Protein 8PWT (pdb70)

Foldseek 3Di:
DDCPDLCPQAHDPCNVPVVVCVRVPNSSVVGGDD

Organism: Tetramorium bicarinatum (NCBI:txid219812)

Solvent-accessible surface area: 2549 Å² total; per-residue (Å²): 114,135,76,122,82,45,26,44,15,14,69,146,100,11,45,136,44,15,6,79,101,0,95,150,100,81,36,67,134,86,7,140,100,127

GO terms:
  GO:0005576 extracellular region (C, IDA)

Sequence (34 aa):
GKEKEKLKQCFKDMTLAAIDYAKHKVEKHLFKCIGKEKEKLKQCFKDMTLAAIDYAKHKVEKHLFKCIGKEKEKLKQCFKDMTLAAIDYAKHKVEKHLFKCIGKEKEKLKQCFKDMTLAAIDYAKHKVEKHLFKCIGKEKEKLKQCFKDMTLAAIDYAKHKVEKHLFKCIGKEKEKLKQCFKDMTLAAIDYAKHKVEKHLFKCIGKEKEKLKQCFKDMTLAAIDYAKHKVEKHLFKCIGKEKEKLKQCFKDMTLAAIDYAKHKVEKHLFKCIGKEKEKLKQCFKDMTLAAIDYAKHKVEKHLFKCIGKEKEKLKQCFKDMTLAAIDYAKHKVEKHLFKCIGKEKEKLKQCFKDMTLAAIDYAKHKVEKHLFKCIGKEKEKLKQCFKDMTLAAIDYAKHKVEKHLFKCIGKEKEKLKQCFKDMTLAAIDYAKHKVEKHLFKCIGKEKEKLKQCFKDMTLAAIDYAKHKVEKHLFKCIGKEKEKLKQCFKDMTLAAIDYAKHKVEKHLFKCI

Radius of gyration: 7.97 Å; Cα contacts (8 Å, |Δi|>4): 38; chains: 1; bounding box: 19×17×14 Å

Secondary structure (DSSP, 8-state):
---SSSGGGT-SSTTTHHHHHHHHTSGGGG----

Structure (mmCIF, N/CA/C/O backbone):
data_8PWT
#
_entry.id   8PWT
#
loop_
_atom_site.group_PDB
_atom_site.id
_atom_site.type_symbol
_atom_site.label_atom_id
_atom_site.label_alt_id
_atom_site.label_comp_id
_atom_site.label_asym_id
_atom_site.label_entity_id
_atom_site.label_seq_id
_atom_site.pdbx_PDB_ins_code
_atom_site.Cartn_x
_atom_site.Cartn_y
_atom_site.Cartn_z
_atom_site.occupancy
_atom_site.B_iso_or_equiv
_atom_site.auth_seq_id
_atom_site.auth_comp_id
_atom_site.auth_asym_id
_atom_site.auth_atom_id
_atom_site.pdbx_PDB_model_num
ATOM 1 N N . GLY A 1 1 ? 8.843 -10.721 -2.100 1.00 3.14 1 GLY A N 1
ATOM 2 C CA . GLY A 1 1 ? 9.631 -9.603 -1.533 1.00 2.37 1 GLY A CA 1
ATOM 3 C C . GLY A 1 1 ? 8.794 -8.700 -0.657 1.00 1.97 1 GLY A C 1
ATOM 4 O O . GLY A 1 1 ? 7.681 -9.056 -0.267 1.00 2.50 1 GLY A O 1
ATOM 10 N N . LYS A 1 2 ? 9.332 -7.528 -0.350 1.00 1.39 2 LYS A N 1
ATOM 11 C CA . LYS A 1 2 ? 8.642 -6.557 0.490 1.00 1.06 2 LYS A CA 1
ATOM 12 C C . LYS A 1 2 ? 7.435 -5.977 -0.231 1.00 1.06 2 LYS A C 1
ATOM 13 O O . LYS A 1 2 ? 6.357 -5.854 0.338 1.00 2.08 2 LYS A O 1
ATOM 32 N N . GLU A 1 3 ? 7.607 -5.660 -1.497 1.00 0.55 3 GLU A N 1
ATOM 33 C CA . GLU A 1 3 ? 6.534 -5.089 -2.285 1.00 0.36 3 GLU A CA 1
ATOM 34 C C . GLU A 1 3 ? 5.649 -6.205 -2.813 1.00 0.37 3 GLU A C 1
ATOM 35 O O . GLU A 1 3 ? 5.529 -6.396 -4.025 1.00 0.46 3 GLU A O 1
ATOM 47 N N . LYS A 1 4 ? 5.059 -6.963 -1.892 1.00 0.38 4 LYS A N 1
ATOM 48 C CA . LYS A 1 4 ? 4.198 -8.076 -2.266 1.00 0.45 4 LYS A CA 1
ATOM 49 C C . LYS A 1 4 ? 3.107 -7.578 -3.212 1.00 0.39 4 LYS A C 1
ATOM 50 O O . LYS A 1 4 ? 2.940 -8.094 -4.315 1.00 0.45 4 LYS A O 1
ATOM 69 N N . GLU A 1 5 ? 2.368 -6.582 -2.769 1.00 0.33 5 GLU A N 1
ATOM 70 C CA . GLU A 1 5 ? 1.440 -5.883 -3.621 1.00 0.31 5 GLU A CA 1
ATOM 71 C C . GLU A 1 5 ? 1.988 -4.497 -3.954 1.00 0.26 5 GLU A C 1
ATOM 72 O O . GLU A 1 5 ? 2.896 -4.347 -4.768 1.00 0.28 5 GLU A O 1
ATOM 84 N N . LYS A 1 6 ? 1.438 -3.491 -3.283 1.00 0.22 6 LYS A N 1
ATOM 85 C CA . LYS A 1 6 ? 1.853 -2.112 -3.449 1.00 0.20 6 LYS A CA 1
ATOM 86 C C . LYS A 1 6 ? 2.735 -1.684 -2.283 1.00 0.17 6 LYS A C 1
ATOM 87 O O . LYS A 1 6 ? 3.189 -0.549 -2.236 1.00 0.19 6 LYS A O 1
ATOM 106 N N . LEU A 1 7 ? 2.969 -2.612 -1.359 1.00 0.16 7 LEU A N 1
ATOM 107 C CA . LEU A 1 7 ? 3.543 -2.298 -0.047 1.00 0.16 7 LEU A CA 1
ATOM 108 C C . LEU A 1 7 ? 4.734 -1.332 -0.107 1.00 0.13 7 LEU A C 1
ATOM 109 O O . LEU A 1 7 ? 4.637 -0.188 0.334 1.00 0.15 7 LEU A O 1
ATOM 125 N N . LYS A 1 8 ? 5.841 -1.800 -0.672 1.00 0.14 8 LYS A N 1
ATOM 126 C CA . LYS A 1 8 ? 7.120 -1.084 -0.616 1.00 0.17 8 LYS A CA 1
ATOM 127 C C . LYS A 1 8 ? 6.997 0.371 -1.061 1.00 0.15 8 LYS A C 1
ATOM 128 O O . LYS A 1 8 ? 7.657 1.242 -0.501 1.00 0.16 8 LYS A O 1
ATOM 147 N N . GLN A 1 9 ? 6.122 0.599 -2.037 1.00 0.16 9 GLN A N 1
ATOM 148 C CA . GLN A 1 9 ? 5.936 1.901 -2.702 1.00 0.18 9 GLN A CA 1
ATOM 149 C C . GLN A 1 9 ? 6.139 3.136 -1.813 1.00 0.17 9 GLN A C 1
ATOM 150 O O . GLN A 1 9 ? 6.546 4.172 -2.314 1.00 0.26 9 GLN A O 1
ATOM 164 N N . CYS A 1 10 ? 5.821 3.059 -0.524 1.00 0.15 10 CYS A N 1
ATOM 165 C CA . CYS A 1 10 ? 6.066 4.185 0.384 1.00 0.16 10 CYS A CA 1
ATOM 166 C C . CYS A 1 10 ? 5.680 3.829 1.815 1.00 0.17 10 CYS A C 1
ATOM 167 O O . CYS A 1 10 ? 5.665 4.689 2.697 1.00 0.21 10 CYS A O 1
ATOM 174 N N . PHE A 1 11 ? 5.355 2.562 2.026 1.00 0.15 11 PHE A N 1
ATOM 175 C CA . PHE A 1 11 ? 4.734 2.093 3.270 1.00 0.16 11 PHE A CA 1
ATOM 176 C C . PHE A 1 11 ? 5.461 2.555 4.541 1.00 0.18 11 PHE A C 1
ATOM 177 O O . PHE A 1 11 ? 6.570 2.116 4.840 1.00 0.22 11 PHE A O 1
ATOM 194 N N . LYS A 1 12 ? 4.853 3.490 5.264 1.00 0.19 12 LYS A N 1
ATOM 195 C CA . LYS A 1 12 ? 5.318 3.811 6.609 1.00 0.22 12 LYS A CA 1
ATOM 196 C C . LYS A 1 12 ? 4.389 3.215 7.671 1.00 0.21 12 LYS A C 1
ATOM 197 O O . LYS A 1 12 ? 4.767 2.289 8.386 1.00 0.24 12 LYS A O 1
ATOM 216 N N . ASP A 1 13 ? 3.168 3.737 7.750 1.00 0.23 13 ASP A N 1
ATOM 217 C CA . ASP A 1 13 ? 2.116 3.154 8.594 1.00 0.24 13 ASP A CA 1
ATOM 218 C C . ASP A 1 13 ? 0.988 2.628 7.717 1.00 0.22 13 ASP A C 1
ATOM 219 O O . ASP A 1 13 ? 0.271 1.678 8.066 1.00 0.22 13 ASP A O 1
ATOM 228 N N . MET A 1 14 ? 0.848 3.279 6.565 1.00 0.31 14 MET A N 1
ATOM 229 C CA . MET A 1 14 ? -0.149 2.921 5.573 1.00 0.39 14 MET A CA 1
ATOM 230 C C . MET A 1 14 ? -0.102 1.437 5.243 1.00 0.27 14 MET A C 1
ATOM 231 O O . MET A 1 14 ? -1.113 0.866 4.872 1.00 0.31 14 MET A O 1
ATOM 245 N N . THR A 1 15 ? 1.069 0.824 5.395 1.00 0.24 15 THR A N 1
ATOM 246 C CA . THR A 1 15 ? 1.206 -0.621 5.238 1.00 0.25 15 THR A CA 1
ATOM 247 C C . THR A 1 15 ? 0.036 -1.354 5.890 1.00 0.21 15 THR A C 1
ATOM 248 O O . THR A 1 15 ? -0.655 -2.137 5.244 1.00 0.26 15 THR A O 1
ATOM 259 N N . LEU A 1 16 ? -0.221 -1.043 7.148 1.00 0.17 16 LEU A N 1
ATOM 260 C CA . LEU A 1 16 ? -1.268 -1.712 7.890 1.00 0.19 16 LEU A CA 1
ATOM 261 C C . LEU A 1 16 ? -2.639 -1.431 7.280 1.00 0.17 16 LEU A C 1
ATOM 262 O O . LEU A 1 16 ? -3.293 -2.339 6.758 1.00 0.20 16 LEU A O 1
ATOM 278 N N . ALA A 1 17 ? -3.051 -0.174 7.280 1.00 0.15 17 ALA A N 1
ATOM 279 C CA . ALA A 1 17 ? -4.408 0.137 6.848 1.00 0.18 17 ALA A CA 1
ATOM 280 C C . ALA A 1 17 ? -4.471 0.395 5.357 1.00 0.15 17 ALA A C 1
ATOM 281 O O . ALA A 1 17 ? -5.085 -0.362 4.616 1.00 0.16 17 ALA A O 1
ATOM 288 N N . ALA A 1 18 ? -3.778 1.424 4.911 1.00 0.14 18 ALA A N 1
ATOM 289 C CA . ALA A 1 18 ? -3.896 1.887 3.539 1.00 0.15 18 ALA A CA 1
ATOM 290 C C . ALA A 1 18 ? -3.367 0.874 2.525 1.00 0.13 18 ALA A C 1
ATOM 291 O O . ALA A 1 18 ? -3.711 0.956 1.355 1.00 0.18 18 ALA A O 1
ATOM 298 N N . ILE A 1 19 ? -2.547 -0.080 2.953 1.00 0.12 19 ILE A N 1
ATOM 299 C CA . ILE A 1 19 ? -2.097 -1.113 2.042 1.00 0.13 19 ILE A CA 1
ATOM 300 C C . ILE A 1 19 ? -3.152 -2.194 1.914 1.00 0.13 19 ILE A C 1
ATOM 301 O O . ILE A 1 19 ? -3.371 -2.723 0.828 1.00 0.16 19 ILE A O 1
ATOM 317 N N . ASP A 1 20 ? -3.816 -2.503 3.023 1.00 0.13 20 ASP A N 1
ATOM 318 C CA . ASP A 1 20 ? -4.986 -3.368 2.995 1.00 0.16 20 ASP A CA 1
ATOM 319 C C . ASP A 1 20 ? -6.018 -2.812 2.010 1.00 0.15 20 ASP A C 1
ATOM 320 O O . ASP A 1 20 ? -6.723 -3.561 1.330 1.00 0.24 20 ASP A O 1
ATOM 329 N N . TYR A 1 21 ? -6.068 -1.488 1.911 1.00 0.12 21 TYR A N 1
ATOM 330 C CA . TYR A 1 21 ? -6.936 -0.823 0.948 1.00 0.14 21 TYR A CA 1
ATOM 331 C C . TYR A 1 21 ? -6.272 -0.715 -0.425 1.00 0.15 21 TYR A C 1
ATOM 332 O O . TYR A 1 21 ? -6.940 -0.712 -1.443 1.00 0.24 21 TYR A O 1
ATOM 350 N N . ALA A 1 22 ? -4.963 -0.585 -0.454 1.00 0.12 22 ALA A N 1
ATOM 351 C CA . ALA A 1 22 ? -4.235 -0.451 -1.712 1.00 0.15 22 ALA A CA 1
ATOM 352 C C . ALA A 1 22 ? -4.225 -1.754 -2.489 1.00 0.19 22 ALA A C 1
ATOM 353 O O . ALA A 1 22 ? -4.368 -1.759 -3.710 1.00 0.29 22 ALA A O 1
ATOM 360 N N . LYS A 1 23 ? -4.049 -2.854 -1.776 1.00 0.19 23 LYS A N 1
ATOM 361 C CA . LYS A 1 23 ? -3.980 -4.164 -2.399 1.00 0.24 23 LYS A CA 1
ATOM 362 C C . LYS A 1 23 ? -5.346 -4.597 -2.913 1.00 0.25 23 LYS A C 1
ATOM 363 O O . LYS A 1 23 ? -5.473 -5.124 -4.017 1.00 0.34 23 LYS A O 1
ATOM 382 N N . HIS A 1 24 ? -6.362 -4.344 -2.113 1.00 0.25 24 HIS A N 1
ATOM 383 C CA . HIS A 1 24 ? -7.692 -4.850 -2.384 1.00 0.32 24 HIS A CA 1
ATOM 384 C C . HIS A 1 24 ? -8.604 -3.777 -2.994 1.00 0.33 24 HIS A C 1
ATOM 385 O O . HIS A 1 24 ? -9.349 -4.056 -3.932 1.00 0.47 24 HIS A O 1
ATOM 400 N N . LYS A 1 25 ? -8.549 -2.558 -2.474 1.00 0.27 25 LYS A N 1
ATOM 401 C CA . LYS A 1 25 ? -9.376 -1.479 -2.993 1.00 0.30 25 LYS A CA 1
ATOM 402 C C . LYS A 1 25 ? -8.630 -0.686 -4.080 1.00 0.33 25 LYS A C 1
ATOM 403 O O . LYS A 1 25 ? -8.526 -1.147 -5.217 1.00 0.70 25 LYS A O 1
ATOM 422 N N . VAL A 1 26 ? -8.093 0.491 -3.730 1.00 0.25 26 VAL A N 1
ATOM 423 C CA . VAL A 1 26 ? -7.351 1.323 -4.688 1.00 0.23 26 VAL A CA 1
ATOM 424 C C . VAL A 1 26 ? -6.466 2.357 -4.005 1.00 0.18 26 VAL A C 1
ATOM 425 O O . VAL A 1 26 ? -6.049 3.317 -4.644 1.00 0.20 26 VAL A O 1
ATOM 438 N N . GLU A 1 27 ? -6.158 2.168 -2.724 1.00 0.17 27 GLU A N 1
ATOM 439 C CA . GLU A 1 27 ? -5.428 3.182 -1.958 1.00 0.17 27 GLU A CA 1
ATOM 440 C C . GLU A 1 27 ? -3.982 3.359 -2.445 1.00 0.17 27 GLU A C 1
ATOM 441 O O . GLU A 1 27 ? -3.212 4.124 -1.872 1.00 0.24 27 GLU A O 1
ATOM 453 N N . LYS A 1 28 ? -3.635 2.675 -3.525 1.00 0.18 28 LYS A N 1
ATOM 454 C CA . LYS A 1 28 ? -2.313 2.786 -4.134 1.00 0.20 28 LYS A CA 1
ATOM 455 C C . LYS A 1 28 ? -2.111 4.158 -4.765 1.00 0.19 28 LYS A C 1
ATOM 456 O O . LYS A 1 28 ? -0.988 4.562 -5.065 1.00 0.25 28 LYS A O 1
ATOM 475 N N . HIS A 1 29 ? -3.212 4.866 -4.949 1.00 0.16 29 HIS A N 1
ATOM 476 C CA . HIS A 1 29 ? -3.188 6.211 -5.513 1.00 0.19 29 HIS A CA 1
ATOM 477 C C . HIS A 1 29 ? -2.678 7.239 -4.500 1.00 0.19 29 HIS A C 1
ATOM 478 O O . HIS A 1 29 ? -2.607 8.428 -4.799 1.00 0.30 29 HIS A O 1
ATOM 493 N N . LEU A 1 30 ? -2.328 6.777 -3.304 1.00 0.16 30 LEU A N 1
ATOM 494 C CA . LEU A 1 30 ? -1.888 7.677 -2.242 1.00 0.21 30 LEU A CA 1
ATOM 495 C C . LEU A 1 30 ? -0.365 7.715 -2.138 1.00 0.17 30 LEU A C 1
ATOM 496 O O . LEU A 1 30 ? 0.199 8.694 -1.645 1.00 0.21 30 LEU A O 1
ATOM 512 N N . PHE A 1 31 ? 0.312 6.673 -2.614 1.00 0.17 31 PHE A N 1
ATOM 513 C CA . PHE A 1 31 ? 1.723 6.529 -2.329 1.00 0.21 31 PHE A CA 1
ATOM 514 C C . PHE A 1 31 ? 2.465 5.798 -3.424 1.00 0.24 31 PHE A C 1
ATOM 515 O O . PHE A 1 31 ? 1.958 4.833 -3.990 1.00 0.32 31 PHE A O 1
ATOM 532 N N . LYS A 1 32 ? 3.685 6.259 -3.664 1.00 0.26 32 LYS A N 1
ATOM 533 C CA . LYS A 1 32 ? 4.604 5.669 -4.643 1.00 0.30 32 LYS A CA 1
ATOM 534 C C . LYS A 1 32 ? 5.989 6.286 -4.500 1.00 0.36 32 LYS A C 1
ATOM 535 O O . LYS A 1 32 ? 6.828 6.184 -5.393 1.00 0.69 32 LYS A O 1
ATOM 554 N N . CYS A 1 33 ? 6.220 6.902 -3.357 1.00 0.31 33 CYS A N 1
ATOM 555 C CA . CYS A 1 33 ? 7.406 7.720 -3.129 1.00 0.34 33 CYS A CA 1
ATOM 556 C C . CYS A 1 33 ? 8.697 6.897 -3.043 1.00 0.35 33 CYS A C 1
ATOM 557 O O . CYS A 1 33 ? 9.757 7.344 -3.481 1.00 0.46 33 CYS A O 1
ATOM 564 N N . ILE A 1 34 ? 8.602 5.706 -2.479 1.00 0.34 34 ILE A N 1
ATOM 565 C CA . ILE A 1 34 ? 9.757 4.831 -2.313 1.00 0.39 34 ILE A CA 1
ATOM 566 C C . ILE A 1 34 ? 9.838 3.841 -3.470 1.00 0.45 34 ILE A C 1
ATOM 567 O O . ILE A 1 34 ? 8.949 2.973 -3.582 1.00 1.19 34 ILE A O 1
ATOM 584 N N . GLY A 1 1 ? 13.190 -9.775 -0.999 1.00 3.14 1 GLY A N 2
ATOM 585 C CA . GLY A 1 1 ? 12.477 -8.683 -1.701 1.00 2.37 1 GLY A CA 2
ATOM 586 C C . GLY A 1 1 ? 11.366 -8.089 -0.861 1.00 1.97 1 GLY A C 2
ATOM 587 O O . GLY A 1 1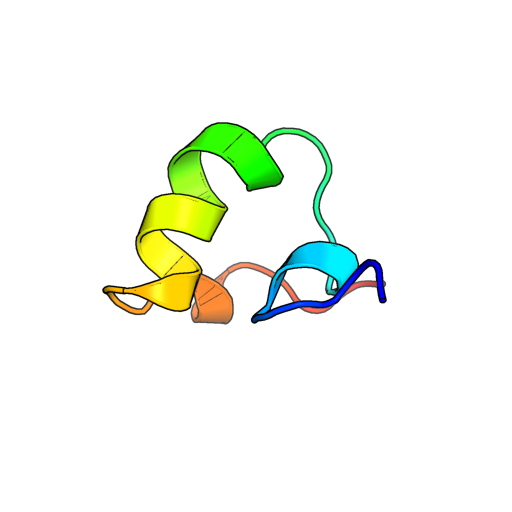 ? 11.109 -8.544 0.253 1.00 2.50 1 GLY A O 2
ATOM 593 N N . LYS A 1 2 ? 10.710 -7.073 -1.394 1.00 1.39 2 LYS A N 2
ATOM 594 C CA . LYS A 1 2 ? 9.619 -6.403 -0.708 1.00 1.06 2 LYS A CA 2
ATOM 595 C C . LYS A 1 2 ? 8.525 -6.106 -1.728 1.00 1.06 2 LYS A C 2
ATOM 596 O O . LYS A 1 2 ? 8.667 -6.468 -2.896 1.00 2.08 2 LYS A O 2
ATOM 615 N N . GLU A 1 3 ? 7.435 -5.489 -1.283 1.00 0.55 3 GLU A N 2
ATOM 616 C CA . GLU A 1 3 ? 6.372 -5.037 -2.170 1.00 0.36 3 GLU A CA 2
ATOM 617 C C . GLU A 1 3 ? 5.545 -6.222 -2.647 1.00 0.37 3 GLU A C 2
ATOM 618 O O . GLU A 1 3 ? 5.490 -6.508 -3.844 1.00 0.46 3 GLU A O 2
ATOM 630 N N . LYS A 1 4 ? 4.921 -6.926 -1.707 1.00 0.38 4 LYS A N 2
ATOM 631 C CA . LYS A 1 4 ? 4.082 -8.059 -2.060 1.00 0.45 4 LYS A CA 2
ATOM 632 C C . LYS A 1 4 ? 2.960 -7.581 -2.974 1.00 0.39 4 LYS A C 2
ATOM 633 O O . LYS A 1 4 ? 2.740 -8.132 -4.051 1.00 0.45 4 LYS A O 2
ATOM 652 N N . GLU A 1 5 ? 2.250 -6.561 -2.527 1.00 0.33 5 GLU A N 2
ATOM 653 C CA . GLU A 1 5 ? 1.295 -5.868 -3.358 1.00 0.31 5 GLU A CA 2
ATOM 654 C C . GLU A 1 5 ? 1.873 -4.519 -3.786 1.00 0.26 5 GLU A C 2
ATOM 655 O O . GLU A 1 5 ? 2.765 -4.449 -4.626 1.00 0.28 5 GLU A O 2
ATOM 667 N N . LYS A 1 6 ? 1.372 -3.456 -3.166 1.00 0.22 6 LYS A N 2
ATOM 668 C CA . LYS A 1 6 ? 1.833 -2.100 -3.422 1.00 0.20 6 LYS A CA 2
ATOM 669 C C . LYS A 1 6 ? 2.754 -1.641 -2.303 1.00 0.17 6 LYS A C 2
ATOM 670 O O . LYS A 1 6 ? 3.253 -0.523 -2.327 1.00 0.19 6 LYS A O 2
ATOM 689 N N . LEU A 1 7 ? 2.972 -2.531 -1.346 1.00 0.16 7 LEU A N 2
ATOM 690 C CA . LEU A 1 7 ? 3.593 -2.198 -0.065 1.00 0.16 7 LEU A CA 2
ATOM 691 C C . LEU A 1 7 ? 4.815 -1.274 -0.176 1.00 0.13 7 LEU A C 2
ATOM 692 O O . LEU A 1 7 ? 4.755 -0.104 0.192 1.00 0.15 7 LEU A O 2
ATOM 708 N N . LYS A 1 8 ? 5.908 -1.816 -0.709 1.00 0.14 8 LYS A N 2
ATOM 709 C CA . LYS A 1 8 ? 7.225 -1.171 -0.658 1.00 0.17 8 LYS A CA 2
ATOM 710 C C . LYS A 1 8 ? 7.180 0.284 -1.123 1.00 0.15 8 LYS A C 2
ATOM 711 O O . LYS A 1 8 ? 7.867 1.128 -0.557 1.00 0.16 8 LYS A O 2
ATOM 730 N N . GLN A 1 9 ? 6.328 0.554 -2.111 1.00 0.16 9 GLN A N 2
ATOM 731 C CA . GLN A 1 9 ? 6.265 1.853 -2.804 1.00 0.18 9 GLN A CA 2
ATOM 732 C C . GLN A 1 9 ? 6.467 3.072 -1.893 1.00 0.17 9 GLN A C 2
ATOM 733 O O . GLN A 1 9 ? 7.047 4.059 -2.326 1.00 0.26 9 GLN A O 2
ATOM 747 N N . CYS A 1 10 ? 5.982 3.029 -0.656 1.00 0.15 10 CYS A N 2
ATOM 748 C CA . CYS A 1 10 ? 6.163 4.159 0.261 1.00 0.16 10 CYS A CA 2
ATOM 749 C C . CYS A 1 10 ? 5.742 3.798 1.687 1.00 0.17 10 CYS A C 2
ATOM 750 O O . CYS A 1 10 ? 5.696 4.664 2.560 1.00 0.21 10 CYS A O 2
ATOM 757 N N . PHE A 1 11 ? 5.441 2.519 1.906 1.00 0.15 11 PHE A N 2
ATOM 758 C CA . PHE A 1 11 ? 4.742 2.060 3.120 1.00 0.16 11 PHE A CA 2
ATOM 759 C C . PHE A 1 11 ? 5.339 2.598 4.429 1.00 0.18 11 PHE A C 2
ATOM 760 O O . PHE A 1 11 ? 6.412 2.181 4.868 1.00 0.22 11 PHE A O 2
ATOM 777 N N . LYS A 1 12 ? 4.653 3.569 5.031 1.00 0.19 12 LYS A N 2
ATOM 778 C CA . LYS A 1 12 ? 5.032 4.058 6.355 1.00 0.22 12 LYS A CA 2
ATOM 779 C C . LYS A 1 12 ? 4.101 3.534 7.450 1.00 0.21 12 LYS A C 2
ATOM 780 O O . LYS A 1 12 ? 4.496 2.701 8.265 1.00 0.24 12 LYS A O 2
ATOM 799 N N . ASP A 1 13 ? 2.860 4.022 7.457 1.00 0.23 13 ASP A N 2
ATOM 800 C CA . ASP A 1 13 ? 1.820 3.479 8.331 1.00 0.24 13 ASP A CA 2
ATOM 801 C C . ASP A 1 13 ? 0.725 2.879 7.478 1.00 0.22 13 ASP A C 2
ATOM 802 O O . ASP A 1 13 ? 0.031 1.928 7.868 1.00 0.22 13 ASP A O 2
ATOM 811 N N . MET A 1 14 ? 0.574 3.484 6.301 1.00 0.31 14 MET A N 2
ATOM 812 C CA . MET A 1 14 ? -0.310 2.999 5.261 1.00 0.39 14 MET A CA 2
ATOM 813 C C . MET A 1 14 ? -0.086 1.520 5.037 1.00 0.27 14 MET A C 2
ATOM 814 O O . MET A 1 14 ? -0.997 0.808 4.651 1.00 0.31 14 MET A O 2
ATOM 828 N N . THR A 1 15 ? 1.134 1.086 5.323 1.00 0.24 15 THR A N 2
ATOM 829 C CA . THR A 1 15 ? 1.500 -0.305 5.326 1.00 0.25 15 THR A CA 2
ATOM 830 C C . THR A 1 15 ? 0.357 -1.169 5.852 1.00 0.21 15 THR A C 2
ATOM 831 O O . THR A 1 15 ? -0.221 -1.977 5.127 1.00 0.26 15 THR A O 2
ATOM 842 N N . LEU A 1 16 ? -0.013 -0.921 7.092 1.00 0.17 16 LEU A N 2
ATOM 843 C CA . LEU A 1 16 ? -1.007 -1.722 7.765 1.00 0.19 16 LEU A CA 2
ATOM 844 C C . LEU A 1 16 ? -2.391 -1.541 7.140 1.00 0.17 16 LEU A C 2
ATOM 845 O O . LEU A 1 16 ? -2.944 -2.476 6.553 1.00 0.20 16 LEU A O 2
ATOM 861 N N . ALA A 1 17 ? -2.921 -0.330 7.194 1.00 0.15 17 ALA A N 2
ATOM 862 C CA . ALA A 1 17 ? -4.306 -0.120 6.799 1.00 0.18 17 ALA A CA 2
ATOM 863 C C . ALA A 1 17 ? -4.421 0.179 5.321 1.00 0.15 17 ALA A C 2
ATOM 864 O O . ALA A 1 17 ? -5.036 -0.578 4.579 1.00 0.16 17 ALA A O 2
ATOM 871 N N . ALA A 1 18 ? -3.802 1.263 4.891 1.00 0.14 18 ALA A N 2
ATOM 872 C CA . ALA A 1 18 ? -3.976 1.740 3.531 1.00 0.15 18 ALA A CA 2
ATOM 873 C C . ALA A 1 18 ? -3.443 0.754 2.491 1.00 0.13 18 ALA A C 2
ATOM 874 O O . ALA A 1 18 ? -3.850 0.808 1.339 1.00 0.18 18 ALA A O 2
ATOM 881 N N . ILE A 1 19 ? -2.545 -0.150 2.876 1.00 0.12 19 ILE A N 2
ATOM 882 C CA . ILE A 1 19 ? -2.081 -1.163 1.950 1.00 0.13 19 ILE A CA 2
ATOM 883 C C . ILE A 1 19 ? -3.125 -2.257 1.809 1.00 0.13 19 ILE A C 2
ATOM 884 O O . ILE A 1 19 ? -3.328 -2.797 0.719 1.00 0.16 19 ILE A O 2
ATOM 900 N N . ASP A 1 20 ? -3.805 -2.563 2.905 1.00 0.13 20 ASP A N 2
ATOM 901 C CA . ASP A 1 20 ? -4.950 -3.458 2.861 1.00 0.16 20 ASP A CA 2
ATOM 902 C C . ASP A 1 20 ? -6.032 -2.878 1.944 1.00 0.15 20 ASP A C 2
ATOM 903 O O . ASP A 1 20 ? -6.791 -3.609 1.306 1.00 0.24 20 ASP A O 2
ATOM 912 N N . TYR A 1 21 ? -6.078 -1.553 1.863 1.00 0.12 21 TYR A N 2
ATOM 913 C CA . TYR A 1 21 ? -6.979 -0.877 0.935 1.00 0.14 21 TYR A CA 2
ATOM 914 C C . TYR A 1 21 ? -6.359 -0.763 -0.450 1.00 0.15 21 TYR A C 2
ATOM 915 O O . TYR A 1 21 ? -7.062 -0.717 -1.445 1.00 0.24 21 TYR A O 2
ATOM 933 N N . ALA A 1 22 ? -5.049 -0.670 -0.513 1.00 0.12 22 ALA A N 2
ATOM 934 C CA . ALA A 1 22 ? -4.348 -0.578 -1.782 1.00 0.15 22 ALA A CA 2
ATOM 935 C C . ALA A 1 22 ? -4.462 -1.879 -2.555 1.00 0.19 22 ALA A C 2
ATOM 936 O O . ALA A 1 22 ? -4.642 -1.877 -3.769 1.00 0.29 22 ALA A O 2
ATOM 943 N N . LYS A 1 23 ? -4.369 -2.985 -1.837 1.00 0.19 23 LYS A N 2
ATOM 944 C CA . LYS A 1 23 ? -4.405 -4.299 -2.452 1.00 0.24 23 LYS A CA 2
ATOM 945 C C . LYS A 1 23 ? -5.809 -4.646 -2.948 1.00 0.25 23 LYS A C 2
ATOM 946 O O . LYS A 1 23 ? -5.969 -5.217 -4.026 1.00 0.34 23 LYS A O 2
ATOM 965 N N . HIS A 1 24 ? -6.822 -4.281 -2.172 1.00 0.25 24 HIS A N 2
ATOM 966 C CA . HIS A 1 24 ? -8.192 -4.651 -2.493 1.00 0.32 24 HIS A CA 2
ATOM 967 C C . HIS A 1 24 ? -8.966 -3.504 -3.156 1.00 0.33 24 HIS A C 2
ATOM 968 O O . HIS A 1 24 ? -9.709 -3.728 -4.109 1.00 0.47 24 HIS A O 2
ATOM 983 N N . LYS A 1 25 ? -8.790 -2.285 -2.663 1.00 0.27 25 LYS A N 2
ATOM 984 C CA . LYS A 1 25 ? -9.567 -1.154 -3.142 1.00 0.30 25 LYS A CA 2
ATOM 985 C C . LYS A 1 25 ? -8.802 -0.376 -4.212 1.00 0.33 25 LYS A C 2
ATOM 986 O O . LYS A 1 25 ? -8.954 -0.643 -5.403 1.00 0.70 25 LYS A O 2
ATOM 1005 N N . VAL A 1 26 ? -7.959 0.563 -3.782 1.00 0.25 26 VAL A N 2
ATOM 1006 C CA . VAL A 1 26 ? -7.181 1.382 -4.710 1.00 0.23 26 VAL A CA 2
ATOM 1007 C C . VAL A 1 26 ? -6.312 2.403 -3.963 1.00 0.18 26 VAL A C 2
ATOM 1008 O O . VAL A 1 26 ? -5.819 3.359 -4.556 1.00 0.20 26 VAL A O 2
ATOM 1021 N N . GLU A 1 27 ? -6.079 2.187 -2.665 1.00 0.17 27 GLU A N 2
ATOM 1022 C CA . GLU A 1 27 ? -5.379 3.171 -1.839 1.00 0.17 27 GLU A CA 2
ATOM 1023 C C . GLU A 1 27 ? -3.918 3.343 -2.270 1.00 0.17 27 GLU A C 2
ATOM 1024 O O . GLU A 1 27 ? -3.165 4.102 -1.671 1.00 0.24 27 GLU A O 2
ATOM 1036 N N . LYS A 1 28 ? -3.538 2.639 -3.321 1.00 0.18 28 LYS A N 2
ATOM 1037 C CA . LYS A 1 28 ? -2.230 2.796 -3.936 1.00 0.20 28 LYS A CA 2
ATOM 1038 C C . LYS A 1 28 ? -2.125 4.157 -4.612 1.00 0.19 28 LYS A C 2
ATOM 1039 O O . LYS A 1 28 ? -1.033 4.663 -4.859 1.00 0.25 28 LYS A O 2
ATOM 1058 N N . HIS A 1 29 ? -3.286 4.741 -4.894 1.00 0.16 29 HIS A N 2
ATOM 1059 C CA . HIS A 1 29 ? -3.381 6.070 -5.496 1.00 0.19 29 HIS A CA 2
ATOM 1060 C C . HIS A 1 29 ? -2.896 7.143 -4.523 1.00 0.19 29 HIS A C 2
ATOM 1061 O O . HIS A 1 29 ? -2.852 8.330 -4.842 1.00 0.30 29 HIS A O 2
ATOM 1076 N N . LEU A 1 30 ? -2.528 6.692 -3.340 1.00 0.16 30 LEU A N 2
ATOM 1077 C CA . LEU A 1 30 ? -2.200 7.565 -2.238 1.00 0.21 30 LEU A CA 2
ATOM 1078 C C . LEU A 1 30 ? -0.694 7.726 -2.060 1.00 0.17 30 LEU A C 2
ATOM 1079 O O . LEU A 1 30 ? -0.229 8.792 -1.649 1.00 0.21 30 LEU A O 2
ATOM 1095 N N . PHE A 1 31 ? 0.078 6.693 -2.376 1.00 0.17 31 PHE A N 2
ATOM 1096 C CA . PHE A 1 31 ? 1.473 6.690 -1.976 1.00 0.21 31 PHE A CA 2
ATOM 1097 C C . PHE A 1 31 ? 2.422 6.185 -3.045 1.00 0.24 31 PHE A C 2
ATOM 1098 O O . PHE A 1 31 ? 2.078 5.313 -3.838 1.00 0.32 31 PHE A O 2
ATOM 1115 N N . LYS A 1 32 ? 3.617 6.775 -3.022 1.00 0.26 32 LYS A N 2
ATOM 1116 C CA . LYS A 1 32 ? 4.794 6.347 -3.788 1.00 0.30 32 LYS A CA 2
ATOM 1117 C C . LYS A 1 32 ? 5.964 7.253 -3.431 1.00 0.36 32 LYS A C 2
ATOM 1118 O O . LYS A 1 32 ? 5.823 8.478 -3.429 1.00 0.69 32 LYS A O 2
ATOM 1137 N N . CYS A 1 33 ? 7.109 6.664 -3.127 1.00 0.31 33 CYS A N 2
ATOM 1138 C CA . CYS A 1 33 ? 8.288 7.439 -2.738 1.00 0.34 33 CYS A CA 2
ATOM 1139 C C . CYS A 1 33 ? 9.532 6.554 -2.660 1.00 0.35 33 CYS A C 2
ATOM 1140 O O . CYS A 1 33 ? 10.631 6.976 -3.021 1.00 0.46 33 CYS A O 2
ATOM 1147 N N . ILE A 1 34 ? 9.349 5.328 -2.195 1.00 0.34 34 ILE A N 2
ATOM 1148 C CA . ILE A 1 34 ? 10.450 4.396 -2.015 1.00 0.39 34 ILE A CA 2
ATOM 1149 C C . ILE A 1 34 ? 10.626 3.536 -3.259 1.00 0.45 34 ILE A C 2
ATOM 1150 O O . ILE A 1 34 ? 11.634 3.719 -3.971 1.00 1.19 34 ILE A O 2
ATOM 1167 N N . GLY A 1 1 ? 12.243 -10.020 1.924 1.00 3.14 1 GLY A N 3
ATOM 1168 C CA . GLY A 1 1 ? 11.806 -9.150 0.807 1.00 2.37 1 GLY A CA 3
ATOM 1169 C C . GLY A 1 1 ? 10.470 -8.499 1.087 1.00 1.97 1 GLY A C 3
ATOM 1170 O O . GLY A 1 1 ? 9.762 -8.903 2.013 1.00 2.50 1 GLY A O 3
ATOM 1176 N N . LYS A 1 2 ? 10.117 -7.504 0.288 1.00 1.39 2 LYS A N 3
ATOM 1177 C CA . LYS A 1 2 ? 8.877 -6.768 0.483 1.00 1.06 2 LYS A CA 3
ATOM 1178 C C . LYS A 1 2 ? 8.174 -6.559 -0.855 1.00 1.06 2 LYS A C 3
ATOM 1179 O O . LYS A 1 2 ? 8.513 -7.209 -1.843 1.00 2.08 2 LYS A O 3
ATOM 1198 N N . GLU A 1 3 ? 7.193 -5.658 -0.866 1.00 0.55 3 GLU A N 3
ATOM 1199 C CA . GLU A 1 3 ? 6.457 -5.306 -2.077 1.00 0.36 3 GLU A CA 3
ATOM 1200 C C . GLU A 1 3 ? 5.608 -6.480 -2.537 1.00 0.37 3 GLU A C 3
ATOM 1201 O O . GLU A 1 3 ? 5.578 -6.814 -3.724 1.00 0.46 3 GLU A O 3
ATOM 1213 N N . LYS A 1 4 ? 4.944 -7.128 -1.591 1.00 0.38 4 LYS A N 3
ATOM 1214 C CA . LYS A 1 4 ? 4.037 -8.212 -1.938 1.00 0.45 4 LYS A CA 3
ATOM 1215 C C . LYS A 1 4 ? 2.928 -7.681 -2.851 1.00 0.39 4 LYS A C 3
ATOM 1216 O O . LYS A 1 4 ? 2.688 -8.220 -3.930 1.00 0.45 4 LYS A O 3
ATOM 1235 N N . GLU A 1 5 ? 2.246 -6.636 -2.408 1.00 0.33 5 GLU A N 3
ATOM 1236 C CA . GLU A 1 5 ? 1.309 -5.923 -3.250 1.00 0.31 5 GLU A CA 3
ATOM 1237 C C . GLU A 1 5 ? 1.904 -4.581 -3.681 1.00 0.26 5 GLU A C 3
ATOM 1238 O O . GLU A 1 5 ? 2.826 -4.529 -4.489 1.00 0.28 5 GLU A O 3
ATOM 1250 N N . LYS A 1 6 ? 1.383 -3.503 -3.097 1.00 0.22 6 LYS A N 3
ATOM 1251 C CA . LYS A 1 6 ? 1.832 -2.150 -3.395 1.00 0.20 6 LYS A CA 3
ATOM 1252 C C . LYS A 1 6 ? 2.751 -1.648 -2.299 1.00 0.17 6 LYS A C 3
ATOM 1253 O O . LYS A 1 6 ? 3.266 -0.539 -2.377 1.00 0.19 6 LYS A O 3
ATOM 1272 N N . LEU A 1 7 ? 2.959 -2.496 -1.305 1.00 0.16 7 LEU A N 3
ATOM 1273 C CA . LEU A 1 7 ? 3.621 -2.130 -0.054 1.00 0.16 7 LEU A CA 3
ATOM 1274 C C . LEU A 1 7 ? 4.821 -1.190 -0.240 1.00 0.13 7 LEU A C 3
ATOM 1275 O O . LEU A 1 7 ? 4.782 -0.030 0.157 1.00 0.15 7 LEU A O 3
ATOM 1291 N N . LYS A 1 8 ? 5.859 -1.711 -0.878 1.00 0.14 8 LYS A N 3
ATOM 1292 C CA . LYS A 1 8 ? 7.174 -1.063 -0.955 1.00 0.17 8 LYS A CA 3
ATOM 1293 C C . LYS A 1 8 ? 7.107 0.429 -1.263 1.00 0.15 8 LYS A C 3
ATOM 1294 O O . LYS A 1 8 ? 7.779 1.230 -0.618 1.00 0.16 8 LYS A O 3
ATOM 1313 N N . GLN A 1 9 ? 6.241 0.759 -2.211 1.00 0.16 9 GLN A N 3
ATOM 1314 C CA . GLN A 1 9 ? 6.180 2.081 -2.851 1.00 0.18 9 GLN A CA 3
ATOM 1315 C C . GLN A 1 9 ? 6.373 3.279 -1.907 1.00 0.17 9 GLN A C 3
ATOM 1316 O O . GLN A 1 9 ? 6.872 4.308 -2.344 1.00 0.26 9 GLN A O 3
ATOM 1330 N N . CYS A 1 10 ? 5.971 3.176 -0.644 1.00 0.15 10 CYS A N 3
ATOM 1331 C CA . CYS A 1 10 ? 6.146 4.294 0.292 1.00 0.16 10 CYS A CA 3
ATOM 1332 C C . CYS A 1 10 ? 5.705 3.912 1.703 1.00 0.17 10 CYS A C 3
ATOM 1333 O O . CYS A 1 10 ? 5.598 4.768 2.580 1.00 0.21 10 CYS A O 3
ATOM 1340 N N . PHE A 1 11 ? 5.421 2.630 1.905 1.00 0.15 11 PHE A N 3
ATOM 1341 C CA . PHE A 1 11 ? 4.739 2.157 3.116 1.00 0.16 11 PHE A CA 3
ATOM 1342 C C . PHE A 1 11 ? 5.424 2.592 4.419 1.00 0.18 11 PHE A C 3
ATOM 1343 O O . PHE A 1 11 ? 6.512 2.130 4.759 1.00 0.22 11 PHE A O 3
ATOM 1360 N N . LYS A 1 12 ? 4.806 3.532 5.128 1.00 0.19 12 LYS A N 3
ATOM 1361 C CA . LYS A 1 12 ? 5.244 3.848 6.481 1.00 0.22 12 LYS A CA 3
ATOM 1362 C C . LYS A 1 12 ? 4.295 3.268 7.538 1.00 0.21 12 LYS A C 3
ATOM 1363 O O . LYS A 1 12 ? 4.660 2.344 8.262 1.00 0.24 12 LYS A O 3
ATOM 1382 N N . ASP A 1 13 ? 3.072 3.793 7.611 1.00 0.23 13 ASP A N 3
ATOM 1383 C CA . ASP A 1 13 ? 2.027 3.201 8.461 1.00 0.24 13 ASP A CA 3
ATOM 1384 C C . ASP A 1 13 ? 0.903 2.657 7.595 1.00 0.22 13 ASP A C 3
ATOM 1385 O O . ASP A 1 13 ? 0.201 1.697 7.956 1.00 0.22 13 ASP A O 3
ATOM 1394 N N . MET A 1 14 ? 0.742 3.297 6.441 1.00 0.31 14 MET A N 3
ATOM 1395 C CA . MET A 1 14 ? -0.247 2.905 5.455 1.00 0.39 14 MET A CA 3
ATOM 1396 C C . MET A 1 14 ? -0.155 1.419 5.149 1.00 0.27 14 MET A C 3
ATOM 1397 O O . MET A 1 14 ? -1.151 0.804 4.809 1.00 0.31 14 MET A O 3
ATOM 1411 N N . THR A 1 15 ? 1.041 0.856 5.292 1.00 0.24 15 THR A N 3
ATOM 1412 C CA . THR A 1 15 ? 1.245 -0.584 5.156 1.00 0.25 15 THR A CA 3
ATOM 1413 C C . THR A 1 15 ? 0.098 -1.365 5.800 1.00 0.21 15 THR A C 3
ATOM 1414 O O . THR A 1 15 ? -0.550 -2.183 5.154 1.00 0.26 15 THR A O 3
ATOM 1425 N N . LEU A 1 16 ? -0.190 -1.058 7.052 1.00 0.17 16 LEU A N 3
ATOM 1426 C CA . LEU A 1 16 ? -1.205 -1.781 7.788 1.00 0.19 16 LEU A CA 3
ATOM 1427 C C . LEU A 1 16 ? -2.597 -1.511 7.214 1.00 0.17 16 LEU A C 3
ATOM 1428 O O . LEU A 1 16 ? -3.240 -2.409 6.659 1.00 0.20 16 LEU A O 3
ATOM 1444 N N . ALA A 1 17 ? -3.031 -0.265 7.278 1.00 0.15 17 ALA A N 3
ATOM 1445 C CA . ALA A 1 17 ? -4.397 0.060 6.884 1.00 0.18 17 ALA A CA 3
ATOM 1446 C C . ALA A 1 17 ? -4.509 0.297 5.391 1.00 0.15 17 ALA A C 3
ATOM 1447 O O . ALA A 1 17 ? -5.166 -0.454 4.680 1.00 0.16 17 ALA A O 3
ATOM 1454 N N . ALA A 1 18 ? -3.815 1.308 4.910 1.00 0.14 18 ALA A N 3
ATOM 1455 C CA . ALA A 1 18 ? -3.980 1.758 3.540 1.00 0.15 18 ALA A CA 3
ATOM 1456 C C . ALA A 1 18 ? -3.468 0.747 2.516 1.00 0.13 18 ALA A C 3
ATOM 1457 O O . ALA A 1 18 ? -3.885 0.786 1.367 1.00 0.18 18 ALA A O 3
ATOM 1464 N N . ILE A 1 19 ? -2.579 -0.162 2.910 1.00 0.12 19 ILE A N 3
ATOM 1465 C CA . ILE A 1 19 ? -2.122 -1.181 1.985 1.00 0.13 19 ILE A CA 3
ATOM 1466 C C . ILE A 1 19 ? -3.172 -2.268 1.845 1.00 0.13 19 ILE A C 3
ATOM 1467 O O . ILE A 1 19 ? -3.347 -2.828 0.765 1.00 0.16 19 ILE A O 3
ATOM 1483 N N . ASP A 1 20 ? -3.885 -2.547 2.931 1.00 0.13 20 ASP A N 3
ATOM 1484 C CA . ASP A 1 20 ? -5.063 -3.404 2.858 1.00 0.16 20 ASP A CA 3
ATOM 1485 C C . ASP A 1 20 ? -6.034 -2.838 1.825 1.00 0.15 20 ASP A C 3
ATOM 1486 O O . ASP A 1 20 ? -6.654 -3.567 1.051 1.00 0.24 20 ASP A O 3
ATOM 1495 N N . TYR A 1 21 ? -6.133 -1.519 1.809 1.00 0.12 21 TYR A N 3
ATOM 1496 C CA . TYR A 1 21 ? -6.996 -0.826 0.866 1.00 0.14 21 TYR A CA 3
ATOM 1497 C C . TYR A 1 21 ? -6.326 -0.653 -0.490 1.00 0.15 21 TYR A C 3
ATOM 1498 O O . TYR A 1 21 ? -6.986 -0.437 -1.490 1.00 0.24 21 TYR A O 3
ATOM 1516 N N . ALA A 1 22 ? -5.017 -0.692 -0.517 1.00 0.12 22 ALA A N 3
ATOM 1517 C CA . ALA A 1 22 ? -4.285 -0.641 -1.769 1.00 0.15 22 ALA A CA 3
ATOM 1518 C C . ALA A 1 22 ? -4.383 -1.969 -2.498 1.00 0.19 22 ALA A C 3
ATOM 1519 O O . ALA A 1 22 ? -4.512 -2.009 -3.715 1.00 0.29 22 ALA A O 3
ATOM 1526 N N . LYS A 1 23 ? -4.329 -3.053 -1.741 1.00 0.19 23 LYS A N 3
ATOM 1527 C CA . LYS A 1 23 ? -4.389 -4.384 -2.316 1.00 0.24 23 LYS A CA 3
ATOM 1528 C C . LYS A 1 23 ? -5.823 -4.752 -2.686 1.00 0.25 23 LYS A C 3
ATOM 1529 O O . LYS A 1 23 ? -6.060 -5.444 -3.677 1.00 0.34 23 LYS A O 3
ATOM 1548 N N . HIS A 1 24 ? -6.781 -4.289 -1.893 1.00 0.25 24 HIS A N 3
ATOM 1549 C CA . HIS A 1 24 ? -8.177 -4.636 -2.110 1.00 0.32 24 HIS A CA 3
ATOM 1550 C C . HIS A 1 24 ? -8.950 -3.516 -2.821 1.00 0.33 24 HIS A C 3
ATOM 1551 O O . HIS A 1 24 ? -9.743 -3.783 -3.718 1.00 0.47 24 HIS A O 3
ATOM 1566 N N . LYS A 1 25 ? -8.726 -2.270 -2.426 1.00 0.27 25 LYS A N 3
ATOM 1567 C CA . LYS A 1 25 ? -9.467 -1.154 -2.994 1.00 0.30 25 LYS A CA 3
ATOM 1568 C C . LYS A 1 25 ? -8.646 -0.454 -4.087 1.00 0.33 25 LYS A C 3
ATOM 1569 O O . LYS A 1 25 ? -8.475 -1.000 -5.178 1.00 0.70 25 LYS A O 3
ATOM 1588 N N . VAL A 1 26 ? -8.112 0.730 -3.786 1.00 0.25 26 VAL A N 3
ATOM 1589 C CA . VAL A 1 26 ? -7.293 1.478 -4.738 1.00 0.23 26 VAL A CA 3
ATOM 1590 C C . VAL A 1 26 ? -6.344 2.428 -4.032 1.00 0.18 26 VAL A C 3
ATOM 1591 O O . VAL A 1 26 ? -5.799 3.327 -4.666 1.00 0.20 26 VAL A O 3
ATOM 1604 N N . GLU A 1 27 ? -6.117 2.221 -2.735 1.00 0.17 27 GLU A N 3
ATOM 1605 C CA . GLU A 1 27 ? -5.357 3.179 -1.927 1.00 0.17 27 GLU A CA 3
ATOM 1606 C C . GLU A 1 27 ? -3.906 3.322 -2.385 1.00 0.17 27 GLU A C 3
ATOM 1607 O O . GLU A 1 27 ? -3.156 4.134 -1.853 1.00 0.24 27 GLU A O 3
ATOM 1619 N N . LYS A 1 28 ? -3.529 2.553 -3.388 1.00 0.18 28 LYS A N 3
ATOM 1620 C CA . LYS A 1 28 ? -2.212 2.662 -3.994 1.00 0.20 28 LYS A CA 3
ATOM 1621 C C . LYS A 1 28 ? -2.012 4.041 -4.619 1.00 0.19 28 LYS A C 3
ATOM 1622 O O . LYS A 1 28 ? -0.888 4.493 -4.815 1.00 0.25 28 LYS A O 3
ATOM 1641 N N . HIS A 1 29 ? -3.124 4.707 -4.905 1.00 0.16 29 HIS A N 3
ATOM 1642 C CA . HIS A 1 29 ? -3.105 6.046 -5.488 1.00 0.19 29 HIS A CA 3
ATOM 1643 C C . HIS A 1 29 ? -2.646 7.096 -4.475 1.00 0.19 29 HIS A C 3
ATOM 1644 O O . HIS A 1 29 ? -2.424 8.252 -4.829 1.00 0.30 29 HIS A O 3
ATOM 1659 N N . LEU A 1 30 ? -2.503 6.691 -3.217 1.00 0.16 30 LEU A N 3
ATOM 1660 C CA . LEU A 1 30 ? -2.168 7.630 -2.156 1.00 0.21 30 LEU A CA 3
ATOM 1661 C C . LEU A 1 30 ? -0.662 7.787 -2.014 1.00 0.17 30 LEU A C 3
ATOM 1662 O O . LEU A 1 30 ? -0.190 8.846 -1.597 1.00 0.21 30 LEU A O 3
ATOM 1678 N N . PHE A 1 31 ? 0.099 6.756 -2.365 1.00 0.17 31 PHE A N 3
ATOM 1679 C CA . PHE A 1 31 ? 1.487 6.727 -1.959 1.00 0.21 31 PHE A CA 3
ATOM 1680 C C . PHE A 1 31 ? 2.447 6.274 -3.037 1.00 0.24 31 PHE A C 3
ATOM 1681 O O . PHE A 1 31 ? 2.146 5.389 -3.835 1.00 0.32 31 PHE A O 3
ATOM 1698 N N . LYS A 1 32 ? 3.604 6.926 -3.011 1.00 0.26 32 LYS A N 3
ATOM 1699 C CA . LYS A 1 32 ? 4.802 6.545 -3.758 1.00 0.30 32 LYS A CA 3
ATOM 1700 C C . LYS A 1 32 ? 5.947 7.460 -3.340 1.00 0.36 32 LYS A C 3
ATOM 1701 O O . LYS A 1 32 ? 5.764 8.672 -3.226 1.00 0.69 32 LYS A O 3
ATOM 1720 N N . CYS A 1 33 ? 7.111 6.877 -3.099 1.00 0.31 33 CYS A N 3
ATOM 1721 C CA . CYS A 1 33 ? 8.284 7.640 -2.675 1.00 0.34 33 CYS A CA 3
ATOM 1722 C C . CYS A 1 33 ? 9.518 6.744 -2.601 1.00 0.35 33 CYS A C 3
ATOM 1723 O O . CYS A 1 33 ? 10.633 7.176 -2.895 1.00 0.46 33 CYS A O 3
ATOM 1730 N N . ILE A 1 34 ? 9.309 5.494 -2.210 1.00 0.34 34 ILE A N 3
ATOM 1731 C CA . ILE A 1 34 ? 10.389 4.533 -2.067 1.00 0.39 34 ILE A CA 3
ATOM 1732 C C . ILE A 1 34 ? 10.612 3.790 -3.381 1.00 0.45 34 ILE A C 3
ATOM 1733 O O . ILE A 1 34 ? 9.675 3.111 -3.848 1.00 1.19 34 ILE A O 3
ATOM 1750 N N . GLY A 1 1 ? 9.792 -10.891 -0.674 1.00 3.14 1 GLY A N 4
ATOM 1751 C CA . GLY A 1 1 ? 9.946 -9.437 -0.912 1.00 2.37 1 GLY A CA 4
ATOM 1752 C C . GLY A 1 1 ? 8.922 -8.634 -0.148 1.00 1.97 1 GLY A C 4
ATOM 1753 O O . GLY A 1 1 ? 7.909 -9.176 0.298 1.00 2.50 1 GLY A O 4
ATOM 1759 N N . LYS A 1 2 ? 9.179 -7.346 0.015 1.00 1.39 2 LYS A N 4
ATOM 1760 C CA . LYS A 1 2 ? 8.264 -6.485 0.739 1.00 1.06 2 LYS A CA 4
ATOM 1761 C C . LYS A 1 2 ? 7.153 -5.997 -0.180 1.00 1.06 2 LYS A C 4
ATOM 1762 O O . LYS A 1 2 ? 6.016 -5.820 0.244 1.00 2.08 2 LYS A O 4
ATOM 1781 N N . GLU A 1 3 ? 7.471 -5.828 -1.450 1.00 0.55 3 GLU A N 4
ATOM 1782 C CA . GLU A 1 3 ? 6.493 -5.354 -2.414 1.00 0.36 3 GLU A CA 4
ATOM 1783 C C . GLU A 1 3 ? 5.642 -6.516 -2.910 1.00 0.37 3 GLU A C 4
ATOM 1784 O O . GLU A 1 3 ? 5.622 -6.821 -4.102 1.00 0.46 3 GLU A O 4
ATOM 1796 N N . LYS A 1 4 ? 4.960 -7.183 -1.987 1.00 0.38 4 LYS A N 4
ATOM 1797 C CA . LYS A 1 4 ? 4.066 -8.263 -2.363 1.00 0.45 4 LYS A CA 4
ATOM 1798 C C . LYS A 1 4 ? 2.945 -7.697 -3.231 1.00 0.39 4 LYS A C 4
ATOM 1799 O O . LYS A 1 4 ? 2.713 -8.153 -4.349 1.00 0.45 4 LYS A O 4
ATOM 1818 N N . GLU A 1 5 ? 2.255 -6.698 -2.705 1.00 0.33 5 GLU A N 4
ATOM 1819 C CA . GLU A 1 5 ? 1.294 -5.945 -3.477 1.00 0.31 5 GLU A CA 4
ATOM 1820 C C . GLU A 1 5 ? 1.872 -4.572 -3.823 1.00 0.26 5 GLU A C 4
ATOM 1821 O O . GLU A 1 5 ? 2.779 -4.456 -4.643 1.00 0.28 5 GLU A O 4
ATOM 1833 N N . LYS A 1 6 ? 1.354 -3.540 -3.157 1.00 0.22 6 LYS A N 4
ATOM 1834 C CA . LYS A 1 6 ? 1.776 -2.166 -3.382 1.00 0.20 6 LYS A CA 4
ATOM 1835 C C . LYS A 1 6 ? 2.703 -1.686 -2.272 1.00 0.17 6 LYS A C 4
ATOM 1836 O O . LYS A 1 6 ? 3.172 -0.556 -2.305 1.00 0.19 6 LYS A O 4
ATOM 1855 N N . LEU A 1 7 ? 2.962 -2.564 -1.311 1.00 0.16 7 LEU A N 4
ATOM 1856 C CA . LEU A 1 7 ? 3.598 -2.194 -0.044 1.00 0.16 7 LEU A CA 4
ATOM 1857 C C . LEU A 1 7 ? 4.792 -1.247 -0.211 1.00 0.13 7 LEU A C 4
ATOM 1858 O O . LEU A 1 7 ? 4.737 -0.087 0.199 1.00 0.15 7 LEU A O 4
ATOM 1874 N N . LYS A 1 8 ? 5.841 -1.756 -0.844 1.00 0.14 8 LYS A N 4
ATOM 1875 C CA . LYS A 1 8 ? 7.145 -1.086 -0.939 1.00 0.17 8 LYS A CA 4
ATOM 1876 C C . LYS A 1 8 ? 7.054 0.406 -1.249 1.00 0.15 8 LYS A C 4
ATOM 1877 O O . LYS A 1 8 ? 7.703 1.220 -0.597 1.00 0.16 8 LYS A O 4
ATOM 1896 N N . GLN A 1 9 ? 6.170 0.726 -2.188 1.00 0.16 9 GLN A N 4
ATOM 1897 C CA . GLN A 1 9 ? 6.069 2.051 -2.816 1.00 0.18 9 GLN A CA 4
ATOM 1898 C C . GLN A 1 9 ? 6.267 3.250 -1.871 1.00 0.17 9 GLN A C 4
ATOM 1899 O O . GLN A 1 9 ? 6.754 4.281 -2.313 1.00 0.26 9 GLN A O 4
ATOM 1913 N N . CYS A 1 10 ? 5.881 3.153 -0.598 1.00 0.15 10 CYS A N 4
ATOM 1914 C CA . CYS A 1 10 ? 6.061 4.285 0.326 1.00 0.16 10 CYS A CA 4
ATOM 1915 C C . CYS A 1 10 ? 5.637 3.931 1.750 1.00 0.17 10 CYS A C 4
ATOM 1916 O O . CYS A 1 10 ? 5.566 4.806 2.615 1.00 0.21 10 CYS A O 4
ATOM 1923 N N . PHE A 1 11 ? 5.342 2.661 1.985 1.00 0.15 11 PHE A N 4
ATOM 1924 C CA . PHE A 1 11 ? 4.642 2.248 3.211 1.00 0.16 11 PHE A CA 4
ATOM 1925 C C . PHE A 1 11 ? 5.363 2.685 4.499 1.00 0.18 11 PHE A C 4
ATOM 1926 O O . PHE A 1 11 ? 6.461 2.226 4.804 1.00 0.22 11 PHE A O 4
ATOM 1943 N N . LYS A 1 12 ? 4.760 3.624 5.231 1.00 0.19 12 LYS A N 4
ATOM 1944 C CA . LYS A 1 12 ? 5.239 3.964 6.578 1.00 0.22 12 LYS A CA 4
ATOM 1945 C C . LYS A 1 12 ? 4.329 3.351 7.656 1.00 0.21 12 LYS A C 4
ATOM 1946 O O . LYS A 1 12 ? 4.717 2.421 8.362 1.00 0.24 12 LYS A O 4
ATOM 1965 N N . ASP A 1 13 ? 3.107 3.867 7.743 1.00 0.23 13 ASP A N 4
ATOM 1966 C CA . ASP A 1 13 ? 2.024 3.224 8.495 1.00 0.24 13 ASP A CA 4
ATOM 1967 C C . ASP A 1 13 ? 1.005 2.750 7.484 1.00 0.22 13 ASP A C 4
ATOM 1968 O O . ASP A 1 13 ? 0.218 1.824 7.711 1.00 0.22 13 ASP A O 4
ATOM 1977 N N . MET A 1 14 ? 1.076 3.439 6.350 1.00 0.31 14 MET A N 4
ATOM 1978 C CA . MET A 1 14 ? 0.381 3.113 5.118 1.00 0.39 14 MET A CA 4
ATOM 1979 C C . MET A 1 14 ? 0.300 1.603 4.888 1.00 0.27 14 MET A C 4
ATOM 1980 O O . MET A 1 14 ? -0.711 1.093 4.429 1.00 0.31 14 MET A O 4
ATOM 1994 N N . THR A 1 15 ? 1.365 0.905 5.237 1.00 0.24 15 THR A N 4
ATOM 1995 C CA . THR A 1 15 ? 1.423 -0.549 5.112 1.00 0.25 15 THR A CA 4
ATOM 1996 C C . THR A 1 15 ? 0.238 -1.240 5.791 1.00 0.21 15 THR A C 4
ATOM 1997 O O . THR A 1 15 ? -0.439 -2.061 5.180 1.00 0.26 15 THR A O 4
ATOM 2008 N N . LEU A 1 16 ? -0.028 -0.901 7.041 1.00 0.17 16 LEU A N 4
ATOM 2009 C CA . LEU A 1 16 ? -1.016 -1.632 7.815 1.00 0.19 16 LEU A CA 4
ATOM 2010 C C . LEU A 1 16 ? -2.425 -1.418 7.269 1.00 0.17 16 LEU A C 4
ATOM 2011 O O . LEU A 1 16 ? -3.055 -2.348 6.753 1.00 0.20 16 LEU A O 4
ATOM 2027 N N . ALA A 1 17 ? -2.897 -0.189 7.329 1.00 0.15 17 ALA A N 4
ATOM 2028 C CA . ALA A 1 17 ? -4.270 0.097 6.946 1.00 0.18 17 ALA A CA 4
ATOM 2029 C C . ALA A 1 17 ? -4.377 0.304 5.457 1.00 0.15 17 ALA A C 4
ATOM 2030 O O . ALA A 1 17 ? -5.027 -0.461 4.753 1.00 0.16 17 ALA A O 4
ATOM 2037 N N . ALA A 1 18 ? -3.686 1.315 4.981 1.00 0.14 18 ALA A N 4
ATOM 2038 C CA . ALA A 1 18 ? -3.822 1.760 3.614 1.00 0.15 18 ALA A CA 4
ATOM 2039 C C . ALA A 1 18 ? -3.389 0.701 2.607 1.00 0.13 18 ALA A C 4
ATOM 2040 O O . ALA A 1 18 ? -3.858 0.711 1.477 1.00 0.18 18 ALA A O 4
ATOM 2047 N N . ILE A 1 19 ? -2.509 -0.219 2.991 1.00 0.12 19 ILE A N 4
ATOM 2048 C CA . ILE A 1 19 ? -2.091 -1.261 2.064 1.00 0.13 19 ILE A CA 4
ATOM 2049 C C . ILE A 1 19 ? -3.167 -2.323 1.935 1.00 0.13 19 ILE A C 4
ATOM 2050 O O . ILE A 1 19 ? -3.380 -2.850 0.846 1.00 0.16 19 ILE A O 4
ATOM 2066 N N . ASP A 1 20 ? -3.864 -2.615 3.030 1.00 0.13 20 ASP A N 4
ATOM 2067 C CA . ASP A 1 20 ? -5.036 -3.482 2.961 1.00 0.16 20 ASP A CA 4
ATOM 2068 C C . ASP A 1 20 ? -6.050 -2.882 1.986 1.00 0.15 20 ASP A C 4
ATOM 2069 O O . ASP A 1 20 ? -6.770 -3.590 1.281 1.00 0.24 20 ASP A O 4
ATOM 2078 N N . TYR A 1 21 ? -6.065 -1.556 1.935 1.00 0.12 21 TYR A N 4
ATOM 2079 C CA . TYR A 1 21 ? -6.932 -0.821 1.027 1.00 0.14 21 TYR A CA 4
ATOM 2080 C C . TYR A 1 21 ? -6.321 -0.718 -0.369 1.00 0.15 21 TYR A C 4
ATOM 2081 O O . TYR A 1 21 ? -7.031 -0.666 -1.359 1.00 0.24 21 TYR A O 4
ATOM 2099 N N . ALA A 1 22 ? -5.005 -0.670 -0.443 1.00 0.12 22 ALA A N 4
ATOM 2100 C CA . ALA A 1 22 ? -4.315 -0.557 -1.715 1.00 0.15 22 ALA A CA 4
ATOM 2101 C C . ALA A 1 22 ? -4.353 -1.868 -2.473 1.00 0.19 22 ALA A C 4
ATOM 2102 O O . ALA A 1 22 ? -4.405 -1.884 -3.699 1.00 0.29 22 ALA A O 4
ATOM 2109 N N . LYS A 1 23 ? -4.314 -2.963 -1.735 1.00 0.19 23 LYS A N 4
ATOM 2110 C CA . LYS A 1 23 ? -4.325 -4.279 -2.343 1.00 0.24 23 LYS A CA 4
ATOM 2111 C C . LYS A 1 23 ? -5.728 -4.653 -2.815 1.00 0.25 23 LYS A C 4
ATOM 2112 O O . LYS A 1 23 ? -5.886 -5.292 -3.852 1.00 0.34 23 LYS A O 4
ATOM 2131 N N . HIS A 1 24 ? -6.743 -4.238 -2.066 1.00 0.25 24 HIS A N 4
ATOM 2132 C CA . HIS A 1 24 ? -8.112 -4.594 -2.395 1.00 0.32 24 HIS A CA 4
ATOM 2133 C C . HIS A 1 24 ? -8.835 -3.460 -3.136 1.00 0.33 24 HIS A C 4
ATOM 2134 O O . HIS A 1 24 ? -9.483 -3.697 -4.151 1.00 0.47 24 HIS A O 4
ATOM 2149 N N . LYS A 1 25 ? -8.718 -2.232 -2.640 1.00 0.27 25 LYS A N 4
ATOM 2150 C CA . LYS A 1 25 ? -9.397 -1.100 -3.249 1.00 0.30 25 LYS A CA 4
ATOM 2151 C C . LYS A 1 25 ? -8.496 -0.423 -4.286 1.00 0.33 25 LYS A C 4
ATOM 2152 O O . LYS A 1 25 ? -8.285 -0.968 -5.365 1.00 0.70 25 LYS A O 4
ATOM 2171 N N . VAL A 1 26 ? -7.942 0.742 -3.955 1.00 0.25 26 VAL A N 4
ATOM 2172 C CA . VAL A 1 26 ? -7.082 1.472 -4.883 1.00 0.23 26 VAL A CA 4
ATOM 2173 C C . VAL A 1 26 ? -6.142 2.416 -4.170 1.00 0.18 26 VAL A C 4
ATOM 2174 O O . VAL A 1 26 ? -5.559 3.285 -4.809 1.00 0.20 26 VAL A O 4
ATOM 2187 N N . GLU A 1 27 ? -5.958 2.232 -2.870 1.00 0.17 27 GLU A N 4
ATOM 2188 C CA . GLU A 1 27 ? -5.198 3.180 -2.053 1.00 0.17 27 GLU A CA 4
ATOM 2189 C C . GLU A 1 27 ? -3.748 3.346 -2.511 1.00 0.17 27 GLU A C 4
ATOM 2190 O O . GLU A 1 27 ? -3.020 4.194 -2.007 1.00 0.24 27 GLU A O 4
ATOM 2202 N N . LYS A 1 28 ? -3.354 2.556 -3.490 1.00 0.18 28 LYS A N 4
ATOM 2203 C CA . LYS A 1 28 ? -2.080 2.730 -4.169 1.00 0.20 28 LYS A CA 4
ATOM 2204 C C . LYS A 1 28 ? -1.958 4.133 -4.760 1.00 0.19 28 LYS A C 4
ATOM 2205 O O . LYS A 1 28 ? -0.855 4.644 -4.950 1.00 0.25 28 LYS A O 4
ATOM 2224 N N . HIS A 1 29 ? -3.099 4.754 -5.029 1.00 0.16 29 HIS A N 4
ATOM 2225 C CA . HIS A 1 29 ? -3.140 6.098 -5.596 1.00 0.19 29 HIS A CA 4
ATOM 2226 C C . HIS A 1 29 ? -2.718 7.166 -4.580 1.00 0.19 29 HIS A C 4
ATOM 2227 O O . HIS A 1 29 ? -2.585 8.336 -4.931 1.00 0.30 29 HIS A O 4
ATOM 2242 N N . LEU A 1 30 ? -2.501 6.769 -3.328 1.00 0.16 30 LEU A N 4
ATOM 2243 C CA . LEU A 1 30 ? -2.185 7.739 -2.284 1.00 0.21 30 LEU A CA 4
ATOM 2244 C C . LEU A 1 30 ? -0.685 7.825 -2.023 1.00 0.17 30 LEU A C 4
ATOM 2245 O O . LEU A 1 30 ? -0.202 8.855 -1.547 1.00 0.21 30 LEU A O 4
ATOM 2261 N N . PHE A 1 31 ? 0.064 6.772 -2.334 1.00 0.17 31 PHE A N 4
ATOM 2262 C CA . PHE A 1 31 ? 1.444 6.716 -1.886 1.00 0.21 31 PHE A CA 4
ATOM 2263 C C . PHE A 1 31 ? 2.416 6.256 -2.949 1.00 0.24 31 PHE A C 4
ATOM 2264 O O . PHE A 1 31 ? 2.120 5.361 -3.739 1.00 0.32 31 PHE A O 4
ATOM 2281 N N . LYS A 1 32 ? 3.571 6.910 -2.924 1.00 0.26 32 LYS A N 4
ATOM 2282 C CA . LYS A 1 32 ? 4.774 6.522 -3.664 1.00 0.30 32 LYS A CA 4
ATOM 2283 C C . LYS A 1 32 ? 5.926 7.432 -3.251 1.00 0.36 32 LYS A C 4
ATOM 2284 O O . LYS A 1 32 ? 5.776 8.653 -3.221 1.00 0.69 32 LYS A O 4
ATOM 2303 N N . CYS A 1 33 ? 7.062 6.832 -2.935 1.00 0.31 33 CYS A N 4
ATOM 2304 C CA . CYS A 1 33 ? 8.242 7.576 -2.495 1.00 0.34 33 CYS A CA 4
ATOM 2305 C C . CYS A 1 33 ? 9.441 6.643 -2.351 1.00 0.35 33 CYS A C 4
ATOM 2306 O O . CYS A 1 33 ? 10.572 7.007 -2.678 1.00 0.46 33 CYS A O 4
ATOM 2313 N N . ILE A 1 34 ? 9.182 5.434 -1.873 1.00 0.34 34 ILE A N 4
ATOM 2314 C CA . ILE A 1 34 ? 10.224 4.447 -1.650 1.00 0.39 34 ILE A CA 4
ATOM 2315 C C . ILE A 1 34 ? 10.401 3.591 -2.893 1.00 0.45 34 ILE A C 4
ATOM 2316 O O . ILE A 1 34 ? 11.521 3.548 -3.436 1.00 1.19 34 ILE A O 4
ATOM 2333 N N . GLY A 1 1 ? 8.518 -10.620 -1.141 1.00 3.14 1 GLY A N 5
ATOM 2334 C CA . GLY A 1 1 ? 9.487 -9.579 -0.719 1.00 2.37 1 GLY A CA 5
ATOM 2335 C C . GLY A 1 1 ? 8.805 -8.425 -0.017 1.00 1.97 1 GLY A C 5
ATOM 2336 O O . GLY A 1 1 ? 7.675 -8.561 0.450 1.00 2.50 1 GLY A O 5
ATOM 2342 N N . LYS A 1 2 ? 9.480 -7.284 0.041 1.00 1.39 2 LYS A N 5
ATOM 2343 C CA . LYS A 1 2 ? 8.937 -6.104 0.709 1.00 1.06 2 LYS A CA 5
ATOM 2344 C C . LYS A 1 2 ? 7.840 -5.462 -0.135 1.00 1.06 2 LYS A C 5
ATOM 2345 O O . LYS A 1 2 ? 7.067 -4.642 0.347 1.00 2.08 2 LYS A O 5
ATOM 2364 N N . GLU A 1 3 ? 7.786 -5.823 -1.403 1.00 0.55 3 GLU A N 5
ATOM 2365 C CA . GLU A 1 3 ? 6.788 -5.283 -2.299 1.00 0.36 3 GLU A CA 5
ATOM 2366 C C . GLU A 1 3 ? 5.843 -6.394 -2.716 1.00 0.37 3 GLU A C 5
ATOM 2367 O O . GLU A 1 3 ? 5.771 -6.762 -3.887 1.00 0.46 3 GLU A O 5
ATOM 2379 N N . LYS A 1 4 ? 5.169 -6.972 -1.733 1.00 0.38 4 LYS A N 5
ATOM 2380 C CA . LYS A 1 4 ? 4.161 -7.993 -2.005 1.00 0.45 4 LYS A CA 5
ATOM 2381 C C . LYS A 1 4 ? 3.131 -7.477 -3.011 1.00 0.39 4 LYS A C 5
ATOM 2382 O O . LYS A 1 4 ? 3.064 -7.941 -4.150 1.00 0.45 4 LYS A O 5
ATOM 2401 N N . GLU A 1 5 ? 2.344 -6.518 -2.581 1.00 0.33 5 GLU A N 5
ATOM 2402 C CA . GLU A 1 5 ? 1.389 -5.856 -3.440 1.00 0.31 5 GLU A CA 5
ATOM 2403 C C . GLU A 1 5 ? 1.924 -4.481 -3.826 1.00 0.26 5 GLU A C 5
ATOM 2404 O O . GLU A 1 5 ? 2.797 -4.355 -4.681 1.00 0.28 5 GLU A O 5
ATOM 2416 N N . LYS A 1 6 ? 1.409 -3.457 -3.160 1.00 0.22 6 LYS A N 5
ATOM 2417 C CA . LYS A 1 6 ? 1.849 -2.091 -3.373 1.00 0.20 6 LYS A CA 5
ATOM 2418 C C . LYS A 1 6 ? 2.770 -1.653 -2.240 1.00 0.17 6 LYS A C 5
ATOM 2419 O O . LYS A 1 6 ? 3.258 -0.530 -2.240 1.00 0.19 6 LYS A O 5
ATOM 2438 N N . LEU A 1 7 ? 3.007 -2.563 -1.301 1.00 0.16 7 LEU A N 5
ATOM 2439 C CA . LEU A 1 7 ? 3.642 -2.247 -0.017 1.00 0.16 7 LEU A CA 5
ATOM 2440 C C . LEU A 1 7 ? 4.834 -1.290 -0.140 1.00 0.13 7 LEU A C 5
ATOM 2441 O O . LEU A 1 7 ? 4.765 -0.140 0.289 1.00 0.15 7 LEU A O 5
ATOM 2457 N N . LYS A 1 8 ? 5.907 -1.784 -0.749 1.00 0.14 8 LYS A N 5
ATOM 2458 C CA . LYS A 1 8 ? 7.195 -1.083 -0.814 1.00 0.17 8 LYS A CA 5
ATOM 2459 C C . LYS A 1 8 ? 7.038 0.397 -1.167 1.00 0.15 8 LYS A C 5
ATOM 2460 O O . LYS A 1 8 ? 7.711 1.244 -0.584 1.00 0.16 8 LYS A O 5
ATOM 2479 N N . GLN A 1 9 ? 6.116 0.679 -2.085 1.00 0.16 9 GLN A N 5
ATOM 2480 C CA . GLN A 1 9 ? 5.983 1.990 -2.743 1.00 0.18 9 GLN A CA 5
ATOM 2481 C C . GLN A 1 9 ? 6.126 3.205 -1.814 1.00 0.17 9 GLN A C 5
ATOM 2482 O O . GLN A 1 9 ? 6.483 4.278 -2.282 1.00 0.26 9 GLN A O 5
ATOM 2496 N N . CYS A 1 10 ? 5.830 3.064 -0.523 1.00 0.15 10 CYS A N 5
ATOM 2497 C CA . CYS A 1 10 ? 6.033 4.172 0.420 1.00 0.16 10 CYS A CA 5
ATOM 2498 C C . CYS A 1 10 ? 5.693 3.758 1.848 1.00 0.17 10 CYS A C 5
ATOM 2499 O O . CYS A 1 10 ? 5.675 4.591 2.755 1.00 0.21 10 CYS A O 5
ATOM 2506 N N . PHE A 1 11 ? 5.420 2.473 2.034 1.00 0.15 11 PHE A N 5
ATOM 2507 C CA . PHE A 1 11 ? 4.812 1.960 3.270 1.00 0.16 11 PHE A CA 5
ATOM 2508 C C . PHE A 1 11 ? 5.517 2.417 4.556 1.00 0.18 11 PHE A C 5
ATOM 2509 O O . PHE A 1 11 ? 6.610 1.961 4.888 1.00 0.22 11 PHE A O 5
ATOM 2526 N N . LYS A 1 12 ? 4.902 3.362 5.259 1.00 0.19 12 LYS A N 5
ATOM 2527 C CA . LYS A 1 12 ? 5.368 3.728 6.591 1.00 0.22 12 LYS A CA 5
ATOM 2528 C C . LYS A 1 12 ? 4.456 3.148 7.681 1.00 0.21 12 LYS A C 5
ATOM 2529 O O . LYS A 1 12 ? 4.850 2.240 8.411 1.00 0.24 12 LYS A O 5
ATOM 2548 N N . ASP A 1 13 ? 3.229 3.660 7.772 1.00 0.23 13 ASP A N 5
ATOM 2549 C CA . ASP A 1 13 ? 2.186 3.052 8.612 1.00 0.24 13 ASP A CA 5
ATOM 2550 C C . ASP A 1 13 ? 1.049 2.547 7.740 1.00 0.22 13 ASP A C 5
ATOM 2551 O O . ASP A 1 13 ? 0.289 1.637 8.104 1.00 0.22 13 ASP A O 5
ATOM 2560 N N . MET A 1 14 ? 0.946 3.162 6.569 1.00 0.31 14 MET A N 5
ATOM 2561 C CA . MET A 1 14 ? -0.072 2.825 5.594 1.00 0.39 14 MET A CA 5
ATOM 2562 C C . MET A 1 14 ? -0.038 1.340 5.270 1.00 0.27 14 MET A C 5
ATOM 2563 O O . MET A 1 14 ? -1.051 0.771 4.905 1.00 0.31 14 MET A O 5
ATOM 2577 N N . THR A 1 15 ? 1.130 0.730 5.435 1.00 0.24 15 THR A N 5
ATOM 2578 C CA . THR A 1 15 ? 1.279 -0.711 5.289 1.00 0.25 15 THR A CA 5
ATOM 2579 C C . THR A 1 15 ? 0.105 -1.451 5.929 1.00 0.21 15 THR A C 5
ATOM 2580 O O . THR A 1 15 ? -0.582 -2.234 5.275 1.00 0.26 15 THR A O 5
ATOM 2591 N N . LEU A 1 16 ? -0.167 -1.143 7.186 1.00 0.17 16 LEU A N 5
ATOM 2592 C CA . LEU A 1 16 ? -1.215 -1.818 7.919 1.00 0.19 16 LEU A CA 5
ATOM 2593 C C . LEU A 1 16 ? -2.580 -1.518 7.310 1.00 0.17 16 LEU A C 5
ATOM 2594 O O . LEU A 1 16 ? -3.238 -2.407 6.763 1.00 0.20 16 LEU A O 5
ATOM 2610 N N . ALA A 1 17 ? -2.968 -0.256 7.332 1.00 0.15 17 ALA A N 5
ATOM 2611 C CA . ALA A 1 17 ? -4.317 0.103 6.922 1.00 0.18 17 ALA A CA 5
ATOM 2612 C C . ALA A 1 17 ? -4.403 0.368 5.433 1.00 0.15 17 ALA A C 5
ATOM 2613 O O . ALA A 1 17 ? -5.046 -0.375 4.699 1.00 0.16 17 ALA A O 5
ATOM 2620 N N . ALA A 1 18 ? -3.695 1.384 4.978 1.00 0.14 18 ALA A N 5
ATOM 2621 C CA . ALA A 1 18 ? -3.842 1.859 3.615 1.00 0.15 18 ALA A CA 5
ATOM 2622 C C . ALA A 1 18 ? -3.339 0.852 2.586 1.00 0.13 18 ALA A C 5
ATOM 2623 O O . ALA A 1 18 ? -3.670 0.966 1.415 1.00 0.18 18 ALA A O 5
ATOM 2630 N N . ILE A 1 19 ? -2.545 -0.135 3.004 1.00 0.12 19 ILE A N 5
ATOM 2631 C CA . ILE A 1 19 ? -2.098 -1.161 2.082 1.00 0.13 19 ILE A CA 5
ATOM 2632 C C . ILE A 1 19 ? -3.137 -2.263 1.967 1.00 0.13 19 ILE A C 5
ATOM 2633 O O . ILE A 1 19 ? -3.328 -2.828 0.893 1.00 0.16 19 ILE A O 5
ATOM 2649 N N . ASP A 1 20 ? -3.826 -2.555 3.068 1.00 0.13 20 ASP A N 5
ATOM 2650 C CA . ASP A 1 20 ? -4.991 -3.430 3.013 1.00 0.16 20 ASP A CA 5
ATOM 2651 C C . ASP A 1 20 ? -5.991 -2.831 2.028 1.00 0.15 20 ASP A C 5
ATOM 2652 O O . ASP A 1 20 ? -6.652 -3.533 1.261 1.00 0.24 20 ASP A O 5
ATOM 2661 N N . TYR A 1 21 ? -6.053 -1.507 2.049 1.00 0.12 21 TYR A N 5
ATOM 2662 C CA . TYR A 1 21 ? -6.871 -0.737 1.131 1.00 0.14 21 TYR A CA 5
ATOM 2663 C C . TYR A 1 21 ? -6.253 -0.680 -0.258 1.00 0.15 21 TYR A C 5
ATOM 2664 O O . TYR A 1 21 ? -6.958 -0.727 -1.238 1.00 0.24 21 TYR A O 5
ATOM 2682 N N . ALA A 1 22 ? -4.942 -0.596 -0.340 1.00 0.12 22 ALA A N 5
ATOM 2683 C CA . ALA A 1 22 ? -4.271 -0.424 -1.624 1.00 0.15 22 ALA A CA 5
ATOM 2684 C C . ALA A 1 22 ? -4.177 -1.728 -2.402 1.00 0.19 22 ALA A C 5
ATOM 2685 O O . ALA A 1 22 ? -3.957 -1.719 -3.611 1.00 0.29 22 ALA A O 5
ATOM 2692 N N . LYS A 1 23 ? -4.322 -2.845 -1.713 1.00 0.19 23 LYS A N 5
ATOM 2693 C CA . LYS A 1 23 ? -4.204 -4.136 -2.365 1.00 0.24 23 LYS A CA 5
ATOM 2694 C C . LYS A 1 23 ? -5.529 -4.574 -2.976 1.00 0.25 23 LYS A C 5
ATOM 2695 O O . LYS A 1 23 ? -5.561 -5.158 -4.058 1.00 0.34 23 LYS A O 5
ATOM 2714 N N . HIS A 1 24 ? -6.617 -4.275 -2.295 1.00 0.25 24 HIS A N 5
ATOM 2715 C CA . HIS A 1 24 ? -7.936 -4.640 -2.781 1.00 0.32 24 HIS A CA 5
ATOM 2716 C C . HIS A 1 24 ? -8.608 -3.444 -3.460 1.00 0.33 24 HIS A C 5
ATOM 2717 O O . HIS A 1 24 ? -9.251 -3.577 -4.500 1.00 0.47 24 HIS A O 5
ATOM 2732 N N . LYS A 1 25 ? -8.436 -2.284 -2.855 1.00 0.27 25 LYS A N 5
ATOM 2733 C CA . LYS A 1 25 ? -9.016 -1.039 -3.329 1.00 0.30 25 LYS A CA 5
ATOM 2734 C C . LYS A 1 25 ? -7.931 -0.210 -4.026 1.00 0.33 25 LYS A C 5
ATOM 2735 O O . LYS A 1 25 ? -6.750 -0.550 -3.984 1.00 0.70 25 LYS A O 5
ATOM 2754 N N . VAL A 1 26 ? -8.342 0.861 -4.675 1.00 0.25 26 VAL A N 5
ATOM 2755 C CA . VAL A 1 26 ? -7.438 1.736 -5.417 1.00 0.23 26 VAL A CA 5
ATOM 2756 C C . VAL A 1 26 ? -6.540 2.597 -4.544 1.00 0.18 26 VAL A C 5
ATOM 2757 O O . VAL A 1 26 ? -5.916 3.509 -5.068 1.00 0.20 26 VAL A O 5
ATOM 2770 N N . GLU A 1 27 ? -6.434 2.319 -3.246 1.00 0.17 27 GLU A N 5
ATOM 2771 C CA . GLU A 1 27 ? -5.742 3.223 -2.331 1.00 0.17 27 GLU A CA 5
ATOM 2772 C C . GLU A 1 27 ? -4.234 3.272 -2.607 1.00 0.17 27 GLU A C 5
ATOM 2773 O O . GLU A 1 27 ? -3.478 3.920 -1.891 1.00 0.24 27 GLU A O 5
ATOM 2785 N N . LYS A 1 28 ? -3.813 2.598 -3.663 1.00 0.18 28 LYS A N 5
ATOM 2786 C CA . LYS A 1 28 ? -2.439 2.658 -4.130 1.00 0.20 28 LYS A CA 5
ATOM 2787 C C . LYS A 1 28 ? -2.162 3.998 -4.799 1.00 0.19 28 LYS A C 5
ATOM 2788 O O . LYS A 1 28 ? -1.011 4.398 -4.968 1.00 0.25 28 LYS A O 5
ATOM 2807 N N . HIS A 1 29 ? -3.238 4.689 -5.164 1.00 0.16 29 HIS A N 5
ATOM 2808 C CA . HIS A 1 29 ? -3.150 6.028 -5.747 1.00 0.19 29 HIS A CA 5
ATOM 2809 C C . HIS A 1 29 ? -2.747 7.052 -4.691 1.00 0.19 29 HIS A C 5
ATOM 2810 O O . HIS A 1 29 ? -2.701 8.253 -4.945 1.00 0.30 29 HIS A O 5
ATOM 2825 N N . LEU A 1 30 ? -2.467 6.549 -3.506 1.00 0.16 30 LEU A N 5
ATOM 2826 C CA . LEU A 1 30 ? -2.192 7.374 -2.354 1.00 0.21 30 LEU A CA 5
ATOM 2827 C C . LEU A 1 30 ? -0.695 7.486 -2.076 1.00 0.17 30 LEU A C 5
ATOM 2828 O O . LEU A 1 30 ? -0.245 8.460 -1.466 1.00 0.21 30 LEU A O 5
ATOM 2844 N N . PHE A 1 31 ? 0.090 6.517 -2.533 1.00 0.17 31 PHE A N 5
ATOM 2845 C CA . PHE A 1 31 ? 1.495 6.484 -2.183 1.00 0.21 31 PHE A CA 5
ATOM 2846 C C . PHE A 1 31 ? 2.337 5.838 -3.259 1.00 0.24 31 PHE A C 5
ATOM 2847 O O . PHE A 1 31 ? 1.988 4.784 -3.787 1.00 0.32 31 PHE A O 5
ATOM 2864 N N . LYS A 1 32 ? 3.465 6.471 -3.529 1.00 0.26 32 LYS A N 5
ATOM 2865 C CA . LYS A 1 32 ? 4.408 6.027 -4.557 1.00 0.30 32 LYS A CA 5
ATOM 2866 C C . LYS A 1 32 ? 5.746 6.736 -4.385 1.00 0.36 32 LYS A C 5
ATOM 2867 O O . LYS A 1 32 ? 6.493 6.931 -5.341 1.00 0.69 32 LYS A O 5
ATOM 2886 N N . CYS A 1 33 ? 6.039 7.114 -3.154 1.00 0.31 33 CYS A N 5
ATOM 2887 C CA . CYS A 1 33 ? 7.182 7.971 -2.862 1.00 0.34 33 CYS A CA 5
ATOM 2888 C C . CYS A 1 33 ? 8.508 7.207 -2.857 1.00 0.35 33 CYS A C 5
ATOM 2889 O O . CYS A 1 33 ? 9.539 7.737 -3.271 1.00 0.46 33 CYS A O 5
ATOM 2896 N N . ILE A 1 34 ? 8.475 5.969 -2.396 1.00 0.34 34 ILE A N 5
ATOM 2897 C CA . ILE A 1 34 ? 9.677 5.148 -2.301 1.00 0.39 34 ILE A CA 5
ATOM 2898 C C . ILE A 1 34 ? 9.898 4.367 -3.596 1.00 0.45 34 ILE A C 5
ATOM 2899 O O . ILE A 1 34 ? 10.872 4.673 -4.318 1.00 1.19 34 ILE A O 5
ATOM 2916 N N . GLY A 1 1 ? 7.778 -11.173 0.622 1.00 3.14 1 GLY A N 6
ATOM 2917 C CA . GLY A 1 1 ? 8.594 -10.095 1.231 1.00 2.37 1 GLY A CA 6
ATOM 2918 C C . GLY A 1 1 ? 7.962 -8.737 1.030 1.00 1.97 1 GLY A C 6
ATOM 2919 O O . GLY A 1 1 ? 6.745 -8.639 0.854 1.00 2.50 1 GLY A O 6
ATOM 2925 N N . LYS A 1 2 ? 8.780 -7.688 1.049 1.00 1.39 2 LYS A N 6
ATOM 2926 C CA . LYS A 1 2 ? 8.275 -6.340 0.833 1.00 1.06 2 LYS A CA 6
ATOM 2927 C C . LYS A 1 2 ? 7.713 -6.217 -0.574 1.00 1.06 2 LYS A C 6
ATOM 2928 O O . LYS A 1 2 ? 8.026 -7.024 -1.453 1.00 2.08 2 LYS A O 6
ATOM 2947 N N . GLU A 1 3 ? 6.888 -5.202 -0.779 1.00 0.55 3 GLU A N 6
ATOM 2948 C CA . G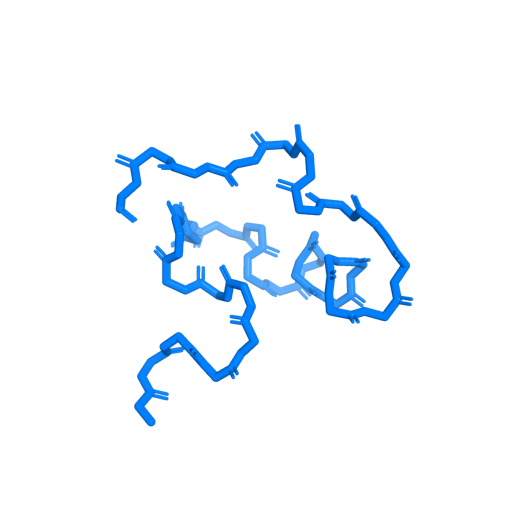LU A 1 3 ? 6.284 -4.936 -2.077 1.00 0.36 3 GLU A CA 6
ATOM 2949 C C . GLU A 1 3 ? 5.500 -6.141 -2.569 1.00 0.37 3 GLU A C 6
ATOM 2950 O O . GLU A 1 3 ? 5.456 -6.427 -3.764 1.00 0.46 3 GLU A O 6
ATOM 2962 N N . LYS A 1 4 ? 4.903 -6.857 -1.630 1.00 0.38 4 LYS A N 6
ATOM 2963 C CA . LYS A 1 4 ? 4.032 -7.971 -1.967 1.00 0.45 4 LYS A CA 6
ATOM 2964 C C . LYS A 1 4 ? 2.970 -7.515 -2.960 1.00 0.39 4 LYS A C 6
ATOM 2965 O O . LYS A 1 4 ? 2.829 -8.062 -4.053 1.00 0.45 4 LYS A O 6
ATOM 2984 N N . GLU A 1 5 ? 2.238 -6.502 -2.557 1.00 0.33 5 GLU A N 6
ATOM 2985 C CA . GLU A 1 5 ? 1.291 -5.836 -3.412 1.00 0.31 5 GLU A CA 6
ATOM 2986 C C . GLU A 1 5 ? 1.880 -4.500 -3.861 1.00 0.26 5 GLU A C 6
ATOM 2987 O O . GLU A 1 5 ? 2.784 -4.446 -4.691 1.00 0.28 5 GLU A O 6
ATOM 2999 N N . LYS A 1 6 ? 1.382 -3.430 -3.261 1.00 0.22 6 LYS A N 6
ATOM 3000 C CA . LYS A 1 6 ? 1.854 -2.081 -3.511 1.00 0.20 6 LYS A CA 6
ATOM 3001 C C . LYS A 1 6 ? 2.760 -1.635 -2.373 1.00 0.17 6 LYS A C 6
ATOM 3002 O O . LYS A 1 6 ? 3.247 -0.513 -2.364 1.00 0.19 6 LYS A O 6
ATOM 3021 N N . LEU A 1 7 ? 2.971 -2.539 -1.428 1.00 0.16 7 LEU A N 6
ATOM 3022 C CA . LEU A 1 7 ? 3.584 -2.229 -0.137 1.00 0.16 7 LEU A CA 6
ATOM 3023 C C . LEU A 1 7 ? 4.785 -1.269 -0.210 1.00 0.13 7 LEU A C 6
ATOM 3024 O O . LEU A 1 7 ? 4.690 -0.117 0.211 1.00 0.15 7 LEU A O 6
ATOM 3040 N N . LYS A 1 8 ? 5.896 -1.747 -0.757 1.00 0.14 8 LYS A N 6
ATOM 3041 C CA . LYS A 1 8 ? 7.191 -1.059 -0.651 1.00 0.17 8 LYS A CA 6
ATOM 3042 C C . LYS A 1 8 ? 7.134 0.403 -1.094 1.00 0.15 8 LYS A C 6
ATOM 3043 O O . LYS A 1 8 ? 7.834 1.242 -0.526 1.00 0.16 8 LYS A O 6
ATOM 3062 N N . GLN A 1 9 ? 6.267 0.690 -2.062 1.00 0.16 9 GLN A N 6
ATOM 3063 C CA . GLN A 1 9 ? 6.196 2.003 -2.731 1.00 0.18 9 GLN A CA 6
ATOM 3064 C C . GLN A 1 9 ? 6.380 3.210 -1.798 1.00 0.17 9 GLN A C 6
ATOM 3065 O O . GLN A 1 9 ? 6.897 4.238 -2.228 1.00 0.26 9 GLN A O 6
ATOM 3079 N N . CYS A 1 10 ? 5.944 3.112 -0.544 1.00 0.15 10 CYS A N 6
ATOM 3080 C CA . CYS A 1 10 ? 6.112 4.222 0.401 1.00 0.16 10 CYS A CA 6
ATOM 3081 C C . CYS A 1 10 ? 5.723 3.806 1.820 1.00 0.17 10 CYS A C 6
ATOM 3082 O O . CYS A 1 10 ? 5.609 4.645 2.711 1.00 0.21 10 CYS A O 6
ATOM 3089 N N . PHE A 1 11 ? 5.486 2.514 2.007 1.00 0.15 11 PHE A N 6
ATOM 3090 C CA . PHE A 1 11 ? 4.879 1.995 3.239 1.00 0.16 11 PHE A CA 6
ATOM 3091 C C . PHE A 1 11 ? 5.597 2.441 4.531 1.00 0.18 11 PHE A C 6
ATOM 3092 O O . PHE A 1 11 ? 6.680 1.972 4.862 1.00 0.22 11 PHE A O 6
ATOM 3109 N N . LYS A 1 12 ? 4.998 3.396 5.231 1.00 0.19 12 LYS A N 6
ATOM 3110 C CA . LYS A 1 12 ? 5.405 3.705 6.604 1.00 0.22 12 LYS A CA 6
ATOM 3111 C C . LYS A 1 12 ? 4.394 3.126 7.594 1.00 0.21 12 LYS A C 6
ATOM 3112 O O . LYS A 1 12 ? 4.689 2.198 8.345 1.00 0.24 12 LYS A O 6
ATOM 3131 N N . ASP A 1 13 ? 3.188 3.671 7.543 1.00 0.23 13 ASP A N 6
ATOM 3132 C CA . ASP A 1 13 ? 2.030 3.138 8.264 1.00 0.24 13 ASP A CA 6
ATOM 3133 C C . ASP A 1 13 ? 1.078 2.562 7.237 1.00 0.22 13 ASP A C 6
ATOM 3134 O O . ASP A 1 13 ? 0.189 1.759 7.545 1.00 0.22 13 ASP A O 6
ATOM 3143 N N . MET A 1 14 ? 1.335 2.987 6.000 1.00 0.31 14 MET A N 6
ATOM 3144 C CA . MET A 1 14 ? 0.594 2.580 4.812 1.00 0.39 14 MET A CA 6
ATOM 3145 C C . MET A 1 14 ? 0.229 1.125 4.881 1.00 0.27 14 MET A C 6
ATOM 3146 O O . MET A 1 14 ? -0.927 0.748 4.752 1.00 0.31 14 MET A O 6
ATOM 3160 N N . THR A 1 15 ? 1.266 0.341 5.091 1.00 0.24 15 THR A N 6
ATOM 3161 C CA . THR A 1 15 ? 1.192 -1.104 5.127 1.00 0.25 15 THR A CA 6
ATOM 3162 C C . THR A 1 15 ? -0.103 -1.598 5.786 1.00 0.21 15 THR A C 6
ATOM 3163 O O . THR A 1 15 ? -0.893 -2.298 5.157 1.00 0.26 15 THR A O 6
ATOM 3174 N N . LEU A 1 16 ? -0.357 -1.168 7.011 1.00 0.17 16 LEU A N 6
ATOM 3175 C CA . LEU A 1 16 ? -1.487 -1.667 7.766 1.00 0.19 16 LEU A CA 6
ATOM 3176 C C . LEU A 1 16 ? -2.812 -1.269 7.121 1.00 0.17 16 LEU A C 6
ATOM 3177 O O . LEU A 1 16 ? -3.569 -2.123 6.657 1.00 0.20 16 LEU A O 6
ATOM 3193 N N . ALA A 1 17 ? -3.066 0.026 7.050 1.00 0.15 17 ALA A N 6
ATOM 3194 C CA . ALA A 1 17 ? -4.358 0.504 6.584 1.00 0.18 17 ALA A CA 6
ATOM 3195 C C . ALA A 1 17 ? -4.369 0.708 5.083 1.00 0.15 17 ALA A C 6
ATOM 3196 O O . ALA A 1 17 ? -5.062 0.004 4.356 1.00 0.16 17 ALA A O 6
ATOM 3203 N N . ALA A 1 18 ? -3.548 1.625 4.616 1.00 0.14 18 ALA A N 6
ATOM 3204 C CA . ALA A 1 18 ? -3.588 2.039 3.226 1.00 0.15 18 ALA A CA 6
ATOM 3205 C C . ALA A 1 18 ? -3.172 0.918 2.280 1.00 0.13 18 ALA A C 6
ATOM 3206 O O . ALA A 1 18 ? -3.511 0.953 1.106 1.00 0.18 18 ALA A O 6
ATOM 3213 N N . ILE A 1 19 ? -2.454 -0.084 2.772 1.00 0.12 19 ILE A N 6
ATOM 3214 C CA . ILE A 1 19 ? -2.056 -1.182 1.915 1.00 0.13 19 ILE A CA 6
ATOM 3215 C C . ILE A 1 19 ? -3.118 -2.266 1.891 1.00 0.13 19 ILE A C 6
ATOM 3216 O O . ILE A 1 19 ? -3.353 -2.878 0.851 1.00 0.16 19 ILE A O 6
ATOM 3232 N N . ASP A 1 20 ? -3.779 -2.480 3.022 1.00 0.13 20 ASP A N 6
ATOM 3233 C CA . ASP A 1 20 ? -4.932 -3.370 3.063 1.00 0.16 20 ASP A CA 6
ATOM 3234 C C . ASP A 1 20 ? -5.991 -2.857 2.098 1.00 0.15 20 ASP A C 6
ATOM 3235 O O . ASP A 1 20 ? -6.749 -3.622 1.496 1.00 0.24 20 ASP A O 6
ATOM 3244 N N . TYR A 1 21 ? -6.019 -1.544 1.951 1.00 0.12 21 TYR A N 6
ATOM 3245 C CA . TYR A 1 21 ? -6.941 -0.887 1.046 1.00 0.14 21 TYR A CA 6
ATOM 3246 C C . TYR A 1 21 ? -6.349 -0.712 -0.350 1.00 0.15 21 TYR A C 6
ATOM 3247 O O . TYR A 1 21 ? -7.074 -0.564 -1.319 1.00 0.24 21 TYR A O 6
ATOM 3265 N N . ALA A 1 22 ? -5.036 -0.701 -0.454 1.00 0.12 22 ALA A N 6
ATOM 3266 C CA . ALA A 1 22 ? -4.375 -0.640 -1.752 1.00 0.15 22 ALA A CA 6
ATOM 3267 C C . ALA A 1 22 ? -4.484 -1.969 -2.475 1.00 0.19 22 ALA A C 6
ATOM 3268 O O . ALA A 1 22 ? -4.637 -2.017 -3.692 1.00 0.29 22 ALA A O 6
ATOM 3275 N N . LYS A 1 23 ? -4.399 -3.047 -1.712 1.00 0.19 23 LYS A N 6
ATOM 3276 C CA . LYS A 1 23 ? -4.453 -4.386 -2.271 1.00 0.24 23 LYS A CA 6
ATOM 3277 C C . LYS A 1 23 ? -5.875 -4.749 -2.692 1.00 0.25 23 LYS A C 6
ATOM 3278 O O . LYS A 1 23 ? -6.076 -5.477 -3.664 1.00 0.34 23 LYS A O 6
ATOM 3297 N N . HIS A 1 24 ? -6.857 -4.246 -1.954 1.00 0.25 24 HIS A N 6
ATOM 3298 C CA . HIS A 1 24 ? -8.250 -4.566 -2.222 1.00 0.32 24 HIS A CA 6
ATOM 3299 C C . HIS A 1 24 ? -8.978 -3.432 -2.962 1.00 0.33 24 HIS A C 6
ATOM 3300 O O . HIS A 1 24 ? -9.716 -3.684 -3.911 1.00 0.47 24 HIS A O 6
ATOM 3315 N N . LYS A 1 25 ? -8.766 -2.188 -2.540 1.00 0.27 25 LYS A N 6
ATOM 3316 C CA . LYS A 1 25 ? -9.475 -1.057 -3.126 1.00 0.30 25 LYS A CA 6
ATOM 3317 C C . LYS A 1 25 ? -8.606 -0.377 -4.192 1.00 0.33 25 LYS A C 6
ATOM 3318 O O . LYS A 1 25 ? -8.345 -0.959 -5.244 1.00 0.70 25 LYS A O 6
ATOM 3337 N N . VAL A 1 26 ? -8.137 0.837 -3.906 1.00 0.25 26 VAL A N 6
ATOM 3338 C CA . VAL A 1 26 ? -7.290 1.577 -4.830 1.00 0.23 26 VAL A CA 6
ATOM 3339 C C . VAL A 1 26 ? -6.280 2.430 -4.090 1.00 0.18 26 VAL A C 6
ATOM 3340 O O . VAL A 1 26 ? -5.645 3.279 -4.702 1.00 0.20 26 VAL A O 6
ATOM 3353 N N . GLU A 1 27 ? -6.107 2.188 -2.792 1.00 0.17 27 GLU A N 6
ATOM 3354 C CA . GLU A 1 27 ? -5.329 3.091 -1.934 1.00 0.17 27 GLU A CA 6
ATOM 3355 C C . GLU A 1 27 ? -3.853 3.176 -2.328 1.00 0.17 27 GLU A C 6
ATOM 3356 O O . GLU A 1 27 ? -3.060 3.831 -1.666 1.00 0.24 27 GLU A O 6
ATOM 3368 N N . LYS A 1 28 ? -3.497 2.517 -3.412 1.00 0.18 28 LYS A N 6
ATOM 3369 C CA . LYS A 1 28 ? -2.184 2.672 -4.010 1.00 0.20 28 LYS A CA 6
ATOM 3370 C C . LYS A 1 28 ? -2.058 4.052 -4.643 1.00 0.19 28 LYS A C 6
ATOM 3371 O O . LYS A 1 28 ? -0.959 4.572 -4.821 1.00 0.25 28 LYS A O 6
ATOM 3390 N N . HIS A 1 29 ? -3.210 4.642 -4.958 1.00 0.16 29 HIS A N 6
ATOM 3391 C CA . HIS A 1 29 ? -3.279 5.992 -5.514 1.00 0.19 29 HIS A CA 6
ATOM 3392 C C . HIS A 1 29 ? -2.919 7.028 -4.456 1.00 0.19 29 HIS A C 6
ATOM 3393 O O . HIS A 1 29 ? -2.980 8.231 -4.688 1.00 0.30 29 HIS A O 6
ATOM 3408 N N . LEU A 1 30 ? -2.559 6.531 -3.290 1.00 0.16 30 LEU A N 6
ATOM 3409 C CA . LEU A 1 30 ? -2.287 7.360 -2.140 1.00 0.21 30 LEU A CA 6
ATOM 3410 C C . LEU A 1 30 ? -0.791 7.557 -1.944 1.00 0.17 30 LEU A C 6
ATOM 3411 O O . LEU A 1 30 ? -0.362 8.578 -1.402 1.00 0.21 30 LEU A O 6
ATOM 3427 N N . PHE A 1 31 ? 0.011 6.600 -2.397 1.00 0.17 31 PHE A N 6
ATOM 3428 C CA . PHE A 1 31 ? 1.414 6.612 -2.047 1.00 0.21 31 PHE A CA 6
ATOM 3429 C C . PHE A 1 31 ? 2.325 6.040 -3.107 1.00 0.24 31 PHE A C 6
ATOM 3430 O O . PHE A 1 31 ? 2.065 4.977 -3.665 1.00 0.32 31 PHE A O 6
ATOM 3447 N N . LYS A 1 32 ? 3.416 6.762 -3.303 1.00 0.26 32 LYS A N 6
ATOM 3448 C CA . LYS A 1 32 ? 4.557 6.351 -4.123 1.00 0.30 32 LYS A CA 6
ATOM 3449 C C . LYS A 1 32 ? 5.697 7.316 -3.852 1.00 0.36 32 LYS A C 6
ATOM 3450 O O . LYS A 1 32 ? 5.659 8.464 -4.292 1.00 0.69 32 LYS A O 6
ATOM 3469 N N . CYS A 1 33 ? 6.694 6.870 -3.122 1.00 0.31 33 CYS A N 6
ATOM 3470 C CA . CYS A 1 33 ? 7.780 7.759 -2.723 1.00 0.34 33 CYS A CA 6
ATOM 3471 C C . CYS A 1 33 ? 9.095 7.002 -2.556 1.00 0.35 33 CYS A C 6
ATOM 3472 O O . CYS A 1 33 ? 10.142 7.455 -3.023 1.00 0.46 33 CYS A O 6
ATOM 3479 N N . ILE A 1 34 ? 9.034 5.851 -1.902 1.00 0.34 34 ILE A N 6
ATOM 3480 C CA . ILE A 1 34 ? 10.227 5.068 -1.619 1.00 0.39 34 ILE A CA 6
ATOM 3481 C C . ILE A 1 34 ? 10.486 4.081 -2.745 1.00 0.45 34 ILE A C 6
ATOM 3482 O O . ILE A 1 34 ? 9.938 2.964 -2.700 1.00 1.19 34 ILE A O 6
ATOM 3499 N N . GLY A 1 1 ? 9.082 -11.116 -0.915 1.00 3.14 1 GLY A N 7
ATOM 3500 C CA . GLY A 1 1 ? 9.666 -9.768 -1.094 1.00 2.37 1 GLY A CA 7
ATOM 3501 C C . GLY A 1 1 ? 8.867 -8.708 -0.370 1.00 1.97 1 GLY A C 7
ATOM 3502 O O . GLY A 1 1 ? 7.809 -9.000 0.187 1.00 2.50 1 GLY A O 7
ATOM 3508 N N . LYS A 1 2 ? 9.368 -7.480 -0.373 1.00 1.39 2 LYS A N 7
ATOM 3509 C CA . LYS A 1 2 ? 8.697 -6.382 0.311 1.00 1.06 2 LYS A CA 7
ATOM 3510 C C . LYS A 1 2 ? 7.428 -5.991 -0.417 1.00 1.06 2 LYS A C 7
ATOM 3511 O O . LYS A 1 2 ? 6.327 -6.040 0.128 1.00 2.08 2 LYS A O 7
ATOM 3530 N N . GLU A 1 3 ? 7.606 -5.611 -1.660 1.00 0.55 3 GLU A N 7
ATOM 3531 C CA . GLU A 1 3 ? 6.532 -5.121 -2.493 1.00 0.36 3 GLU A CA 7
ATOM 3532 C C . GLU A 1 3 ? 5.697 -6.291 -3.009 1.00 0.37 3 GLU A C 7
ATOM 3533 O O . GLU A 1 3 ? 5.624 -6.536 -4.213 1.00 0.46 3 GLU A O 7
ATOM 3545 N N . LYS A 1 4 ? 5.097 -7.039 -2.083 1.00 0.38 4 LYS A N 7
ATOM 3546 C CA . LYS A 1 4 ? 4.249 -8.156 -2.461 1.00 0.45 4 LYS A CA 7
ATOM 3547 C C . LYS A 1 4 ? 3.078 -7.633 -3.286 1.00 0.39 4 LYS A C 7
ATOM 3548 O O . LYS A 1 4 ? 2.800 -8.123 -4.380 1.00 0.45 4 LYS A O 7
ATOM 3567 N N . GLU A 1 5 ? 2.395 -6.639 -2.749 1.00 0.33 5 GLU A N 7
ATOM 3568 C CA . GLU A 1 5 ? 1.397 -5.915 -3.494 1.00 0.31 5 GLU A CA 7
ATOM 3569 C C . GLU A 1 5 ? 1.940 -4.538 -3.882 1.00 0.26 5 GLU A C 7
ATOM 3570 O O . GLU A 1 5 ? 2.826 -4.420 -4.724 1.00 0.28 5 GLU A O 7
ATOM 3582 N N . LYS A 1 6 ? 1.417 -3.506 -3.226 1.00 0.22 6 LYS A N 7
ATOM 3583 C CA . LYS A 1 6 ? 1.843 -2.135 -3.443 1.00 0.20 6 LYS A CA 7
ATOM 3584 C C . LYS A 1 6 ? 2.767 -1.692 -2.318 1.00 0.17 6 LYS A C 7
ATOM 3585 O O . LYS A 1 6 ? 3.253 -0.568 -2.318 1.00 0.19 6 LYS A O 7
ATOM 3604 N N . LEU A 1 7 ? 3.011 -2.602 -1.381 1.00 0.16 7 LEU A N 7
ATOM 3605 C CA . LEU A 1 7 ? 3.618 -2.278 -0.088 1.00 0.16 7 LEU A CA 7
ATOM 3606 C C . LEU A 1 7 ? 4.819 -1.323 -0.177 1.00 0.13 7 LEU A C 7
ATOM 3607 O O . LEU A 1 7 ? 4.725 -0.160 0.213 1.00 0.15 7 LEU A O 7
ATOM 3623 N N . LYS A 1 8 ? 5.928 -1.829 -0.714 1.00 0.14 8 LYS A N 7
ATOM 3624 C CA . LYS A 1 8 ? 7.225 -1.137 -0.703 1.00 0.17 8 LYS A CA 7
ATOM 3625 C C . LYS A 1 8 ? 7.107 0.353 -1.050 1.00 0.15 8 LYS A C 7
ATOM 3626 O O . LYS A 1 8 ? 7.718 1.183 -0.382 1.00 0.16 8 LYS A O 7
ATOM 3645 N N . GLN A 1 9 ? 6.278 0.664 -2.037 1.00 0.16 9 GLN A N 7
ATOM 3646 C CA . GLN A 1 9 ? 6.176 2.014 -2.627 1.00 0.18 9 GLN A CA 7
ATOM 3647 C C . GLN A 1 9 ? 6.390 3.183 -1.646 1.00 0.17 9 GLN A C 7
ATOM 3648 O O . GLN A 1 9 ? 7.093 4.132 -1.973 1.00 0.26 9 GLN A O 7
ATOM 3662 N N . CYS A 1 10 ? 5.785 3.151 -0.467 1.00 0.15 10 CYS A N 7
ATOM 3663 C CA . CYS A 1 10 ? 5.929 4.270 0.475 1.00 0.16 10 CYS A CA 7
ATOM 3664 C C . CYS A 1 10 ? 5.504 3.854 1.876 1.00 0.17 10 CYS A C 7
ATOM 3665 O O . CYS A 1 10 ? 5.423 4.679 2.783 1.00 0.21 10 CYS A O 7
ATOM 3672 N N . PHE A 1 11 ? 5.238 2.566 2.033 1.00 0.15 11 PHE A N 7
ATOM 3673 C CA . PHE A 1 11 ? 4.578 2.034 3.227 1.00 0.16 11 PHE A CA 7
ATOM 3674 C C . PHE A 1 11 ? 5.259 2.459 4.545 1.00 0.18 11 PHE A C 7
ATOM 3675 O O . PHE A 1 11 ? 6.318 1.957 4.915 1.00 0.22 11 PHE A O 7
ATOM 3692 N N . LYS A 1 12 ? 4.671 3.420 5.245 1.00 0.19 12 LYS A N 7
ATOM 3693 C CA . LYS A 1 12 ? 5.172 3.762 6.572 1.00 0.22 12 LYS A CA 7
ATOM 3694 C C . LYS A 1 12 ? 4.274 3.213 7.687 1.00 0.21 12 LYS A C 7
ATOM 3695 O O . LYS A 1 12 ? 4.663 2.289 8.398 1.00 0.24 12 LYS A O 7
ATOM 3714 N N . ASP A 1 13 ? 3.069 3.758 7.816 1.00 0.23 13 ASP A N 7
ATOM 3715 C CA . ASP A 1 13 ? 2.034 3.157 8.671 1.00 0.24 13 ASP A CA 7
ATOM 3716 C C . ASP A 1 13 ? 0.891 2.687 7.794 1.00 0.22 13 ASP A C 7
ATOM 3717 O O . ASP A 1 13 ? 0.173 1.726 8.103 1.00 0.22 13 ASP A O 7
ATOM 3726 N N . MET A 1 14 ? 0.738 3.412 6.693 1.00 0.31 14 MET A N 7
ATOM 3727 C CA . MET A 1 14 ? -0.148 3.051 5.604 1.00 0.39 14 MET A CA 7
ATOM 3728 C C . MET A 1 14 ? -0.019 1.576 5.268 1.00 0.27 14 MET A C 7
ATOM 3729 O O . MET A 1 14 ? -0.987 0.946 4.867 1.00 0.31 14 MET A O 7
ATOM 3743 N N . THR A 1 15 ? 1.190 1.052 5.443 1.00 0.24 15 THR A N 7
ATOM 3744 C CA . THR A 1 15 ? 1.460 -0.369 5.286 1.00 0.25 15 THR A CA 7
ATOM 3745 C C . THR A 1 15 ? 0.308 -1.216 5.834 1.00 0.21 15 THR A C 7
ATOM 3746 O O . THR A 1 15 ? -0.262 -2.041 5.130 1.00 0.26 15 THR A O 7
ATOM 3757 N N . LEU A 1 16 ? -0.082 -0.951 7.066 1.00 0.17 16 LEU A N 7
ATOM 3758 C CA . LEU A 1 16 ? -1.086 -1.748 7.728 1.00 0.19 16 LEU A CA 7
ATOM 3759 C C . LEU A 1 16 ? -2.475 -1.468 7.162 1.00 0.17 16 LEU A C 7
ATOM 3760 O O . LEU A 1 16 ? -3.108 -2.351 6.573 1.00 0.20 16 LEU A O 7
ATOM 3776 N N . ALA A 1 17 ? -2.926 -0.232 7.296 1.00 0.15 17 ALA A N 7
ATOM 3777 C CA . ALA A 1 17 ? -4.289 0.109 6.913 1.00 0.18 17 ALA A CA 7
ATOM 3778 C C . ALA A 1 17 ? -4.401 0.364 5.422 1.00 0.15 17 ALA A C 7
ATOM 3779 O O . ALA A 1 17 ? -5.063 -0.380 4.706 1.00 0.16 17 ALA A O 7
ATOM 3786 N N . ALA A 1 18 ? -3.700 1.380 4.952 1.00 0.14 18 ALA A N 7
ATOM 3787 C CA . ALA A 1 18 ? -3.854 1.845 3.585 1.00 0.15 18 ALA A CA 7
ATOM 3788 C C . ALA A 1 18 ? -3.356 0.835 2.562 1.00 0.13 18 ALA A C 7
ATOM 3789 O O . ALA A 1 18 ? -3.765 0.892 1.412 1.00 0.18 18 ALA A O 7
ATOM 3796 N N . ILE A 1 19 ? -2.484 -0.092 2.951 1.00 0.12 19 ILE A N 7
ATOM 3797 C CA . ILE A 1 19 ? -2.049 -1.110 2.015 1.00 0.13 19 ILE A CA 7
ATOM 3798 C C . ILE A 1 19 ? -3.118 -2.173 1.849 1.00 0.13 19 ILE A C 7
ATOM 3799 O O . ILE A 1 19 ? -3.316 -2.693 0.753 1.00 0.16 19 ILE A O 7
ATOM 3815 N N . ASP A 1 20 ? -3.816 -2.483 2.933 1.00 0.13 20 ASP A N 7
ATOM 3816 C CA . ASP A 1 20 ? -4.982 -3.350 2.859 1.00 0.16 20 ASP A CA 7
ATOM 3817 C C . ASP A 1 20 ? -5.978 -2.774 1.859 1.00 0.15 20 ASP A C 7
ATOM 3818 O O . ASP A 1 20 ? -6.598 -3.494 1.077 1.00 0.24 20 ASP A O 7
ATOM 3827 N N . TYR A 1 21 ? -6.102 -1.455 1.879 1.00 0.12 21 TYR A N 7
ATOM 3828 C CA . TYR A 1 21 ? -6.964 -0.752 0.942 1.00 0.14 21 TYR A CA 7
ATOM 3829 C C . TYR A 1 21 ? -6.297 -0.598 -0.420 1.00 0.15 21 TYR A C 7
ATOM 3830 O O . TYR A 1 21 ? -6.962 -0.511 -1.436 1.00 0.24 21 TYR A O 7
ATOM 3848 N N . ALA A 1 22 ? -4.987 -0.533 -0.435 1.00 0.12 22 ALA A N 7
ATOM 3849 C CA . ALA A 1 22 ? -4.250 -0.459 -1.685 1.00 0.15 22 ALA A CA 7
ATOM 3850 C C . ALA A 1 22 ? -4.362 -1.766 -2.447 1.00 0.19 22 ALA A C 7
ATOM 3851 O O . ALA A 1 22 ? -4.465 -1.774 -3.670 1.00 0.29 22 ALA A O 7
ATOM 3858 N N . LYS A 1 23 ? -4.349 -2.867 -1.713 1.00 0.19 23 LYS A N 7
ATOM 3859 C CA . LYS A 1 23 ? -4.422 -4.178 -2.322 1.00 0.24 23 LYS A CA 7
ATOM 3860 C C . LYS A 1 23 ? -5.865 -4.538 -2.689 1.00 0.25 23 LYS A C 7
ATOM 3861 O O . LYS A 1 23 ? -6.121 -5.016 -3.794 1.00 0.34 23 LYS A O 7
ATOM 3880 N N . HIS A 1 24 ? -6.817 -4.280 -1.793 1.00 0.25 24 HIS A N 7
ATOM 3881 C CA . HIS A 1 24 ? -8.198 -4.663 -2.045 1.00 0.32 24 HIS A CA 7
ATOM 3882 C C . HIS A 1 24 ? -9.007 -3.533 -2.704 1.00 0.33 24 HIS A C 7
ATOM 3883 O O . HIS A 1 24 ? -9.855 -3.797 -3.553 1.00 0.47 24 HIS A O 7
ATOM 3898 N N . LYS A 1 25 ? -8.745 -2.286 -2.323 1.00 0.27 25 LYS A N 7
ATOM 3899 C CA . LYS A 1 25 ? -9.498 -1.159 -2.861 1.00 0.30 25 LYS A CA 7
ATOM 3900 C C . LYS A 1 25 ? -8.717 -0.469 -3.992 1.00 0.33 25 LYS A C 7
ATOM 3901 O O . LYS A 1 25 ? -8.628 -1.013 -5.090 1.00 0.70 25 LYS A O 7
ATOM 3920 N N . VAL A 1 26 ? -8.133 0.700 -3.723 1.00 0.25 26 VAL A N 7
ATOM 3921 C CA . VAL A 1 26 ? -7.347 1.423 -4.726 1.00 0.23 26 VAL A CA 7
ATOM 3922 C C . VAL A 1 26 ? -6.372 2.395 -4.089 1.00 0.18 26 VAL A C 7
ATOM 3923 O O . VAL A 1 26 ? -5.839 3.268 -4.769 1.00 0.20 26 VAL A O 7
ATOM 3936 N N . GLU A 1 27 ? -6.108 2.224 -2.803 1.00 0.17 27 GLU A N 7
ATOM 3937 C CA . GLU A 1 27 ? -5.322 3.190 -2.038 1.00 0.17 27 GLU A CA 7
ATOM 3938 C C . GLU A 1 27 ? -3.884 3.322 -2.530 1.00 0.17 27 GLU A C 7
ATOM 3939 O O . GLU A 1 27 ? -3.129 4.162 -2.050 1.00 0.24 27 GLU A O 7
ATOM 3951 N N . LYS A 1 28 ? -3.524 2.510 -3.503 1.00 0.18 28 LYS A N 7
ATOM 3952 C CA . LYS A 1 28 ? -2.241 2.631 -4.181 1.00 0.20 28 LYS A CA 7
ATOM 3953 C C . LYS A 1 28 ? -2.098 4.005 -4.830 1.00 0.19 28 LYS A C 7
ATOM 3954 O O . LYS A 1 28 ? -0.989 4.488 -5.049 1.00 0.25 28 LYS A O 7
ATOM 3973 N N . HIS A 1 29 ? -3.236 4.635 -5.111 1.00 0.16 29 HIS A N 7
ATOM 3974 C CA . HIS A 1 29 ? -3.265 5.957 -5.734 1.00 0.19 29 HIS A CA 7
ATOM 3975 C C . HIS A 1 29 ? -2.766 7.045 -4.781 1.00 0.19 29 HIS A C 7
ATOM 3976 O O . HIS A 1 29 ? -2.562 8.185 -5.191 1.00 0.30 29 HIS A O 7
ATOM 3991 N N . LEU A 1 30 ? -2.573 6.698 -3.513 1.00 0.16 30 LEU A N 7
ATOM 3992 C CA . LEU A 1 30 ? -2.186 7.690 -2.524 1.00 0.21 30 LEU A CA 7
ATOM 3993 C C . LEU A 1 30 ? -0.672 7.771 -2.386 1.00 0.17 30 LEU A C 7
ATOM 3994 O O . LEU A 1 30 ? -0.141 8.829 -2.043 1.00 0.21 30 LEU A O 7
ATOM 4010 N N . PHE A 1 31 ? 0.043 6.685 -2.675 1.00 0.17 31 PHE A N 7
ATOM 4011 C CA . PHE A 1 31 ? 1.456 6.661 -2.349 1.00 0.21 31 PHE A CA 7
ATOM 4012 C C . PHE A 1 31 ? 2.365 6.122 -3.418 1.00 0.24 31 PHE A C 7
ATOM 4013 O O . PHE A 1 31 ? 2.044 5.165 -4.116 1.00 0.32 31 PHE A O 7
ATOM 4030 N N . LYS A 1 32 ? 3.524 6.767 -3.463 1.00 0.26 32 LYS A N 7
ATOM 4031 C CA . LYS A 1 32 ? 4.742 6.267 -4.083 1.00 0.30 32 LYS A CA 7
ATOM 4032 C C . LYS A 1 32 ? 5.893 7.184 -3.694 1.00 0.36 32 LYS A C 7
ATOM 4033 O O . LYS A 1 32 ? 5.890 8.366 -4.039 1.00 0.69 32 LYS A O 7
ATOM 4052 N N . CYS A 1 33 ? 6.865 6.655 -2.973 1.00 0.31 33 CYS A N 7
ATOM 4053 C CA . CYS A 1 33 ? 7.952 7.474 -2.452 1.00 0.34 33 CYS A CA 7
ATOM 4054 C C . CYS A 1 33 ? 9.282 6.739 -2.557 1.00 0.35 33 CYS A C 7
ATOM 4055 O O . CYS A 1 33 ? 10.255 7.250 -3.111 1.00 0.46 33 CYS A O 7
ATOM 4062 N N . ILE A 1 34 ? 9.295 5.528 -2.028 1.00 0.34 34 ILE A N 7
ATOM 4063 C CA . ILE A 1 34 ? 10.499 4.728 -1.921 1.00 0.39 34 ILE A CA 7
ATOM 4064 C C . ILE A 1 34 ? 10.802 4.039 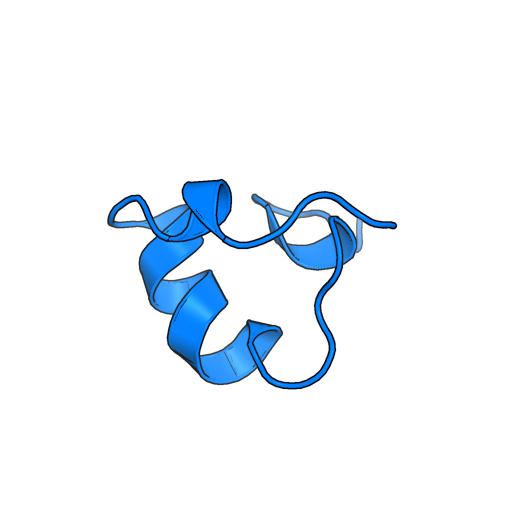-3.250 1.00 0.45 34 ILE A C 7
ATOM 4065 O O . ILE A 1 34 ? 10.084 3.085 -3.610 1.00 1.19 34 ILE A O 7
ATOM 4082 N N . GLY A 1 1 ? 7.805 -10.215 2.003 1.00 3.14 1 GLY A N 8
ATOM 4083 C CA . GLY A 1 1 ? 8.299 -9.417 0.859 1.00 2.37 1 GLY A CA 8
ATOM 4084 C C . GLY A 1 1 ? 8.159 -7.930 1.102 1.00 1.97 1 GLY A C 8
ATOM 4085 O O . GLY A 1 1 ? 7.248 -7.493 1.811 1.00 2.50 1 GLY A O 8
ATOM 4091 N N . LYS A 1 2 ? 9.055 -7.148 0.513 1.00 1.39 2 LYS A N 8
ATOM 4092 C CA . LYS A 1 2 ? 9.039 -5.701 0.676 1.00 1.06 2 LYS A CA 8
ATOM 4093 C C . LYS A 1 2 ? 7.865 -5.101 -0.082 1.00 1.06 2 LYS A C 8
ATOM 4094 O O . LYS A 1 2 ? 7.275 -4.114 0.339 1.00 2.08 2 LYS A O 8
ATOM 4113 N N . GLU A 1 3 ? 7.524 -5.725 -1.195 1.00 0.55 3 GLU A N 8
ATOM 4114 C CA . GLU A 1 3 ? 6.500 -5.208 -2.081 1.00 0.36 3 GLU A CA 8
ATOM 4115 C C . GLU A 1 3 ? 5.557 -6.329 -2.474 1.00 0.37 3 GLU A C 8
ATOM 4116 O O . GLU A 1 3 ? 5.415 -6.642 -3.654 1.00 0.46 3 GLU A O 8
ATOM 4128 N N . LYS A 1 4 ? 4.935 -6.958 -1.479 1.00 0.38 4 LYS A N 8
ATOM 4129 C CA . LYS A 1 4 ? 4.030 -8.063 -1.757 1.00 0.45 4 LYS A CA 8
ATOM 4130 C C . LYS A 1 4 ? 2.923 -7.604 -2.709 1.00 0.39 4 LYS A C 8
ATOM 4131 O O . LYS A 1 4 ? 2.712 -8.202 -3.765 1.00 0.45 4 LYS A O 8
ATOM 4150 N N . GLU A 1 5 ? 2.212 -6.553 -2.334 1.00 0.33 5 GLU A N 8
ATOM 4151 C CA . GLU A 1 5 ? 1.301 -5.897 -3.249 1.00 0.31 5 GLU A CA 8
ATOM 4152 C C . GLU A 1 5 ? 1.889 -4.564 -3.713 1.00 0.26 5 GLU A C 8
ATOM 4153 O O . GLU A 1 5 ? 2.778 -4.518 -4.559 1.00 0.28 5 GLU A O 8
ATOM 4165 N N . LYS A 1 6 ? 1.388 -3.481 -3.123 1.00 0.22 6 LYS A N 8
ATOM 4166 C CA . LYS A 1 6 ? 1.842 -2.136 -3.430 1.00 0.20 6 LYS A CA 8
ATOM 4167 C C . LYS A 1 6 ? 2.778 -1.644 -2.333 1.00 0.17 6 LYS A C 8
ATOM 4168 O O . LYS A 1 6 ? 3.287 -0.533 -2.400 1.00 0.19 6 LYS A O 8
ATOM 4187 N N . LEU A 1 7 ? 3.005 -2.504 -1.350 1.00 0.16 7 LEU A N 8
ATOM 4188 C CA . LEU A 1 7 ? 3.632 -2.130 -0.082 1.00 0.16 7 LEU A CA 8
ATOM 4189 C C . LEU A 1 7 ? 4.853 -1.205 -0.223 1.00 0.13 7 LEU A C 8
ATOM 4190 O O . LEU A 1 7 ? 4.786 -0.025 0.118 1.00 0.15 7 LEU A O 8
ATOM 4206 N N . LYS A 1 8 ? 5.947 -1.757 -0.736 1.00 0.14 8 LYS A N 8
ATOM 4207 C CA . LYS A 1 8 ? 7.260 -1.094 -0.757 1.00 0.17 8 LYS A CA 8
ATOM 4208 C C . LYS A 1 8 ? 7.192 0.374 -1.180 1.00 0.15 8 LYS A C 8
ATOM 4209 O O . LYS A 1 8 ? 7.872 1.214 -0.594 1.00 0.16 8 LYS A O 8
ATOM 4228 N N . GLN A 1 9 ? 6.329 0.659 -2.151 1.00 0.16 9 GLN A N 8
ATOM 4229 C CA . GLN A 1 9 ? 6.268 1.952 -2.847 1.00 0.18 9 GLN A CA 8
ATOM 4230 C C . GLN A 1 9 ? 6.451 3.189 -1.944 1.00 0.17 9 GLN A C 8
ATOM 4231 O O . GLN A 1 9 ? 6.967 4.202 -2.408 1.00 0.26 9 GLN A O 8
ATOM 4245 N N . CYS A 1 10 ? 6.026 3.132 -0.684 1.00 0.15 10 CYS A N 8
ATOM 4246 C CA . CYS A 1 10 ? 6.223 4.264 0.234 1.00 0.16 10 CYS A CA 8
ATOM 4247 C C . CYS A 1 10 ? 5.791 3.905 1.656 1.00 0.17 10 CYS A C 8
ATOM 4248 O O . CYS A 1 10 ? 5.725 4.770 2.529 1.00 0.21 10 CYS A O 8
ATOM 4255 N N . PHE A 1 11 ? 5.487 2.632 1.875 1.00 0.15 11 PHE A N 8
ATOM 4256 C CA . PHE A 1 11 ? 4.794 2.189 3.094 1.00 0.16 11 PHE A CA 8
ATOM 4257 C C . PHE A 1 11 ? 5.476 2.634 4.395 1.00 0.18 11 PHE A C 8
ATOM 4258 O O . PHE A 1 11 ? 6.557 2.160 4.749 1.00 0.22 11 PHE A O 8
ATOM 4275 N N . LYS A 1 12 ? 4.853 3.577 5.095 1.00 0.19 12 LYS A N 8
ATOM 4276 C CA . LYS A 1 12 ? 5.284 3.903 6.448 1.00 0.22 12 LYS A CA 8
ATOM 4277 C C . LYS A 1 12 ? 4.345 3.310 7.504 1.00 0.21 12 LYS A C 8
ATOM 4278 O O . LYS A 1 12 ? 4.723 2.390 8.226 1.00 0.24 12 LYS A O 8
ATOM 4297 N N . ASP A 1 13 ? 3.114 3.811 7.572 1.00 0.23 13 ASP A N 8
ATOM 4298 C CA . ASP A 1 13 ? 2.080 3.212 8.425 1.00 0.24 13 ASP A CA 8
ATOM 4299 C C . ASP A 1 13 ? 0.971 2.637 7.560 1.00 0.22 13 ASP A C 8
ATOM 4300 O O . ASP A 1 13 ? 0.278 1.678 7.929 1.00 0.22 13 ASP A O 8
ATOM 4309 N N . MET A 1 14 ? 0.819 3.249 6.390 1.00 0.31 14 MET A N 8
ATOM 4310 C CA . MET A 1 14 ? -0.198 2.868 5.426 1.00 0.39 14 MET A CA 8
ATOM 4311 C C . MET A 1 14 ? -0.122 1.387 5.104 1.00 0.27 14 MET A C 8
ATOM 4312 O O . MET A 1 14 ? -1.119 0.790 4.737 1.00 0.31 14 MET A O 8
ATOM 4326 N N . THR A 1 15 ? 1.063 0.813 5.253 1.00 0.24 15 THR A N 8
ATOM 4327 C CA . THR A 1 15 ? 1.250 -0.624 5.110 1.00 0.25 15 THR A CA 8
ATOM 4328 C C . THR A 1 15 ? 0.104 -1.397 5.761 1.00 0.21 15 THR A C 8
ATOM 4329 O O . THR A 1 15 ? -0.571 -2.191 5.111 1.00 0.26 15 THR A O 8
ATOM 4340 N N . LEU A 1 16 ? -0.156 -1.115 7.025 1.00 0.17 16 LEU A N 8
ATOM 4341 C CA . LEU A 1 16 ? -1.199 -1.809 7.745 1.00 0.19 16 LEU A CA 8
ATOM 4342 C C . LEU A 1 16 ? -2.576 -1.471 7.174 1.00 0.17 16 LEU A C 8
ATOM 4343 O O . LEU A 1 16 ? -3.263 -2.341 6.635 1.00 0.20 16 LEU A O 8
ATOM 4359 N N . ALA A 1 17 ? -2.951 -0.205 7.241 1.00 0.15 17 ALA A N 8
ATOM 4360 C CA . ALA A 1 17 ? -4.311 0.181 6.878 1.00 0.18 17 ALA A CA 8
ATOM 4361 C C . ALA A 1 17 ? -4.461 0.378 5.382 1.00 0.15 17 ALA A C 8
ATOM 4362 O O . ALA A 1 17 ? -5.157 -0.373 4.712 1.00 0.16 17 ALA A O 8
ATOM 4369 N N . ALA A 1 18 ? -3.750 1.350 4.853 1.00 0.14 18 ALA A N 8
ATOM 4370 C CA . ALA A 1 18 ? -3.952 1.777 3.481 1.00 0.15 18 ALA A CA 8
ATOM 4371 C C . ALA A 1 18 ? -3.483 0.740 2.469 1.00 0.13 18 ALA A C 8
ATOM 4372 O O . ALA A 1 18 ? -3.920 0.769 1.328 1.00 0.18 18 ALA A O 8
ATOM 4379 N N . ILE A 1 19 ? -2.605 -0.175 2.867 1.00 0.12 19 ILE A N 8
ATOM 4380 C CA . ILE A 1 19 ? -2.169 -1.216 1.957 1.00 0.13 19 ILE A CA 8
ATOM 4381 C C . ILE A 1 19 ? -3.223 -2.306 1.871 1.00 0.13 19 ILE A C 8
ATOM 4382 O O . ILE A 1 19 ? -3.440 -2.878 0.806 1.00 0.16 19 ILE A O 8
ATOM 4398 N N . ASP A 1 20 ? -3.888 -2.570 2.991 1.00 0.13 20 ASP A N 8
ATOM 4399 C CA . ASP A 1 20 ? -5.055 -3.442 2.997 1.00 0.16 20 ASP A CA 8
ATOM 4400 C C . ASP A 1 20 ? -6.065 -2.932 1.974 1.00 0.15 20 ASP A C 8
ATOM 4401 O O . ASP A 1 20 ? -6.707 -3.702 1.259 1.00 0.24 20 ASP A O 8
ATOM 4410 N N . TYR A 1 21 ? -6.166 -1.616 1.895 1.00 0.12 21 TYR A N 8
ATOM 4411 C CA . TYR A 1 21 ? -7.058 -0.963 0.951 1.00 0.14 21 TYR A CA 8
ATOM 4412 C C . TYR A 1 21 ? -6.419 -0.811 -0.425 1.00 0.15 21 TYR A C 8
ATOM 4413 O O . TYR A 1 21 ? -7.106 -0.773 -1.431 1.00 0.24 21 TYR A O 8
ATOM 4431 N N . ALA A 1 22 ? -5.111 -0.697 -0.472 1.00 0.12 22 ALA A N 8
ATOM 4432 C CA . ALA A 1 22 ? -4.401 -0.576 -1.734 1.00 0.15 22 ALA A CA 8
ATOM 4433 C C . ALA A 1 22 ? -4.423 -1.888 -2.498 1.00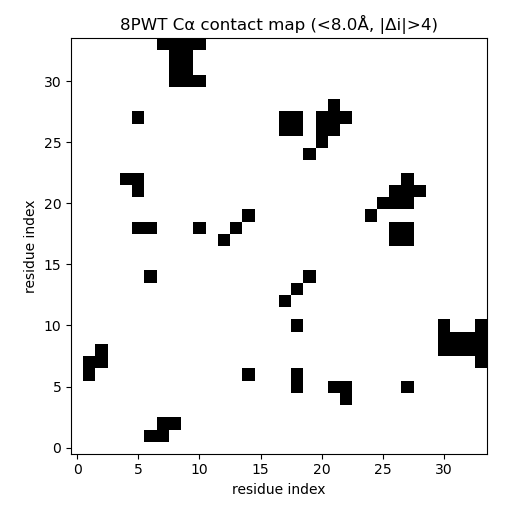 0.19 22 ALA A C 8
ATOM 4434 O O . ALA A 1 22 ? -4.467 -1.902 -3.724 1.00 0.29 22 ALA A O 8
ATOM 4441 N N . LYS A 1 23 ? -4.398 -2.988 -1.763 1.00 0.19 23 LYS A N 8
ATOM 4442 C CA . LYS A 1 23 ? -4.352 -4.301 -2.377 1.00 0.24 23 LYS A CA 8
ATOM 4443 C C . LYS A 1 23 ? -5.718 -4.713 -2.924 1.00 0.25 23 LYS A C 8
ATOM 4444 O O . LYS A 1 23 ? -5.800 -5.279 -4.011 1.00 0.34 23 LYS A O 8
ATOM 4463 N N . HIS A 1 24 ? -6.789 -4.423 -2.190 1.00 0.25 24 HIS A N 8
ATOM 4464 C CA . HIS A 1 24 ? -8.114 -4.829 -2.622 1.00 0.32 24 HIS A CA 8
ATOM 4465 C C . HIS A 1 24 ? -8.885 -3.677 -3.279 1.00 0.33 24 HIS A C 8
ATOM 4466 O O . HIS A 1 24 ? -9.639 -3.891 -4.225 1.00 0.47 24 HIS A O 8
ATOM 4481 N N . LYS A 1 25 ? -8.694 -2.460 -2.784 1.00 0.27 25 LYS A N 8
ATOM 4482 C CA . LYS A 1 25 ? -9.459 -1.321 -3.260 1.00 0.30 25 LYS A CA 8
ATOM 4483 C C . LYS A 1 25 ? -8.653 -0.516 -4.288 1.00 0.33 25 LYS A C 8
ATOM 4484 O O . LYS A 1 25 ? -8.473 -0.964 -5.420 1.00 0.70 25 LYS A O 8
ATOM 4503 N N . VAL A 1 26 ? -8.140 0.650 -3.892 1.00 0.25 26 VAL A N 8
ATOM 4504 C CA . VAL A 1 26 ? -7.359 1.497 -4.797 1.00 0.23 26 VAL A CA 8
ATOM 4505 C C . VAL A 1 26 ? -6.470 2.472 -4.043 1.00 0.18 26 VAL A C 8
ATOM 4506 O O . VAL A 1 26 ? -5.943 3.400 -4.641 1.00 0.20 26 VAL A O 8
ATOM 4519 N N . GLU A 1 27 ? -6.268 2.249 -2.748 1.00 0.17 27 GLU A N 8
ATOM 4520 C CA . GLU A 1 27 ? -5.585 3.230 -1.902 1.00 0.17 27 GLU A CA 8
ATOM 4521 C C . GLU A 1 27 ? -4.106 3.395 -2.274 1.00 0.17 27 GLU A C 8
ATOM 4522 O O . GLU A 1 27 ? -3.384 4.174 -1.663 1.00 0.24 27 GLU A O 8
ATOM 4534 N N . LYS A 1 28 ? -3.679 2.681 -3.305 1.00 0.18 28 LYS A N 8
ATOM 4535 C CA . LYS A 1 28 ? -2.323 2.788 -3.829 1.00 0.20 28 LYS A CA 8
ATOM 4536 C C . LYS A 1 28 ? -2.063 4.176 -4.404 1.00 0.19 28 LYS A C 8
ATOM 4537 O O . LYS A 1 28 ? -0.927 4.643 -4.456 1.00 0.25 28 LYS A O 8
ATOM 4556 N N . HIS A 1 29 ? -3.140 4.836 -4.813 1.00 0.16 29 HIS A N 8
ATOM 4557 C CA . HIS A 1 29 ? -3.067 6.172 -5.401 1.00 0.19 29 HIS A CA 8
ATOM 4558 C C . HIS A 1 29 ? -2.678 7.235 -4.368 1.00 0.19 29 HIS A C 8
ATOM 4559 O O . HIS A 1 29 ? -2.601 8.423 -4.686 1.00 0.30 29 HIS A O 8
ATOM 4574 N N . LEU A 1 30 ? -2.440 6.808 -3.135 1.00 0.16 30 LEU A N 8
ATOM 4575 C CA . LEU A 1 30 ? -2.078 7.732 -2.073 1.00 0.21 30 LEU A CA 8
ATOM 4576 C C . LEU A 1 30 ? -0.565 7.852 -1.949 1.00 0.17 30 LEU A C 8
ATOM 4577 O O . LEU A 1 30 ? -0.055 8.895 -1.538 1.00 0.21 30 LEU A O 8
ATOM 4593 N N . PHE A 1 31 ? 0.166 6.806 -2.323 1.00 0.17 31 PHE A N 8
ATOM 4594 C CA . PHE A 1 31 ? 1.566 6.750 -1.969 1.00 0.21 31 PHE A CA 8
ATOM 4595 C C . PHE A 1 31 ? 2.458 6.256 -3.086 1.00 0.24 31 PHE A C 8
ATOM 4596 O O . PHE A 1 31 ? 2.066 5.412 -3.886 1.00 0.32 31 PHE A O 8
ATOM 4613 N N . LYS A 1 32 ? 3.654 6.835 -3.093 1.00 0.26 32 LYS A N 8
ATOM 4614 C CA . LYS A 1 32 ? 4.796 6.425 -3.911 1.00 0.30 32 LYS A CA 8
ATOM 4615 C C . LYS A 1 32 ? 5.956 7.364 -3.619 1.00 0.36 32 LYS A C 8
ATOM 4616 O O . LYS A 1 32 ? 5.817 8.583 -3.726 1.00 0.69 32 LYS A O 8
ATOM 4635 N N . CYS A 1 33 ? 7.087 6.802 -3.247 1.00 0.31 33 CYS A N 8
ATOM 4636 C CA . CYS A 1 33 ? 8.248 7.601 -2.854 1.00 0.34 33 CYS A CA 8
ATOM 4637 C C . CYS A 1 33 ? 9.494 6.728 -2.739 1.00 0.35 33 CYS A C 8
ATOM 4638 O O . CYS A 1 33 ? 10.606 7.163 -3.040 1.00 0.46 33 CYS A O 8
ATOM 4645 N N . ILE A 1 34 ? 9.297 5.500 -2.291 1.00 0.34 34 ILE A N 8
ATOM 4646 C CA . ILE A 1 34 ? 10.375 4.546 -2.154 1.00 0.39 34 ILE A CA 8
ATOM 4647 C C . ILE A 1 34 ? 10.539 3.774 -3.455 1.00 0.45 34 ILE A C 8
ATOM 4648 O O . ILE A 1 34 ? 9.619 3.016 -3.816 1.00 1.19 34 ILE A O 8
ATOM 4665 N N . GLY A 1 1 ? 9.407 -9.502 -2.865 1.00 3.14 1 GLY A N 9
ATOM 4666 C CA . GLY A 1 1 ? 10.097 -8.945 -1.677 1.00 2.37 1 GLY A CA 9
ATOM 4667 C C . GLY A 1 1 ? 9.603 -7.558 -1.328 1.00 1.97 1 GLY A C 9
ATOM 4668 O O . GLY A 1 1 ? 9.811 -6.614 -2.096 1.00 2.50 1 GLY A O 9
ATOM 4674 N N . LYS A 1 2 ? 8.951 -7.443 -0.169 1.00 1.39 2 LYS A N 9
ATOM 4675 C CA . LYS A 1 2 ? 8.407 -6.179 0.335 1.00 1.06 2 LYS A CA 9
ATOM 4676 C C . LYS A 1 2 ? 7.193 -5.744 -0.471 1.00 1.06 2 LYS A C 9
ATOM 4677 O O . LYS A 1 2 ? 6.066 -5.761 0.020 1.00 2.08 2 LYS A O 9
ATOM 4696 N N . GLU A 1 3 ? 7.422 -5.371 -1.712 1.00 0.55 3 GLU A N 9
ATOM 4697 C CA . GLU A 1 3 ? 6.352 -4.927 -2.580 1.00 0.36 3 GLU A CA 9
ATOM 4698 C C . GLU A 1 3 ? 5.635 -6.126 -3.170 1.00 0.37 3 GLU A C 9
ATOM 4699 O O . GLU A 1 3 ? 5.709 -6.369 -4.376 1.00 0.46 3 GLU A O 9
ATOM 4711 N N . LYS A 1 4 ? 4.981 -6.903 -2.319 1.00 0.38 4 LYS A N 9
ATOM 4712 C CA . LYS A 1 4 ? 4.196 -8.029 -2.804 1.00 0.45 4 LYS A CA 9
ATOM 4713 C C . LYS A 1 4 ? 3.075 -7.498 -3.696 1.00 0.39 4 LYS A C 9
ATOM 4714 O O . LYS A 1 4 ? 2.917 -7.918 -4.843 1.00 0.45 4 LYS A O 9
ATOM 4733 N N . GLU A 1 5 ? 2.311 -6.564 -3.159 1.00 0.33 5 GLU A N 9
ATOM 4734 C CA . GLU A 1 5 ? 1.349 -5.825 -3.943 1.00 0.31 5 GLU A CA 9
ATOM 4735 C C . GLU A 1 5 ? 1.894 -4.427 -4.205 1.00 0.26 5 GLU A C 9
ATOM 4736 O O . GLU A 1 5 ? 2.690 -4.219 -5.115 1.00 0.28 5 GLU A O 9
ATOM 4748 N N . LYS A 1 6 ? 1.474 -3.472 -3.379 1.00 0.22 6 LYS A N 9
ATOM 4749 C CA . LYS A 1 6 ? 1.868 -2.086 -3.548 1.00 0.20 6 LYS A CA 9
ATOM 4750 C C . LYS A 1 6 ? 2.862 -1.696 -2.477 1.00 0.17 6 LYS A C 9
ATOM 4751 O O . LYS A 1 6 ? 3.489 -0.645 -2.532 1.00 0.19 6 LYS A O 9
ATOM 4770 N N . LEU A 1 7 ? 2.985 -2.600 -1.516 1.00 0.16 7 LEU A N 9
ATOM 4771 C CA . LEU A 1 7 ? 3.535 -2.324 -0.196 1.00 0.16 7 LEU A CA 9
ATOM 4772 C C . LEU A 1 7 ? 4.754 -1.386 -0.208 1.00 0.13 7 LEU A C 9
ATOM 4773 O O . LEU A 1 7 ? 4.671 -0.272 0.312 1.00 0.15 7 LEU A O 9
ATOM 4789 N N . LYS A 1 8 ? 5.861 -1.835 -0.802 1.00 0.14 8 LYS A N 9
ATOM 4790 C CA . LYS A 1 8 ? 7.147 -1.120 -0.739 1.00 0.17 8 LYS A CA 9
ATOM 4791 C C . LYS A 1 8 ? 7.001 0.373 -1.021 1.00 0.15 8 LYS A C 9
ATOM 4792 O O . LYS A 1 8 ? 7.546 1.186 -0.280 1.00 0.16 8 LYS A O 9
ATOM 4811 N N . GLN A 1 9 ? 6.235 0.698 -2.052 1.00 0.16 9 GLN A N 9
ATOM 4812 C CA . GLN A 1 9 ? 6.141 2.056 -2.616 1.00 0.18 9 GLN A CA 9
ATOM 4813 C C . GLN A 1 9 ? 6.387 3.209 -1.619 1.00 0.17 9 GLN A C 9
ATOM 4814 O O . GLN A 1 9 ? 7.142 4.122 -1.923 1.00 0.26 9 GLN A O 9
ATOM 4828 N N . CYS A 1 10 ? 5.778 3.185 -0.442 1.00 0.15 10 CYS A N 9
ATOM 4829 C CA . CYS A 1 10 ? 5.967 4.296 0.503 1.00 0.16 10 CYS A CA 9
ATOM 4830 C C . CYS A 1 10 ? 5.475 3.933 1.899 1.00 0.17 10 CYS A C 9
ATOM 4831 O O . CYS A 1 10 ? 5.359 4.788 2.773 1.00 0.21 10 CYS A O 9
ATOM 4838 N N . PHE A 1 11 ? 5.154 2.662 2.080 1.00 0.15 11 PHE A N 9
ATOM 4839 C CA . PHE A 1 11 ? 4.508 2.169 3.299 1.00 0.16 11 PHE A CA 9
ATOM 4840 C C . PHE A 1 11 ? 5.234 2.596 4.599 1.00 0.18 11 PHE A C 9
ATOM 4841 O O . PHE A 1 11 ? 6.317 2.106 4.921 1.00 0.22 11 PHE A O 9
ATOM 4858 N N . LYS A 1 12 ? 4.674 3.564 5.318 1.00 0.19 12 LYS A N 9
ATOM 4859 C CA . LYS A 1 12 ? 5.153 3.850 6.673 1.00 0.22 12 LYS A CA 9
ATOM 4860 C C . LYS A 1 12 ? 4.176 3.347 7.740 1.00 0.21 12 LYS A C 9
ATOM 4861 O O . LYS A 1 12 ? 4.470 2.400 8.462 1.00 0.24 12 LYS A O 9
ATOM 4880 N N . ASP A 1 13 ? 3.003 3.963 7.808 1.00 0.23 13 ASP A N 9
ATOM 4881 C CA . ASP A 1 13 ? 1.873 3.397 8.550 1.00 0.24 13 ASP A CA 9
ATOM 4882 C C . ASP A 1 13 ? 0.835 2.992 7.529 1.00 0.22 13 ASP A C 9
ATOM 4883 O O . ASP A 1 13 ? -0.017 2.128 7.755 1.00 0.22 13 ASP A O 9
ATOM 4892 N N . MET A 1 14 ? 0.957 3.668 6.393 1.00 0.31 14 MET A N 9
ATOM 4893 C CA . MET A 1 14 ? 0.33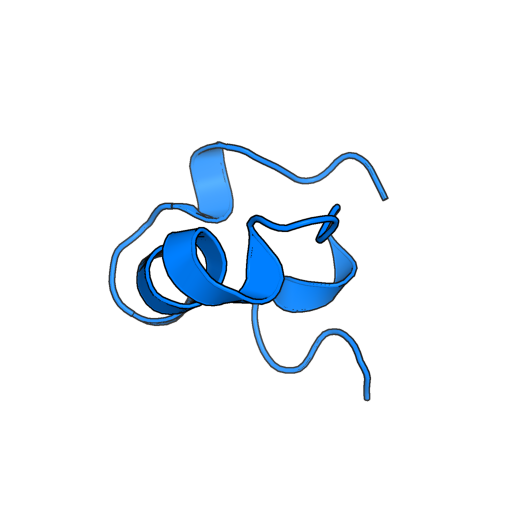5 3.294 5.134 1.00 0.39 14 MET A CA 9
ATOM 4894 C C . MET A 1 14 ? 0.332 1.778 4.962 1.00 0.27 14 MET A C 9
ATOM 4895 O O . MET A 1 14 ? -0.625 1.196 4.463 1.00 0.31 14 MET A O 9
ATOM 4909 N N . THR A 1 15 ? 1.407 1.161 5.416 1.00 0.24 15 THR A N 9
ATOM 4910 C CA . THR A 1 15 ? 1.587 -0.278 5.332 1.00 0.25 15 THR A CA 9
ATOM 4911 C C . THR A 1 15 ? 0.386 -1.045 5.908 1.00 0.21 15 THR A C 9
ATOM 4912 O O . THR A 1 15 ? -0.184 -1.904 5.245 1.00 0.26 15 THR A O 9
ATOM 4923 N N . LEU A 1 16 ? -0.028 -0.699 7.116 1.00 0.17 16 LEU A N 9
ATOM 4924 C CA . LEU A 1 16 ? -1.013 -1.492 7.827 1.00 0.19 16 LEU A CA 9
ATOM 4925 C C . LEU A 1 16 ? -2.413 -1.284 7.259 1.00 0.17 16 LEU A C 9
ATOM 4926 O O . LEU A 1 16 ? -3.007 -2.201 6.686 1.00 0.20 16 LEU A O 9
ATOM 4942 N N . ALA A 1 17 ? -2.905 -0.068 7.363 1.00 0.15 17 ALA A N 9
ATOM 4943 C CA . ALA A 1 17 ? -4.271 0.222 6.970 1.00 0.18 17 ALA A CA 9
ATOM 4944 C C . ALA A 1 17 ? -4.375 0.390 5.473 1.00 0.15 17 ALA A C 9
ATOM 4945 O O . ALA A 1 17 ? -5.036 -0.386 4.791 1.00 0.16 17 ALA A O 9
ATOM 4952 N N . ALA A 1 18 ? -3.664 1.377 4.970 1.00 0.14 18 ALA A N 9
ATOM 4953 C CA . ALA A 1 18 ? -3.792 1.786 3.590 1.00 0.15 18 ALA A CA 9
ATOM 4954 C C . ALA A 1 18 ? -3.349 0.707 2.612 1.00 0.13 18 ALA A C 9
ATOM 4955 O O . ALA A 1 18 ? -3.818 0.692 1.481 1.00 0.18 18 ALA A O 9
ATOM 4962 N N . ILE A 1 19 ? -2.461 -0.204 3.015 1.00 0.12 19 ILE A N 9
ATOM 4963 C CA . ILE A 1 19 ? -2.059 -1.269 2.106 1.00 0.13 19 ILE A CA 9
ATOM 4964 C C . ILE A 1 19 ? -3.166 -2.305 1.979 1.00 0.13 19 ILE A C 9
ATOM 4965 O O . ILE A 1 19 ? -3.381 -2.853 0.899 1.00 0.16 19 ILE A O 9
ATOM 4981 N N . ASP A 1 20 ? -3.883 -2.543 3.068 1.00 0.13 20 ASP A N 9
ATOM 4982 C CA . ASP A 1 20 ? -5.073 -3.385 3.026 1.00 0.16 20 ASP A CA 9
ATOM 4983 C C . ASP A 1 20 ? -6.071 -2.807 2.022 1.00 0.15 20 ASP A C 9
ATOM 4984 O O . ASP A 1 20 ? -6.764 -3.535 1.310 1.00 0.24 20 ASP A O 9
ATOM 4993 N N . TYR A 1 21 ? -6.112 -1.481 1.961 1.00 0.12 21 TYR A N 9
ATOM 4994 C CA . TYR A 1 21 ? -6.974 -0.771 1.023 1.00 0.14 21 TYR A CA 9
ATOM 4995 C C . TYR A 1 21 ? -6.341 -0.683 -0.361 1.00 0.15 21 TYR A C 9
ATOM 4996 O O . TYR A 1 21 ? -7.030 -0.588 -1.362 1.00 0.24 21 TYR A O 9
ATOM 5014 N N . ALA A 1 22 ? -5.030 -0.672 -0.412 1.00 0.12 22 ALA A N 9
ATOM 5015 C CA . ALA A 1 22 ? -4.320 -0.594 -1.677 1.00 0.15 22 ALA A CA 9
ATOM 5016 C C . ALA A 1 22 ? -4.404 -1.910 -2.424 1.00 0.19 22 ALA A C 9
ATOM 5017 O O . ALA A 1 22 ? -4.541 -1.938 -3.644 1.00 0.29 22 ALA A O 9
ATOM 5024 N N . LYS A 1 23 ? -4.329 -2.998 -1.677 1.00 0.19 23 LYS A N 9
ATOM 5025 C CA . LYS A 1 23 ? -4.349 -4.326 -2.262 1.00 0.24 23 LYS A CA 9
ATOM 5026 C C . LYS A 1 23 ? -5.775 -4.745 -2.625 1.00 0.25 23 LYS A C 9
ATOM 5027 O O . LYS A 1 23 ? -5.988 -5.461 -3.603 1.00 0.34 23 LYS A O 9
ATOM 5046 N N . HIS A 1 24 ? -6.749 -4.288 -1.846 1.00 0.25 24 HIS A N 9
ATOM 5047 C CA . HIS A 1 24 ? -8.137 -4.673 -2.064 1.00 0.32 24 HIS A CA 9
ATOM 5048 C C . HIS A 1 24 ? -8.933 -3.584 -2.800 1.00 0.33 24 HIS A C 9
ATOM 5049 O O . HIS A 1 24 ? -9.733 -3.889 -3.680 1.00 0.47 24 HIS A O 9
ATOM 5064 N N . LYS A 1 25 ? -8.720 -2.324 -2.440 1.00 0.27 25 LYS A N 9
ATOM 5065 C CA . LYS A 1 25 ? -9.471 -1.227 -3.038 1.00 0.30 25 LYS A CA 9
ATOM 5066 C C . LYS A 1 25 ? -8.654 -0.577 -4.163 1.00 0.33 25 LYS A C 9
ATOM 5067 O O . LYS A 1 25 ? -8.485 -1.163 -5.234 1.00 0.70 25 LYS A O 9
ATOM 5086 N N . VAL A 1 26 ? -8.120 0.615 -3.899 1.00 0.25 26 VAL A N 9
ATOM 5087 C CA . VAL A 1 26 ? -7.284 1.329 -4.858 1.00 0.23 26 VAL A CA 9
ATOM 5088 C C . VAL A 1 26 ? -6.370 2.318 -4.161 1.00 0.18 26 VAL A C 9
ATOM 5089 O O . VAL A 1 26 ? -5.807 3.193 -4.810 1.00 0.20 26 VAL A O 9
ATOM 5102 N N . GLU A 1 27 ? -6.194 2.162 -2.848 1.00 0.17 27 GLU A N 9
ATOM 5103 C CA . GLU A 1 27 ? -5.452 3.142 -2.043 1.00 0.17 27 GLU A CA 9
ATOM 5104 C C . GLU A 1 27 ? -3.989 3.270 -2.475 1.00 0.17 27 GLU A C 9
ATOM 5105 O O . GLU A 1 27 ? -3.248 4.098 -1.959 1.00 0.24 27 GLU A O 9
ATOM 5117 N N . LYS A 1 28 ? -3.595 2.469 -3.450 1.00 0.18 28 LYS A N 9
ATOM 5118 C CA . LYS A 1 28 ? -2.261 2.536 -4.024 1.00 0.20 28 LYS A CA 9
ATOM 5119 C C . LYS A 1 28 ? -2.020 3.887 -4.695 1.00 0.19 28 LYS A C 9
ATOM 5120 O O . LYS A 1 28 ? -0.880 4.319 -4.871 1.00 0.25 28 LYS A O 9
ATOM 5139 N N . HIS A 1 29 ? -3.113 4.550 -5.050 1.00 0.16 29 HIS A N 9
ATOM 5140 C CA . HIS A 1 29 ? -3.064 5.863 -5.688 1.00 0.19 29 HIS A CA 9
ATOM 5141 C C . HIS A 1 29 ? -2.607 6.956 -4.719 1.00 0.19 29 HIS A C 9
ATOM 5142 O O . HIS A 1 29 ? -2.436 8.108 -5.115 1.00 0.30 29 HIS A O 9
ATOM 5157 N N . LEU A 1 30 ? -2.414 6.601 -3.456 1.00 0.16 30 LEU A N 9
ATOM 5158 C CA . LEU A 1 30 ? -2.091 7.595 -2.442 1.00 0.21 30 LEU A CA 9
ATOM 5159 C C . LEU A 1 30 ? -0.588 7.682 -2.197 1.00 0.17 30 LEU A C 9
ATOM 5160 O O . LEU A 1 30 ? -0.086 8.735 -1.802 1.00 0.21 30 LEU A O 9
ATOM 5176 N N . PHE A 1 31 ? 0.147 6.603 -2.446 1.00 0.17 31 PHE A N 9
ATOM 5177 C CA . PHE A 1 31 ? 1.522 6.553 -1.993 1.00 0.21 31 PHE A CA 9
ATOM 5178 C C . PHE A 1 31 ? 2.486 6.002 -3.019 1.00 0.24 31 PHE A C 9
ATOM 5179 O O . PHE A 1 31 ? 2.187 5.036 -3.719 1.00 0.32 31 PHE A O 9
ATOM 5196 N N . LYS A 1 32 ? 3.649 6.644 -3.047 1.00 0.26 32 LYS A N 9
ATOM 5197 C CA . LYS A 1 32 ? 4.836 6.228 -3.802 1.00 0.30 32 LYS A CA 9
ATOM 5198 C C . LYS A 1 32 ? 5.977 7.178 -3.464 1.00 0.36 32 LYS A C 9
ATOM 5199 O O . LYS A 1 32 ? 5.816 8.395 -3.556 1.00 0.69 32 LYS A O 9
ATOM 5218 N N . CYS A 1 33 ? 7.118 6.634 -3.080 1.00 0.31 33 CYS A N 9
ATOM 5219 C CA . CYS A 1 33 ? 8.257 7.461 -2.683 1.00 0.34 33 CYS A CA 9
ATOM 5220 C C . CYS A 1 33 ? 9.543 6.641 -2.575 1.00 0.35 33 CYS A C 9
ATOM 5221 O O . CYS A 1 33 ? 10.630 7.124 -2.896 1.00 0.46 33 CYS A O 9
ATOM 5228 N N . ILE A 1 34 ? 9.416 5.401 -2.127 1.00 0.34 34 ILE A N 9
ATOM 5229 C CA . ILE A 1 34 ? 10.556 4.525 -1.931 1.00 0.39 34 ILE A CA 9
ATOM 5230 C C . ILE A 1 34 ? 10.899 3.806 -3.231 1.00 0.45 34 ILE A C 9
ATOM 5231 O O . ILE A 1 34 ? 9.978 3.252 -3.866 1.00 1.19 34 ILE A O 9
ATOM 5248 N N . GLY A 1 1 ? 7.715 -10.784 -0.046 1.00 3.14 1 GLY A N 10
ATOM 5249 C CA . GLY A 1 1 ? 8.634 -9.644 -0.264 1.00 2.37 1 GLY A CA 10
ATOM 5250 C C . GLY A 1 1 ? 8.045 -8.340 0.228 1.00 1.97 1 GLY A C 10
ATOM 5251 O O . GLY A 1 1 ? 6.852 -8.264 0.527 1.00 2.50 1 GLY A O 10
ATOM 5257 N N . LYS A 1 2 ? 8.878 -7.306 0.302 1.00 1.39 2 LYS A N 10
ATOM 5258 C CA . LYS A 1 2 ? 8.454 -6.008 0.819 1.00 1.06 2 LYS A CA 10
ATOM 5259 C C . LYS A 1 2 ? 7.492 -5.318 -0.141 1.00 1.06 2 LYS A C 10
ATOM 5260 O O . LYS A 1 2 ? 6.842 -4.343 0.214 1.00 2.08 2 LYS A O 10
ATOM 5279 N N . GLU A 1 3 ? 7.415 -5.814 -1.362 1.00 0.55 3 GLU A N 10
ATOM 5280 C CA . GLU A 1 3 ? 6.496 -5.269 -2.341 1.00 0.36 3 GLU A CA 10
ATOM 5281 C C . GLU A 1 3 ? 5.552 -6.367 -2.800 1.00 0.37 3 GLU A C 10
ATOM 5282 O O . GLU A 1 3 ? 5.303 -6.535 -3.995 1.00 0.46 3 GLU A O 10
ATOM 5294 N N . LYS A 1 4 ? 5.059 -7.137 -1.833 1.00 0.38 4 LYS A N 10
ATOM 5295 C CA . LYS A 1 4 ? 4.132 -8.221 -2.127 1.00 0.45 4 LYS A CA 10
ATOM 5296 C C . LYS A 1 4 ? 2.971 -7.698 -2.978 1.00 0.39 4 LYS A C 10
ATOM 5297 O O . LYS A 1 4 ? 2.694 -8.222 -4.058 1.00 0.45 4 LYS A O 10
ATOM 5316 N N . GLU A 1 5 ? 2.287 -6.674 -2.490 1.00 0.33 5 GLU A N 10
ATOM 5317 C CA . GLU A 1 5 ? 1.328 -5.951 -3.294 1.00 0.31 5 GLU A CA 10
ATOM 5318 C C . GLU A 1 5 ? 1.901 -4.591 -3.708 1.00 0.26 5 GLU A C 10
ATOM 5319 O O . GLU A 1 5 ? 2.813 -4.509 -4.526 1.00 0.28 5 GLU A O 10
ATOM 5331 N N . LYS A 1 6 ? 1.370 -3.531 -3.101 1.00 0.22 6 LYS A N 10
ATOM 5332 C CA . LYS A 1 6 ? 1.775 -2.164 -3.397 1.00 0.20 6 LYS A CA 10
ATOM 5333 C C . LYS A 1 6 ? 2.703 -1.633 -2.315 1.00 0.17 6 LYS A C 10
ATOM 5334 O O . LYS A 1 6 ? 3.172 -0.504 -2.392 1.00 0.19 6 LYS A O 10
ATOM 5353 N N . LEU A 1 7 ? 2.968 -2.479 -1.332 1.00 0.16 7 LEU A N 10
ATOM 5354 C CA . LEU A 1 7 ? 3.601 -2.082 -0.073 1.00 0.16 7 LEU A CA 10
ATOM 5355 C C . LEU A 1 7 ? 4.824 -1.163 -0.240 1.00 0.13 7 LEU A C 10
ATOM 5356 O O . LEU A 1 7 ? 4.767 0.022 0.088 1.00 0.15 7 LEU A O 10
ATOM 5372 N N . LYS A 1 8 ? 5.905 -1.729 -0.765 1.00 0.14 8 LYS A N 10
ATOM 5373 C CA . LYS A 1 8 ? 7.224 -1.080 -0.824 1.00 0.17 8 LYS A CA 10
ATOM 5374 C C . LYS A 1 8 ? 7.175 0.392 -1.235 1.00 0.15 8 LYS A C 10
ATOM 5375 O O . LYS A 1 8 ? 7.877 1.217 -0.655 1.00 0.16 8 LYS A O 10
ATOM 5394 N N . GLN A 1 9 ? 6.304 0.698 -2.190 1.00 0.16 9 GLN A N 10
ATOM 5395 C CA . GLN A 1 9 ? 6.257 2.004 -2.865 1.00 0.18 9 GLN A CA 10
ATOM 5396 C C . GLN A 1 9 ? 6.466 3.218 -1.945 1.00 0.17 9 GLN A C 10
ATOM 5397 O O . GLN A 1 9 ? 7.020 4.224 -2.383 1.00 0.26 9 GLN A O 10
ATOM 5411 N N . CYS A 1 10 ? 6.016 3.156 -0.694 1.00 0.15 10 CYS A N 10
ATOM 5412 C CA . CYS A 1 10 ? 6.197 4.288 0.220 1.00 0.16 10 CYS A CA 10
ATOM 5413 C C . CYS A 1 10 ? 5.777 3.925 1.645 1.00 0.17 10 CYS A C 10
ATOM 5414 O O . CYS A 1 10 ? 5.706 4.790 2.519 1.00 0.21 10 CYS A O 10
ATOM 5421 N N . PHE A 1 11 ? 5.486 2.649 1.864 1.00 0.15 11 PHE A N 10
ATOM 5422 C CA . PHE A 1 11 ? 4.789 2.203 3.078 1.00 0.16 11 PHE A CA 10
ATOM 5423 C C . PHE A 1 11 ? 5.461 2.654 4.386 1.00 0.18 11 PHE A C 10
ATOM 5424 O O . PHE A 1 11 ? 6.557 2.215 4.731 1.00 0.22 11 PHE A O 10
ATOM 5441 N N . LYS A 1 12 ? 4.815 3.580 5.097 1.00 0.19 12 LYS A N 10
ATOM 5442 C CA . LYS A 1 12 ? 5.239 3.900 6.458 1.00 0.22 12 LYS A CA 10
ATOM 5443 C C . LYS A 1 12 ? 4.305 3.286 7.508 1.00 0.21 12 LYS A C 10
ATOM 5444 O O . LYS A 1 12 ? 4.681 2.344 8.204 1.00 0.24 12 LYS A O 10
ATOM 5463 N N . ASP A 1 13 ? 3.078 3.798 7.594 1.00 0.23 13 ASP A N 10
ATOM 5464 C CA . ASP A 1 13 ? 2.047 3.216 8.463 1.00 0.24 13 ASP A CA 10
ATOM 5465 C C . ASP A 1 13 ? 0.908 2.667 7.622 1.00 0.22 13 ASP A C 10
ATOM 5466 O O . ASP A 1 13 ? 0.213 1.711 8.000 1.00 0.22 13 ASP A O 10
ATOM 5475 N N . MET A 1 14 ? 0.726 3.303 6.470 1.00 0.31 14 MET A N 10
ATOM 5476 C CA . MET A 1 14 ? -0.269 2.903 5.494 1.00 0.39 14 MET A CA 10
ATOM 5477 C C . MET A 1 14 ? -0.177 1.416 5.196 1.00 0.27 14 MET A C 10
ATOM 5478 O O . MET A 1 14 ? -1.172 0.793 4.868 1.00 0.31 14 MET A O 10
ATOM 5492 N N . THR A 1 15 ? 1.023 0.863 5.328 1.00 0.24 15 THR A N 10
ATOM 5493 C CA . THR A 1 15 ? 1.239 -0.574 5.194 1.00 0.25 15 THR A CA 10
ATOM 5494 C C . THR A 1 15 ? 0.103 -1.370 5.839 1.00 0.21 15 THR A C 10
ATOM 5495 O O . THR A 1 15 ? -0.562 -2.167 5.180 1.00 0.26 15 THR A O 10
ATOM 5506 N N . LEU A 1 16 ? -0.164 -1.101 7.104 1.00 0.17 16 LEU A N 10
ATOM 5507 C CA . LEU A 1 16 ? -1.179 -1.830 7.831 1.00 0.19 16 LEU A CA 10
ATOM 5508 C C . LEU A 1 16 ? -2.566 -1.547 7.260 1.00 0.17 16 LEU A C 10
ATOM 5509 O O . LEU A 1 16 ? -3.228 -2.446 6.728 1.00 0.20 16 LEU A O 10
ATOM 5525 N N . ALA A 1 17 ? -2.987 -0.295 7.313 1.00 0.15 17 ALA A N 10
ATOM 5526 C CA . ALA A 1 17 ? -4.357 0.035 6.943 1.00 0.18 17 ALA A CA 10
ATOM 5527 C C . ALA A 1 17 ? -4.492 0.281 5.454 1.00 0.15 17 ALA A C 10
ATOM 5528 O O . ALA A 1 17 ? -5.138 -0.487 4.749 1.00 0.16 17 ALA A O 10
ATOM 5535 N N . ALA A 1 18 ? -3.819 1.305 4.971 1.00 0.14 18 ALA A N 10
ATOM 5536 C CA . ALA A 1 18 ? -4.015 1.767 3.609 1.00 0.15 18 ALA A CA 10
ATOM 5537 C C . ALA A 1 18 ? -3.508 0.772 2.571 1.00 0.13 18 ALA A C 10
ATOM 5538 O O . ALA A 1 18 ? -3.916 0.834 1.420 1.00 0.18 18 ALA A O 10
ATOM 5545 N N . ILE A 1 19 ? -2.628 -0.148 2.954 1.00 0.12 19 ILE A N 10
ATOM 5546 C CA . ILE A 1 19 ? -2.177 -1.156 2.018 1.00 0.13 19 ILE A CA 10
ATOM 5547 C C . ILE A 1 19 ? -3.216 -2.254 1.889 1.00 0.13 19 ILE A C 10
ATOM 5548 O O . ILE A 1 19 ? -3.448 -2.763 0.794 1.00 0.16 19 ILE A O 10
ATOM 5564 N N . ASP A 1 20 ? -3.859 -2.599 3.004 1.00 0.13 20 ASP A N 10
ATOM 5565 C CA . ASP A 1 20 ? -5.013 -3.488 2.970 1.00 0.16 20 ASP A CA 10
ATOM 5566 C C . ASP A 1 20 ? -6.052 -2.920 2.005 1.00 0.15 20 ASP A C 10
ATOM 5567 O O . ASP A 1 20 ? -6.733 -3.651 1.292 1.00 0.24 20 ASP A O 10
ATOM 5576 N N . TYR A 1 21 ? -6.134 -1.595 1.971 1.00 0.12 21 TYR A N 10
ATOM 5577 C CA . TYR A 1 21 ? -7.030 -0.899 1.064 1.00 0.14 21 TYR A CA 10
ATOM 5578 C C . TYR A 1 21 ? -6.441 -0.789 -0.337 1.00 0.15 21 TYR A C 10
ATOM 5579 O O . TYR A 1 21 ? -7.165 -0.837 -1.322 1.00 0.24 21 TYR A O 10
ATOM 5597 N N . ALA A 1 22 ? -5.134 -0.635 -0.425 1.00 0.12 22 ALA A N 10
ATOM 5598 C CA . ALA A 1 22 ? -4.464 -0.515 -1.707 1.00 0.15 22 ALA A CA 10
ATOM 5599 C C . ALA A 1 22 ? -4.573 -1.805 -2.487 1.00 0.19 22 ALA A C 10
ATOM 5600 O O . ALA A 1 22 ? -4.815 -1.795 -3.691 1.00 0.29 22 ALA A O 10
ATOM 5607 N N . LYS A 1 23 ? -4.416 -2.914 -1.788 1.00 0.19 23 LYS A N 10
ATOM 5608 C CA . LYS A 1 23 ? -4.395 -4.211 -2.424 1.00 0.24 23 LYS A CA 10
ATOM 5609 C C . LYS A 1 23 ? -5.766 -4.574 -2.988 1.00 0.25 23 LYS A C 10
ATOM 5610 O O . LYS A 1 23 ? -5.860 -5.119 -4.089 1.00 0.34 23 LYS A O 10
ATOM 5629 N N . HIS A 1 24 ? -6.832 -4.257 -2.257 1.00 0.25 24 HIS A N 10
ATOM 5630 C CA . HIS A 1 24 ? -8.160 -4.641 -2.688 1.00 0.32 24 HIS A CA 10
ATOM 5631 C C . HIS A 1 24 ? -8.933 -3.490 -3.347 1.00 0.33 24 HIS A C 10
ATOM 5632 O O . HIS A 1 24 ? -9.660 -3.710 -4.313 1.00 0.47 24 HIS A O 10
ATOM 5647 N N . LYS A 1 25 ? -8.785 -2.272 -2.835 1.00 0.27 25 LYS A N 10
ATOM 5648 C CA . LYS A 1 25 ? -9.502 -1.133 -3.384 1.00 0.30 25 LYS A CA 10
ATOM 5649 C C . LYS A 1 25 ? -8.635 -0.388 -4.404 1.00 0.33 25 LYS A C 10
ATOM 5650 O O . LYS A 1 25 ? -8.500 -0.839 -5.542 1.00 0.70 25 LYS A O 10
ATOM 5669 N N . VAL A 1 26 ? -8.021 0.725 -3.999 1.00 0.25 26 VAL A N 10
ATOM 5670 C CA . VAL A 1 26 ? -7.192 1.519 -4.909 1.00 0.23 26 VAL A CA 10
ATOM 5671 C C . VAL A 1 26 ? -6.198 2.393 -4.172 1.00 0.18 26 VAL A C 10
ATOM 5672 O O . VAL A 1 26 ? -5.559 3.234 -4.793 1.00 0.20 26 VAL A O 10
ATOM 5685 N N . GLU A 1 27 ? -6.030 2.175 -2.876 1.00 0.17 27 GLU A N 10
ATOM 5686 C CA . GLU A 1 27 ? -5.286 3.111 -2.026 1.00 0.17 27 GLU A CA 10
ATOM 5687 C C . GLU A 1 27 ? -3.816 3.280 -2.422 1.00 0.17 27 GLU A C 10
ATOM 5688 O O . GLU A 1 27 ? -3.100 4.074 -1.822 1.00 0.24 27 GLU A O 10
ATOM 5700 N N . LYS A 1 28 ? -3.371 2.565 -3.444 1.00 0.18 28 LYS A N 10
ATOM 5701 C CA . LYS A 1 28 ? -2.025 2.760 -3.970 1.00 0.20 28 LYS A CA 10
ATOM 5702 C C . LYS A 1 28 ? -1.887 4.143 -4.595 1.00 0.19 28 LYS A C 10
ATOM 5703 O O . LYS A 1 28 ? -0.780 4.652 -4.765 1.00 0.25 28 LYS A O 10
ATOM 5722 N N . HIS A 1 29 ? -3.022 4.744 -4.925 1.00 0.16 29 HIS A N 10
ATOM 5723 C CA . HIS A 1 29 ? -3.056 6.091 -5.487 1.00 0.19 29 HIS A CA 10
ATOM 5724 C C . HIS A 1 29 ? -2.695 7.147 -4.436 1.00 0.19 29 HIS A C 10
ATOM 5725 O O . HIS A 1 29 ? -2.652 8.340 -4.734 1.00 0.30 29 HIS A O 10
ATOM 5740 N N . LEU A 1 30 ? -2.446 6.705 -3.208 1.00 0.16 30 LEU A N 10
ATOM 5741 C CA . LEU A 1 30 ? -2.122 7.625 -2.123 1.00 0.21 30 LEU A CA 10
ATOM 5742 C C . LEU A 1 30 ? -0.616 7.744 -1.944 1.00 0.17 30 LEU A C 10
ATOM 5743 O O . LEU A 1 30 ? -0.131 8.762 -1.454 1.00 0.21 30 LEU A O 10
ATOM 5759 N N . PHE A 1 31 ? 0.134 6.726 -2.347 1.00 0.17 31 PHE A N 10
ATOM 5760 C CA . PHE A 1 31 ? 1.528 6.676 -1.968 1.00 0.21 31 PHE A CA 10
ATOM 5761 C C . PHE A 1 31 ? 2.441 6.154 -3.056 1.00 0.24 31 PHE A C 10
ATOM 5762 O O . PHE A 1 31 ? 2.113 5.202 -3.761 1.00 0.32 31 PHE A O 10
ATOM 5779 N N . LYS A 1 32 ? 3.592 6.809 -3.128 1.00 0.26 32 LYS A N 10
ATOM 5780 C CA . LYS A 1 32 ? 4.749 6.414 -3.936 1.00 0.30 32 LYS A CA 10
ATOM 5781 C C . LYS A 1 32 ? 5.888 7.381 -3.641 1.00 0.36 32 LYS A C 10
ATOM 5782 O O . LYS A 1 32 ? 5.749 8.588 -3.838 1.00 0.69 32 LYS A O 10
ATOM 5801 N N . CYS A 1 33 ? 6.998 6.858 -3.167 1.00 0.31 33 CYS A N 10
ATOM 5802 C CA . CYS A 1 33 ? 8.128 7.699 -2.780 1.00 0.34 33 CYS A CA 10
ATOM 5803 C C . CYS A 1 33 ? 9.412 6.882 -2.680 1.00 0.35 33 CYS A C 10
ATOM 5804 O O . CYS A 1 33 ? 10.482 7.333 -3.094 1.00 0.46 33 CYS A O 10
ATOM 5811 N N . ILE A 1 34 ? 9.299 5.676 -2.145 1.00 0.34 34 ILE A N 10
ATOM 5812 C CA . ILE A 1 34 ? 10.449 4.808 -1.956 1.00 0.39 34 ILE A CA 10
ATOM 5813 C C . ILE A 1 34 ? 10.645 3.941 -3.185 1.00 0.45 34 ILE A C 10
ATOM 5814 O O . ILE A 1 34 ? 11.573 4.213 -3.970 1.00 1.19 34 ILE A O 10
ATOM 5831 N N . GLY A 1 1 ? 13.843 -6.983 -1.889 1.00 3.14 1 GLY A N 11
ATOM 5832 C CA . GLY A 1 1 ? 13.030 -7.949 -1.111 1.00 2.37 1 GLY A CA 11
ATOM 5833 C C . GLY A 1 1 ? 11.891 -7.280 -0.372 1.00 1.97 1 GLY A C 11
ATOM 5834 O O . GLY A 1 1 ? 11.851 -7.285 0.859 1.00 2.50 1 GLY A O 11
ATOM 5840 N N . LYS A 1 2 ? 10.963 -6.701 -1.125 1.00 1.39 2 LYS A N 11
ATOM 5841 C CA . LYS A 1 2 ? 9.811 -6.025 -0.550 1.00 1.06 2 LYS A CA 11
ATOM 5842 C C . LYS A 1 2 ? 8.790 -5.764 -1.654 1.00 1.06 2 LYS A C 11
ATOM 5843 O O . LYS A 1 2 ? 9.106 -5.943 -2.832 1.00 2.08 2 LYS A O 11
ATOM 5862 N N . GLU A 1 3 ? 7.576 -5.374 -1.257 1.00 0.55 3 GLU A N 11
ATOM 5863 C CA . GLU A 1 3 ? 6.488 -5.035 -2.176 1.00 0.36 3 GLU A CA 11
ATOM 5864 C C . GLU A 1 3 ? 5.753 -6.290 -2.629 1.00 0.37 3 GLU A C 11
ATOM 5865 O O . GLU A 1 3 ? 5.877 -6.713 -3.778 1.00 0.46 3 GLU A O 11
ATOM 5877 N N . LYS A 1 4 ? 5.009 -6.907 -1.717 1.00 0.38 4 LYS A N 11
ATOM 5878 C CA . LYS A 1 4 ? 4.195 -8.053 -2.086 1.00 0.45 4 LYS A CA 11
ATOM 5879 C C . LYS A 1 4 ? 3.090 -7.592 -3.036 1.00 0.39 4 LYS A C 11
ATOM 5880 O O . LYS A 1 4 ? 2.943 -8.120 -4.139 1.00 0.45 4 LYS A O 11
ATOM 5899 N N . GLU A 1 5 ? 2.322 -6.603 -2.601 1.00 0.33 5 GLU A N 11
ATOM 5900 C CA . GLU A 1 5 ? 1.380 -5.925 -3.466 1.00 0.31 5 GLU A CA 11
ATOM 5901 C C . GLU A 1 5 ? 1.937 -4.555 -3.860 1.00 0.26 5 GLU A C 11
ATOM 5902 O O . GLU A 1 5 ? 2.837 -4.451 -4.686 1.00 0.28 5 GLU A 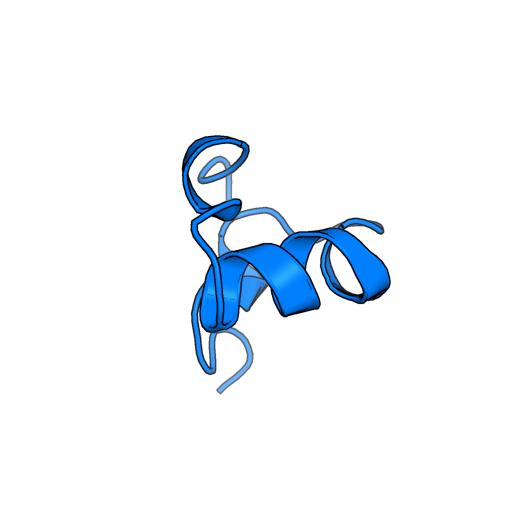O 11
ATOM 5914 N N . LYS A 1 6 ? 1.408 -3.513 -3.224 1.00 0.22 6 LYS A N 11
ATOM 5915 C CA . LYS A 1 6 ? 1.831 -2.142 -3.461 1.00 0.20 6 LYS A CA 11
ATOM 5916 C C . LYS A 1 6 ? 2.741 -1.671 -2.334 1.00 0.17 6 LYS A C 11
ATOM 5917 O O . LYS A 1 6 ? 3.210 -0.540 -2.341 1.00 0.19 6 LYS A O 11
ATOM 5936 N N . LEU A 1 7 ? 2.982 -2.565 -1.387 1.00 0.16 7 LEU A N 11
ATOM 5937 C CA . LEU A 1 7 ? 3.606 -2.237 -0.104 1.00 0.16 7 LEU A CA 11
ATOM 5938 C C . LEU A 1 7 ? 4.797 -1.268 -0.207 1.00 0.13 7 LEU A C 11
ATOM 5939 O O . LEU A 1 7 ? 4.696 -0.111 0.198 1.00 0.15 7 LEU A O 11
ATOM 5955 N N . LYS A 1 8 ? 5.899 -1.752 -0.772 1.00 0.14 8 LYS A N 11
ATOM 5956 C CA . LYS A 1 8 ? 7.193 -1.056 -0.737 1.00 0.17 8 LYS A CA 11
ATOM 5957 C C . LYS A 1 8 ? 7.084 0.421 -1.111 1.00 0.15 8 LYS A C 11
ATOM 5958 O O . LYS A 1 8 ? 7.700 1.258 -0.454 1.00 0.16 8 LYS A O 11
ATOM 5977 N N . GLN A 1 9 ? 6.269 0.719 -2.115 1.00 0.16 9 GLN A N 11
ATOM 5978 C CA . GLN A 1 9 ? 6.171 2.061 -2.718 1.00 0.18 9 GLN A CA 11
ATOM 5979 C C . GLN A 1 9 ? 6.379 3.233 -1.738 1.00 0.17 9 GLN A C 11
ATOM 5980 O O . GLN A 1 9 ? 7.039 4.203 -2.087 1.00 0.26 9 GLN A O 11
ATOM 5994 N N . CYS A 1 10 ? 5.824 3.175 -0.533 1.00 0.15 10 CYS A N 11
ATOM 5995 C CA . CYS A 1 10 ? 5.996 4.285 0.416 1.00 0.16 10 CYS A CA 11
ATOM 5996 C C . CYS A 1 10 ? 5.563 3.884 1.823 1.00 0.17 10 CYS A C 11
ATOM 5997 O O . CYS A 1 10 ? 5.447 4.728 2.709 1.00 0.21 10 CYS A O 11
ATOM 6004 N N . PHE A 1 11 ? 5.293 2.598 2.010 1.00 0.15 11 PHE A N 11
ATOM 6005 C CA . PHE A 1 11 ? 4.659 2.100 3.236 1.00 0.16 11 PHE A CA 11
ATOM 6006 C C . PHE A 1 11 ? 5.401 2.510 4.523 1.00 0.18 11 PHE A C 11
ATOM 6007 O O . PHE A 1 11 ? 6.487 2.018 4.822 1.00 0.22 11 PHE A O 11
ATOM 6024 N N . LYS A 1 12 ? 4.828 3.456 5.263 1.00 0.19 12 LYS A N 11
ATOM 6025 C CA . LYS A 1 12 ? 5.327 3.771 6.604 1.00 0.22 12 LYS A CA 11
ATOM 6026 C C . LYS A 1 12 ? 4.406 3.183 7.686 1.00 0.21 12 LYS A C 11
ATOM 6027 O O . LYS A 1 12 ? 4.768 2.227 8.369 1.00 0.24 12 LYS A O 11
ATOM 6046 N N . ASP A 1 13 ? 3.202 3.740 7.808 1.00 0.23 13 ASP A N 11
ATOM 6047 C CA . ASP A 1 13 ? 2.100 3.092 8.535 1.00 0.24 13 ASP A CA 11
ATOM 6048 C C . ASP A 1 13 ? 1.048 2.722 7.509 1.00 0.22 13 ASP A C 11
ATOM 6049 O O . ASP A 1 13 ? 0.162 1.885 7.730 1.00 0.22 13 ASP A O 11
ATOM 6058 N N . MET A 1 14 ? 1.204 3.389 6.373 1.00 0.31 14 MET A N 11
ATOM 6059 C CA . MET A 1 14 ? 0.509 3.100 5.132 1.00 0.39 14 MET A CA 11
ATOM 6060 C C . MET A 1 14 ? 0.328 1.593 4.921 1.00 0.27 14 MET A C 11
ATOM 6061 O O . MET A 1 14 ? -0.727 1.143 4.505 1.00 0.31 14 MET A O 11
ATOM 6075 N N . THR A 1 15 ? 1.363 0.833 5.239 1.00 0.24 15 THR A N 11
ATOM 6076 C CA . THR A 1 15 ? 1.334 -0.626 5.106 1.00 0.25 15 THR A CA 11
ATOM 6077 C C . THR A 1 15 ? 0.119 -1.259 5.790 1.00 0.21 15 THR A C 11
ATOM 6078 O O . THR A 1 15 ? -0.590 -2.061 5.187 1.00 0.26 15 THR A O 11
ATOM 6089 N N . LEU A 1 16 ? -0.135 -0.899 7.036 1.00 0.17 16 LEU A N 11
ATOM 6090 C CA . LEU A 1 16 ? -1.157 -1.580 7.810 1.00 0.19 16 LEU A CA 11
ATOM 6091 C C . LEU A 1 16 ? -2.549 -1.318 7.247 1.00 0.17 16 LEU A C 11
ATOM 6092 O O . LEU A 1 16 ? -3.205 -2.221 6.713 1.00 0.20 16 LEU A O 11
ATOM 6108 N N . ALA A 1 17 ? -2.963 -0.073 7.302 1.00 0.15 17 ALA A N 11
ATOM 6109 C CA . ALA A 1 17 ? -4.312 0.282 6.899 1.00 0.18 17 ALA A CA 11
ATOM 6110 C C . ALA A 1 17 ? -4.398 0.453 5.403 1.00 0.15 17 ALA A C 11
ATOM 6111 O O . ALA A 1 17 ? -5.074 -0.304 4.714 1.00 0.16 17 ALA A O 11
ATOM 6118 N N . ALA A 1 18 ? -3.650 1.413 4.909 1.00 0.14 18 ALA A N 11
ATOM 6119 C CA . ALA A 1 18 ? -3.761 1.836 3.533 1.00 0.15 18 ALA A CA 11
ATOM 6120 C C . ALA A 1 18 ? -3.343 0.750 2.549 1.00 0.13 18 ALA A C 11
ATOM 6121 O O . ALA A 1 18 ? -3.825 0.735 1.425 1.00 0.18 18 ALA A O 11
ATOM 6128 N N . ILE A 1 19 ? -2.459 -0.167 2.945 1.00 0.12 19 ILE A N 11
ATOM 6129 C CA . ILE A 1 19 ? -2.046 -1.222 2.026 1.00 0.13 19 ILE A CA 11
ATOM 6130 C C . ILE A 1 19 ? -3.145 -2.255 1.881 1.00 0.13 19 ILE A C 11
ATOM 6131 O O . ILE A 1 19 ? -3.371 -2.765 0.786 1.00 0.16 19 ILE A O 11
ATOM 6147 N N . ASP A 1 20 ? -3.840 -2.545 2.974 1.00 0.13 20 ASP A N 11
ATOM 6148 C CA . ASP A 1 20 ? -5.028 -3.384 2.906 1.00 0.16 20 ASP A CA 11
ATOM 6149 C C . ASP A 1 20 ? -6.007 -2.787 1.899 1.00 0.15 20 ASP A C 11
ATOM 6150 O O . ASP A 1 20 ? -6.634 -3.493 1.108 1.00 0.24 20 ASP A O 11
ATOM 6159 N N . TYR A 1 21 ? -6.089 -1.466 1.914 1.00 0.12 21 TYR A N 11
ATOM 6160 C CA . TYR A 1 21 ? -6.955 -0.731 1.010 1.00 0.14 21 TYR A CA 11
ATOM 6161 C C . TYR A 1 21 ? -6.348 -0.608 -0.386 1.00 0.15 21 TYR A C 11
ATOM 6162 O O . TYR A 1 21 ? -7.061 -0.490 -1.373 1.00 0.24 21 TYR A O 11
ATOM 6180 N N . ALA A 1 22 ? -5.034 -0.612 -0.465 1.00 0.12 22 ALA A N 11
ATOM 6181 C CA . ALA A 1 22 ? -4.345 -0.533 -1.739 1.00 0.15 22 ALA A CA 11
ATOM 6182 C C . ALA A 1 22 ? -4.445 -1.850 -2.485 1.00 0.19 22 ALA A C 11
ATOM 6183 O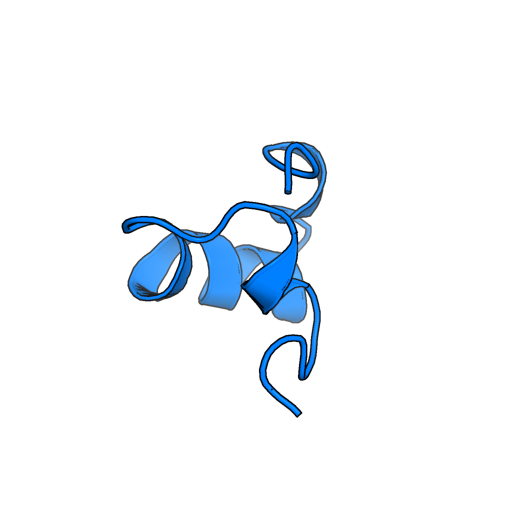 O . ALA A 1 22 ? -4.573 -1.877 -3.704 1.00 0.29 22 ALA A O 11
ATOM 6190 N N . LYS A 1 23 ? -4.391 -2.940 -1.738 1.00 0.19 23 LYS A N 11
ATOM 6191 C CA . LYS A 1 23 ? -4.418 -4.264 -2.329 1.00 0.24 23 LYS A CA 11
ATOM 6192 C C . LYS A 1 23 ? -5.842 -4.684 -2.691 1.00 0.25 23 LYS A C 11
ATOM 6193 O O . LYS A 1 23 ? -6.052 -5.354 -3.700 1.00 0.34 23 LYS A O 11
ATOM 6212 N N . HIS A 1 24 ? -6.824 -4.293 -1.882 1.00 0.25 24 HIS A N 11
ATOM 6213 C CA . HIS A 1 24 ? -8.194 -4.703 -2.135 1.00 0.32 24 HIS A CA 11
ATOM 6214 C C . HIS A 1 24 ? -9.016 -3.604 -2.823 1.00 0.33 24 HIS A C 11
ATOM 6215 O O . HIS A 1 24 ? -9.872 -3.903 -3.652 1.00 0.47 24 HIS A O 11
ATOM 6230 N N . LYS A 1 25 ? -8.764 -2.343 -2.492 1.00 0.27 25 LYS A N 11
ATOM 6231 C CA . LYS A 1 25 ? -9.491 -1.242 -3.116 1.00 0.30 25 LYS A CA 11
ATOM 6232 C C . LYS A 1 25 ? -8.635 -0.589 -4.215 1.00 0.33 25 LYS A C 11
ATOM 6233 O O . LYS A 1 25 ? -8.499 -1.140 -5.308 1.00 0.70 25 LYS A O 11
ATOM 6252 N N . VAL A 1 26 ? -8.044 0.568 -3.913 1.00 0.25 26 VAL A N 11
ATOM 6253 C CA . VAL A 1 26 ? -7.186 1.283 -4.858 1.00 0.23 26 VAL A CA 11
ATOM 6254 C C . VAL A 1 26 ? -6.295 2.282 -4.149 1.00 0.18 26 VAL A C 11
ATOM 6255 O O . VAL A 1 26 ? -5.756 3.171 -4.794 1.00 0.20 26 VAL A O 11
ATOM 6268 N N . GLU A 1 27 ? -6.123 2.137 -2.833 1.00 0.17 27 GLU A N 11
ATOM 6269 C CA . GLU A 1 27 ? -5.394 3.133 -2.034 1.00 0.17 27 GLU A CA 11
ATOM 6270 C C . GLU A 1 27 ? -3.941 3.306 -2.493 1.00 0.17 27 GLU A C 11
ATOM 6271 O O . GLU A 1 27 ? -3.210 4.141 -1.971 1.00 0.24 27 GLU A O 11
ATOM 6283 N N . LYS A 1 28 ? -3.543 2.536 -3.493 1.00 0.18 28 LYS A N 11
ATOM 6284 C CA . LYS A 1 28 ? -2.252 2.700 -4.146 1.00 0.20 28 LYS A CA 11
ATOM 6285 C C . LYS A 1 28 ? -2.114 4.092 -4.758 1.00 0.19 28 LYS A C 11
ATOM 6286 O O . LYS A 1 28 ? -1.007 4.577 -4.983 1.00 0.25 28 LYS A O 11
ATOM 6305 N N . HIS A 1 29 ? -3.251 4.726 -5.018 1.00 0.16 29 HIS A N 11
ATOM 6306 C CA . HIS A 1 29 ? -3.283 6.077 -5.575 1.00 0.19 29 HIS A CA 11
ATOM 6307 C C . HIS A 1 29 ? -2.832 7.133 -4.561 1.00 0.19 29 HIS A C 11
ATOM 6308 O O . HIS A 1 29 ? -2.781 8.318 -4.883 1.00 0.30 29 HIS A O 11
ATOM 6323 N N . LEU A 1 30 ? -2.515 6.715 -3.340 1.00 0.16 30 LEU A N 11
ATOM 6324 C CA . LEU A 1 30 ? -2.155 7.670 -2.295 1.00 0.21 30 LEU A CA 11
ATOM 6325 C C . LEU A 1 30 ? -0.644 7.762 -2.104 1.00 0.17 30 LEU A C 11
ATOM 6326 O O . LEU A 1 30 ? -0.140 8.807 -1.689 1.00 0.21 30 LEU A O 11
ATOM 6342 N N . PHE A 1 31 ? 0.094 6.703 -2.428 1.00 0.17 31 PHE A N 11
ATOM 6343 C CA . PHE A 1 31 ? 1.478 6.642 -1.999 1.00 0.21 31 PHE A CA 11
ATOM 6344 C C . PHE A 1 31 ? 2.433 6.111 -3.044 1.00 0.24 31 PHE A C 11
ATOM 6345 O O . PHE A 1 31 ? 2.146 5.138 -3.738 1.00 0.32 31 PHE A O 11
ATOM 6362 N N . LYS A 1 32 ? 3.578 6.778 -3.086 1.00 0.26 32 LYS A N 11
ATOM 6363 C CA . LYS A 1 32 ? 4.782 6.361 -3.811 1.00 0.30 32 LYS A CA 11
ATOM 6364 C C . LYS A 1 32 ? 5.912 7.306 -3.420 1.00 0.36 32 LYS A C 11
ATOM 6365 O O . LYS A 1 32 ? 5.739 8.524 -3.465 1.00 0.69 32 LYS A O 11
ATOM 6384 N N . CYS A 1 33 ? 7.052 6.759 -3.020 1.00 0.31 33 CYS A N 11
ATOM 6385 C CA . CYS A 1 33 ? 8.174 7.586 -2.566 1.00 0.34 33 CYS A CA 11
ATOM 6386 C C . CYS A 1 33 ? 9.449 6.759 -2.401 1.00 0.35 33 CYS A C 11
ATOM 6387 O O . CYS A 1 33 ? 10.555 7.247 -2.640 1.00 0.46 33 CYS A O 11
ATOM 6394 N N . ILE A 1 34 ? 9.292 5.514 -1.984 1.00 0.34 34 ILE A N 11
ATOM 6395 C CA . ILE A 1 34 ? 10.416 4.623 -1.764 1.00 0.39 34 ILE A CA 11
ATOM 6396 C C . ILE A 1 34 ? 10.749 3.875 -3.048 1.00 0.45 34 ILE A C 11
ATOM 6397 O O . ILE A 1 34 ? 11.888 4.008 -3.542 1.00 1.19 34 ILE A O 11
ATOM 6414 N N . GLY A 1 1 ? 10.665 -10.419 0.661 1.00 3.14 1 GLY A N 12
ATOM 6415 C CA . GLY A 1 1 ? 10.701 -9.049 0.099 1.00 2.37 1 GLY A CA 12
ATOM 6416 C C . GLY A 1 1 ? 9.810 -8.104 0.871 1.00 1.97 1 GLY A C 12
ATOM 6417 O O . GLY A 1 1 ? 9.591 -8.290 2.069 1.00 2.50 1 GLY A O 12
ATOM 6423 N N . LYS A 1 2 ? 9.293 -7.091 0.194 1.00 1.39 2 LYS A N 12
ATOM 6424 C CA . LYS A 1 2 ? 8.383 -6.148 0.821 1.00 1.06 2 LYS A CA 12
ATOM 6425 C C . LYS A 1 2 ? 7.333 -5.663 -0.165 1.00 1.06 2 LYS A C 12
ATOM 6426 O O . LYS A 1 2 ? 6.188 -5.439 0.206 1.00 2.08 2 LYS A O 12
ATOM 6445 N N . GLU A 1 3 ? 7.692 -5.534 -1.432 1.00 0.55 3 GLU A N 12
ATOM 6446 C CA . GLU A 1 3 ? 6.734 -5.082 -2.429 1.00 0.36 3 GLU A CA 12
ATOM 6447 C C . GLU A 1 3 ? 5.896 -6.260 -2.901 1.00 0.37 3 GLU A C 12
ATOM 6448 O O . GLU A 1 3 ? 5.853 -6.591 -4.088 1.00 0.46 3 GLU A O 12
ATOM 6460 N N . LYS A 1 4 ? 5.259 -6.897 -1.936 1.00 0.38 4 LYS A N 12
ATOM 6461 C CA . LYS A 1 4 ? 4.331 -7.979 -2.185 1.00 0.45 4 LYS A CA 12
ATOM 6462 C C . LYS A 1 4 ? 3.244 -7.511 -3.155 1.00 0.39 4 LYS A C 12
ATOM 6463 O O . LYS A 1 4 ? 3.121 -8.007 -4.272 1.00 0.45 4 LYS A O 12
ATOM 6482 N N . GLU A 1 5 ? 2.459 -6.553 -2.699 1.00 0.33 5 GLU A N 12
ATOM 6483 C CA . GLU A 1 5 ? 1.439 -5.936 -3.504 1.00 0.31 5 GLU A CA 12
ATOM 6484 C C . GLU A 1 5 ? 1.910 -4.540 -3.908 1.00 0.26 5 GLU A C 12
ATOM 6485 O O . GLU A 1 5 ? 2.757 -4.389 -4.785 1.00 0.28 5 GLU A O 12
ATOM 6497 N N . LYS A 1 6 ? 1.375 -3.528 -3.227 1.00 0.22 6 LYS A N 12
ATOM 6498 C CA . LYS A 1 6 ? 1.765 -2.147 -3.440 1.00 0.20 6 LYS A CA 12
ATOM 6499 C C . LYS A 1 6 ? 2.677 -1.673 -2.314 1.00 0.17 6 LYS A C 12
ATOM 6500 O O . LYS A 1 6 ? 3.127 -0.537 -2.322 1.00 0.19 6 LYS A O 12
ATOM 6519 N N . LEU A 1 7 ? 2.946 -2.568 -1.367 1.00 0.16 7 LEU A N 12
ATOM 6520 C CA . LEU A 1 7 ? 3.561 -2.210 -0.085 1.00 0.16 7 LEU A CA 12
ATOM 6521 C C . LEU A 1 7 ? 4.751 -1.250 -0.215 1.00 0.13 7 LEU A C 12
ATOM 6522 O O . LEU A 1 7 ? 4.669 -0.094 0.194 1.00 0.15 7 LEU A O 12
ATOM 6538 N N . LYS A 1 8 ? 5.838 -1.739 -0.804 1.00 0.14 8 LYS A N 12
ATOM 6539 C CA . LYS A 1 8 ? 7.134 -1.052 -0.779 1.00 0.17 8 LYS A CA 12
ATOM 6540 C C . LYS A 1 8 ? 7.052 0.417 -1.192 1.00 0.15 8 LYS A C 12
ATOM 6541 O O . LYS A 1 8 ? 7.772 1.242 -0.631 1.00 0.16 8 LYS A O 12
ATOM 6560 N N . GLN A 1 9 ? 6.133 0.738 -2.102 1.00 0.16 9 GLN A N 12
ATOM 6561 C CA . GLN A 1 9 ? 6.092 2.046 -2.772 1.00 0.18 9 GLN A CA 12
ATOM 6562 C C . GLN A 1 9 ? 6.350 3.234 -1.833 1.00 0.17 9 GLN A C 12
ATOM 6563 O O . GLN A 1 9 ? 6.941 4.222 -2.244 1.00 0.26 9 GLN A O 12
ATOM 6577 N N . CYS A 1 10 ? 5.909 3.154 -0.584 1.00 0.15 10 CYS A N 12
ATOM 6578 C CA . CYS A 1 10 ? 6.121 4.252 0.362 1.00 0.16 10 CYS A CA 12
ATOM 6579 C C . CYS A 1 10 ? 5.738 3.838 1.779 1.00 0.17 10 CYS A C 12
ATOM 6580 O O . CYS A 1 10 ? 5.695 4.671 2.682 1.00 0.21 10 CYS A O 12
ATOM 6587 N N . PHE A 1 11 ? 5.449 2.553 1.960 1.00 0.15 11 PHE A N 12
ATOM 6588 C CA . PHE A 1 11 ? 4.765 2.068 3.166 1.00 0.16 11 PHE A CA 12
ATOM 6589 C C . PHE A 1 11 ? 5.440 2.492 4.477 1.00 0.18 11 PHE A C 12
ATOM 6590 O O . PHE A 1 11 ? 6.478 1.966 4.870 1.00 0.22 11 PHE A O 12
ATOM 6607 N N . LYS A 1 12 ? 4.860 3.483 5.138 1.00 0.19 12 LYS A N 12
ATOM 6608 C CA . LYS A 1 12 ? 5.289 3.834 6.482 1.00 0.22 12 LYS A CA 12
ATOM 6609 C C . LYS A 1 12 ? 4.302 3.327 7.542 1.00 0.21 12 LYS A C 12
ATOM 6610 O O . LYS A 1 12 ? 4.626 2.432 8.320 1.00 0.24 12 LYS A O 12
ATOM 6629 N N . ASP A 1 13 ? 3.093 3.881 7.553 1.00 0.23 13 ASP A N 12
ATOM 6630 C CA . ASP A 1 13 ? 2.023 3.386 8.426 1.00 0.24 13 ASP A CA 12
ATOM 6631 C C . ASP A 1 13 ? 0.905 2.786 7.586 1.00 0.22 13 ASP A C 12
ATOM 6632 O O . ASP A 1 13 ? 0.197 1.854 7.997 1.00 0.22 13 ASP A O 12
ATOM 6641 N N . MET A 1 14 ? 0.761 3.351 6.393 1.00 0.31 14 MET A N 12
ATOM 6642 C CA . MET A 1 14 ? -0.242 2.928 5.434 1.00 0.39 14 MET A CA 12
ATOM 6643 C C . MET A 1 14 ? -0.165 1.433 5.176 1.00 0.27 14 MET A C 12
ATOM 6644 O O . MET A 1 14 ? -1.173 0.818 4.876 1.00 0.31 14 MET A O 12
ATOM 6658 N N . THR A 1 15 ? 1.031 0.865 5.313 1.00 0.24 15 THR A N 12
ATOM 6659 C CA . THR A 1 15 ? 1.223 -0.578 5.200 1.00 0.25 15 THR A CA 12
ATOM 6660 C C . THR A 1 15 ? 0.084 -1.337 5.875 1.00 0.21 15 THR A C 12
ATOM 6661 O O . THR A 1 15 ? -0.597 -2.142 5.245 1.00 0.26 15 THR A O 12
ATOM 6672 N N . LEU A 1 16 ? -0.159 -1.020 7.133 1.00 0.17 16 LEU A N 12
ATOM 6673 C CA . LEU A 1 16 ? -1.174 -1.705 7.902 1.00 0.19 16 LEU A CA 12
ATOM 6674 C C . LEU A 1 16 ? -2.566 -1.450 7.322 1.00 0.17 16 LEU A C 12
ATOM 6675 O O . LEU A 1 16 ? -3.219 -2.369 6.809 1.00 0.20 16 LEU A O 12
ATOM 6691 N N . ALA A 1 17 ? -2.993 -0.199 7.330 1.00 0.15 17 ALA A N 12
ATOM 6692 C CA . ALA A 1 17 ? -4.364 0.115 6.941 1.00 0.18 17 ALA A CA 12
ATOM 6693 C C . ALA A 1 17 ? -4.489 0.319 5.445 1.00 0.15 17 ALA A C 12
ATOM 6694 O O . ALA A 1 17 ? -5.137 -0.459 4.755 1.00 0.16 17 ALA A O 12
ATOM 6701 N N . ALA A 1 18 ? -3.812 1.331 4.945 1.00 0.14 18 ALA A N 12
ATOM 6702 C CA . ALA A 1 18 ? -4.001 1.775 3.576 1.00 0.15 18 ALA A CA 12
ATOM 6703 C C . ALA A 1 18 ? -3.472 0.776 2.554 1.00 0.13 18 ALA A C 12
ATOM 6704 O O . ALA A 1 18 ? -3.837 0.851 1.392 1.00 0.18 18 ALA A O 12
ATOM 6711 N N . ILE A 1 19 ? -2.619 -0.158 2.965 1.00 0.12 19 ILE A N 12
ATOM 6712 C CA . ILE A 1 19 ? -2.172 -1.185 2.047 1.00 0.13 19 ILE A CA 12
ATOM 6713 C C . ILE A 1 19 ? -3.218 -2.277 1.936 1.00 0.13 19 ILE A C 12
ATOM 6714 O O . ILE A 1 19 ? -3.432 -2.814 0.854 1.00 0.16 19 ILE A O 12
ATOM 6730 N N . ASP A 1 20 ? -3.880 -2.590 3.051 1.00 0.13 20 ASP A N 12
ATOM 6731 C CA . ASP A 1 20 ? -5.052 -3.459 3.017 1.00 0.16 20 ASP A CA 12
ATOM 6732 C C . ASP A 1 20 ? -6.048 -2.924 1.992 1.00 0.15 20 ASP A C 12
ATOM 6733 O O . ASP A 1 20 ? -6.694 -3.681 1.266 1.00 0.24 20 ASP A O 12
ATOM 6742 N N . TYR A 1 21 ? -6.144 -1.604 1.929 1.00 0.12 21 TYR A N 12
ATOM 6743 C CA . TYR A 1 21 ? -6.997 -0.942 0.955 1.00 0.14 21 TYR A CA 12
ATOM 6744 C C . TYR A 1 21 ? -6.322 -0.845 -0.409 1.00 0.15 21 TYR A C 12
ATOM 6745 O O . TYR A 1 21 ? -6.975 -0.927 -1.429 1.00 0.24 21 TYR A O 12
ATOM 6763 N N . ALA A 1 22 ? -5.024 -0.649 -0.424 1.00 0.12 22 ALA A N 12
ATOM 6764 C CA . ALA A 1 22 ? -4.288 -0.532 -1.676 1.00 0.15 22 ALA A CA 12
ATOM 6765 C C . ALA A 1 22 ? -4.308 -1.836 -2.453 1.00 0.19 22 ALA A C 12
ATOM 6766 O O . ALA A 1 22 ? -4.368 -1.835 -3.680 1.00 0.29 22 ALA A O 12
ATOM 6773 N N . LYS A 1 23 ? -4.260 -2.945 -1.731 1.00 0.19 23 LYS A N 12
ATOM 6774 C CA . LYS A 1 23 ? -4.219 -4.254 -2.355 1.00 0.24 23 LYS A CA 12
ATOM 6775 C C . LYS A 1 23 ? -5.577 -4.637 -2.943 1.00 0.25 23 LYS A C 12
ATOM 6776 O O . LYS A 1 23 ? -5.642 -5.174 -4.047 1.00 0.34 23 LYS A O 12
ATOM 6795 N N . HIS A 1 24 ? -6.662 -4.347 -2.228 1.00 0.25 24 HIS A N 12
ATOM 6796 C CA . HIS A 1 24 ? -7.982 -4.732 -2.692 1.00 0.32 24 HIS A CA 12
ATOM 6797 C C . HIS A 1 24 ? -8.732 -3.560 -3.347 1.00 0.33 24 HIS A C 12
ATOM 6798 O O . HIS A 1 24 ? -9.413 -3.742 -4.353 1.00 0.47 24 HIS A O 12
ATOM 6813 N N . LYS A 1 25 ? -8.600 -2.364 -2.782 1.00 0.27 25 LYS A N 12
ATOM 6814 C CA . LYS A 1 25 ? -9.318 -1.195 -3.274 1.00 0.30 25 LYS A CA 12
ATOM 6815 C C . LYS A 1 25 ? -8.457 -0.416 -4.279 1.00 0.33 25 LYS A C 12
ATOM 6816 O O . LYS A 1 25 ? -8.201 -0.910 -5.377 1.00 0.70 25 LYS A O 12
ATOM 6835 N N . VAL A 1 26 ? -7.980 0.774 -3.907 1.00 0.25 26 VAL A N 12
ATOM 6836 C CA . VAL A 1 26 ? -7.189 1.595 -4.824 1.00 0.23 26 VAL A CA 12
ATOM 6837 C C . VAL A 1 26 ? -6.241 2.524 -4.098 1.00 0.18 26 VAL A C 12
ATOM 6838 O O . VAL A 1 26 ? -5.680 3.426 -4.712 1.00 0.20 26 VAL A O 12
ATOM 6851 N N . GLU A 1 27 ? -6.021 2.285 -2.819 1.00 0.17 27 GLU A N 12
ATOM 6852 C CA . GLU A 1 27 ? -5.260 3.211 -1.981 1.00 0.17 27 GLU A CA 12
ATOM 6853 C C . GLU A 1 27 ? -3.804 3.354 -2.411 1.00 0.17 27 GLU A C 12
ATOM 6854 O O . GLU A 1 27 ? -3.061 4.162 -1.864 1.00 0.24 27 GLU A O 12
ATOM 6866 N N . LYS A 1 28 ? -3.419 2.588 -3.406 1.00 0.18 28 LYS A N 12
ATOM 6867 C CA . LYS A 1 28 ? -2.117 2.725 -4.041 1.00 0.20 28 LYS A CA 12
ATOM 6868 C C . LYS A 1 28 ? -1.937 4.124 -4.626 1.00 0.19 28 LYS A C 12
ATOM 6869 O O . LYS A 1 28 ? -0.816 4.599 -4.794 1.00 0.25 28 LYS A O 12
ATOM 6888 N N . HIS A 1 29 ? -3.057 4.783 -4.915 1.00 0.16 29 HIS A N 12
ATOM 6889 C CA . HIS A 1 29 ? -3.045 6.136 -5.467 1.00 0.19 29 HIS A CA 12
ATOM 6890 C C . HIS A 1 29 ? -2.640 7.170 -4.412 1.00 0.19 29 HIS A C 12
ATOM 6891 O O . HIS A 1 29 ? -2.435 8.342 -4.727 1.00 0.30 29 HIS A O 12
ATOM 6906 N N . LEU A 1 30 ? -2.527 6.731 -3.164 1.00 0.16 30 LEU A N 12
ATOM 6907 C CA . LEU A 1 30 ? -2.186 7.631 -2.069 1.00 0.21 30 LEU A CA 12
ATOM 6908 C C . LEU A 1 30 ? -0.678 7.779 -1.954 1.00 0.17 30 LEU A C 12
ATOM 6909 O O . LEU A 1 30 ? -0.181 8.806 -1.483 1.00 0.21 30 LEU A O 12
ATOM 6925 N N . PHE A 1 31 ? 0.061 6.766 -2.391 1.00 0.17 31 PHE A N 12
ATOM 6926 C CA . PHE A 1 31 ? 1.481 6.753 -2.131 1.00 0.21 31 PHE A CA 12
ATOM 6927 C C . PHE A 1 31 ? 2.325 6.260 -3.271 1.00 0.24 31 PHE A C 12
ATOM 6928 O O . PHE A 1 31 ? 1.919 5.394 -4.037 1.00 0.32 31 PHE A O 12
ATOM 6945 N N . LYS A 1 32 ? 3.514 6.849 -3.318 1.00 0.26 32 LYS A N 12
ATOM 6946 C CA . LYS A 1 32 ? 4.669 6.354 -4.051 1.00 0.30 32 LYS A CA 12
ATOM 6947 C C . LYS A 1 32 ? 5.858 7.253 -3.744 1.00 0.36 32 LYS A C 12
ATOM 6948 O O . LYS A 1 32 ? 5.816 8.458 -3.996 1.00 0.69 32 LYS A O 12
ATOM 6967 N N . CYS A 1 33 ? 6.904 6.677 -3.180 1.00 0.31 33 CYS A N 12
ATOM 6968 C CA . CYS A 1 33 ? 8.055 7.448 -2.732 1.00 0.34 33 CYS A CA 12
ATOM 6969 C C . CYS A 1 33 ? 9.332 6.636 -2.896 1.00 0.35 33 CYS A C 12
ATOM 6970 O O . CYS A 1 33 ? 10.291 7.073 -3.533 1.00 0.46 33 CYS A O 12
ATOM 6977 N N . ILE A 1 34 ? 9.311 5.442 -2.322 1.00 0.34 34 ILE A N 12
ATOM 6978 C CA . ILE A 1 34 ? 10.477 4.584 -2.239 1.00 0.39 34 ILE A CA 12
ATOM 6979 C C . ILE A 1 34 ? 10.686 3.840 -3.553 1.00 0.45 34 ILE A C 12
ATOM 6980 O O . ILE A 1 34 ? 11.701 4.106 -4.232 1.00 1.19 34 ILE A O 12
ATOM 6997 N N . GLY A 1 1 ? 8.289 -10.152 2.909 1.00 3.14 1 GLY A N 13
ATOM 6998 C CA . GLY A 1 1 ? 8.686 -9.659 1.568 1.00 2.37 1 GLY A CA 13
ATOM 6999 C C . GLY A 1 1 ? 8.052 -8.323 1.253 1.00 1.97 1 GLY A C 13
ATOM 7000 O O . GLY A 1 1 ? 6.835 -8.165 1.375 1.00 2.50 1 GLY A O 13
ATOM 7006 N N . LYS A 1 2 ? 8.862 -7.353 0.845 1.00 1.39 2 LYS A N 13
ATOM 7007 C CA . LYS A 1 2 ? 8.339 -6.026 0.566 1.00 1.06 2 LYS A CA 13
ATOM 7008 C C . LYS A 1 2 ? 7.710 -5.982 -0.818 1.00 1.06 2 LYS A C 13
ATOM 7009 O O . LYS A 1 2 ? 8.039 -6.788 -1.691 1.00 2.08 2 LYS A O 13
ATOM 7028 N N . GLU A 1 3 ? 6.800 -5.035 -0.997 1.00 0.55 3 GLU A N 13
ATOM 7029 C CA . GLU A 1 3 ? 6.094 -4.836 -2.257 1.00 0.36 3 GLU A CA 13
ATOM 7030 C C . GLU A 1 3 ? 5.394 -6.109 -2.703 1.00 0.37 3 GLU A C 13
ATOM 7031 O O . GLU A 1 3 ? 5.336 -6.413 -3.895 1.00 0.46 3 GLU A O 13
ATOM 7043 N N . LYS A 1 4 ? 4.885 -6.866 -1.745 1.00 0.38 4 LYS A N 13
ATOM 7044 C CA . LYS A 1 4 ? 4.098 -8.044 -2.076 1.00 0.45 4 LYS A CA 13
ATOM 7045 C C . LYS A 1 4 ? 2.907 -7.611 -2.928 1.00 0.39 4 LYS A C 13
ATOM 7046 O O . LYS A 1 4 ? 2.632 -8.188 -3.980 1.00 0.45 4 LYS A O 13
ATOM 7065 N N . GLU A 1 5 ? 2.202 -6.593 -2.459 1.00 0.33 5 GLU A N 13
ATOM 7066 C CA . GLU A 1 5 ? 1.220 -5.908 -3.269 1.00 0.31 5 GLU A CA 13
ATOM 7067 C C . GLU A 1 5 ? 1.779 -4.557 -3.727 1.00 0.26 5 GLU A C 13
ATOM 7068 O O . GLU A 1 5 ? 2.653 -4.493 -4.586 1.00 0.28 5 GLU A O 13
ATOM 7080 N N . LYS A 1 6 ? 1.278 -3.484 -3.117 1.00 0.22 6 LYS A N 13
ATOM 7081 C CA . LYS A 1 6 ? 1.730 -2.127 -3.395 1.00 0.20 6 LYS A CA 13
ATOM 7082 C C . LYS A 1 6 ? 2.660 -1.644 -2.293 1.00 0.17 6 LYS A C 13
ATOM 7083 O O . LYS A 1 6 ? 3.162 -0.528 -2.345 1.00 0.19 6 LYS A O 13
ATOM 7102 N N . LEU A 1 7 ? 2.888 -2.512 -1.319 1.00 0.16 7 LEU A N 13
ATOM 7103 C CA . LEU A 1 7 ? 3.540 -2.159 -0.057 1.00 0.16 7 LEU A CA 13
ATOM 7104 C C . LEU A 1 7 ? 4.741 -1.206 -0.200 1.00 0.13 7 LEU A C 13
ATOM 7105 O O . LEU A 1 7 ? 4.657 -0.036 0.163 1.00 0.15 7 LEU A O 13
ATOM 7121 N N . LYS A 1 8 ? 5.836 -1.716 -0.757 1.00 0.14 8 LYS A N 13
ATOM 7122 C CA . LYS A 1 8 ? 7.146 -1.042 -0.725 1.00 0.17 8 LYS A CA 13
ATOM 7123 C C . LYS A 1 8 ? 7.079 0.440 -1.100 1.00 0.15 8 LYS A C 13
ATOM 7124 O O . LYS A 1 8 ? 7.750 1.260 -0.481 1.00 0.16 8 LYS A O 13
ATOM 7143 N N . GLN A 1 9 ? 6.233 0.755 -2.072 1.00 0.16 9 GLN A N 13
ATOM 7144 C CA . GLN A 1 9 ? 6.207 2.065 -2.738 1.00 0.18 9 GLN A CA 13
ATOM 7145 C C . GLN A 1 9 ? 6.345 3.269 -1.789 1.00 0.17 9 GLN A C 13
ATOM 7146 O O . GLN A 1 9 ? 6.864 4.304 -2.195 1.00 0.26 9 GLN A O 13
ATOM 7160 N N . CYS A 1 10 ? 5.879 3.155 -0.546 1.00 0.15 10 CYS A N 13
ATOM 7161 C CA . CYS A 1 10 ? 6.031 4.250 0.422 1.00 0.16 10 CYS A CA 13
ATOM 7162 C C . CYS A 1 10 ? 5.562 3.828 1.816 1.00 0.17 10 CYS A C 13
ATOM 7163 O O . CYS A 1 10 ? 5.461 4.657 2.720 1.00 0.21 10 CYS A O 13
ATOM 7170 N N . PHE A 1 11 ? 5.269 2.540 1.966 1.00 0.15 11 PHE A N 13
ATOM 7171 C CA . PHE A 1 11 ? 4.577 2.012 3.152 1.00 0.16 11 PHE A CA 13
ATOM 7172 C C . PHE A 1 11 ? 5.207 2.463 4.484 1.00 0.18 11 PHE A C 13
ATOM 7173 O O . PHE A 1 11 ? 6.265 1.987 4.893 1.00 0.22 11 PHE A O 13
ATOM 7190 N N . LYS A 1 12 ? 4.567 3.424 5.143 1.00 0.19 12 LYS A N 13
ATOM 7191 C CA . LYS A 1 12 ? 5.028 3.874 6.455 1.00 0.22 12 LYS A CA 13
ATOM 7192 C C . LYS A 1 12 ? 4.156 3.341 7.597 1.00 0.21 12 LYS A C 13
ATOM 7193 O O . LYS A 1 12 ? 4.575 2.469 8.354 1.00 0.24 12 LYS A O 13
ATOM 7212 N N . ASP A 1 13 ? 2.932 3.852 7.697 1.00 0.23 13 ASP A N 13
ATOM 7213 C CA . ASP A 1 13 ? 1.920 3.271 8.574 1.00 0.24 13 ASP A CA 13
ATOM 7214 C C . ASP A 1 13 ? 0.805 2.741 7.704 1.00 0.22 13 ASP A C 13
ATOM 7215 O O . ASP A 1 13 ? 0.149 1.739 8.006 1.00 0.22 13 ASP A O 13
ATOM 7224 N N . MET A 1 14 ? 0.612 3.467 6.607 1.00 0.31 14 MET A N 13
ATOM 7225 C CA . MET A 1 14 ? -0.210 3.055 5.485 1.00 0.39 14 MET A CA 13
ATOM 7226 C C . MET A 1 14 ? 0.025 1.593 5.145 1.00 0.27 14 MET A C 13
ATOM 7227 O O . MET A 1 14 ? -0.875 0.909 4.673 1.00 0.31 14 MET A O 13
ATOM 7241 N N . THR A 1 15 ? 1.247 1.141 5.391 1.00 0.24 15 THR A N 13
ATOM 7242 C CA . THR A 1 15 ? 1.611 -0.256 5.246 1.00 0.25 15 THR A CA 13
ATOM 7243 C C . THR A 1 15 ? 0.495 -1.168 5.778 1.00 0.21 15 THR A C 13
ATOM 7244 O O . THR A 1 15 ? -0.019 -2.025 5.065 1.00 0.26 15 THR A O 13
ATOM 7255 N N . LEU A 1 16 ? 0.067 -0.914 7.003 1.00 0.17 16 LEU A N 13
ATOM 7256 C CA . LEU A 1 16 ? -0.894 -1.761 7.670 1.00 0.19 16 LEU A CA 13
ATOM 7257 C C . LEU A 1 16 ? -2.301 -1.535 7.128 1.00 0.17 16 LEU A C 13
ATOM 7258 O O . LEU A 1 16 ? -2.913 -2.444 6.560 1.00 0.20 16 LEU A O 13
ATOM 7274 N N . ALA A 1 17 ? -2.797 -0.318 7.268 1.00 0.15 17 ALA A N 13
ATOM 7275 C CA . ALA A 1 17 ? -4.171 -0.027 6.898 1.00 0.18 17 ALA A CA 13
ATOM 7276 C C . ALA A 1 17 ? -4.306 0.192 5.406 1.00 0.15 17 ALA A C 13
ATOM 7277 O O . ALA A 1 17 ? -4.955 -0.585 4.715 1.00 0.16 17 ALA A O 13
ATOM 7284 N N . ALA A 1 18 ? -3.632 1.211 4.904 1.00 0.14 18 ALA A N 13
ATOM 7285 C CA . ALA A 1 18 ? -3.836 1.654 3.535 1.00 0.15 18 ALA A CA 13
ATOM 7286 C C . ALA A 1 18 ? -3.341 0.641 2.510 1.00 0.13 18 ALA A C 13
ATOM 7287 O O . ALA A 1 18 ? -3.719 0.721 1.350 1.00 0.18 18 ALA A O 13
ATOM 7294 N N . ILE A 1 19 ? -2.503 -0.314 2.908 1.00 0.12 19 ILE A N 13
ATOM 7295 C CA . ILE A 1 19 ? -2.114 -1.363 1.983 1.00 0.13 19 ILE A CA 13
ATOM 7296 C C . ILE A 1 19 ? -3.199 -2.421 1.885 1.00 0.13 19 ILE A C 13
ATOM 7297 O O . ILE A 1 19 ? -3.461 -2.944 0.804 1.00 0.16 19 ILE A O 13
ATOM 7313 N N . ASP A 1 20 ? -3.843 -2.719 3.006 1.00 0.13 20 ASP A N 13
ATOM 7314 C CA . ASP A 1 20 ? -5.034 -3.562 3.004 1.00 0.16 20 ASP A CA 13
ATOM 7315 C C . ASP A 1 20 ? -6.069 -2.960 2.060 1.00 0.15 20 ASP A C 13
ATOM 7316 O O . ASP A 1 20 ? -6.865 -3.663 1.433 1.00 0.24 20 ASP A O 13
ATOM 7325 N N . TYR A 1 21 ? -6.030 -1.640 1.955 1.00 0.12 21 TYR A N 13
ATOM 7326 C CA . TYR A 1 21 ? -6.878 -0.912 1.030 1.00 0.14 21 TYR A CA 13
ATOM 7327 C C . TYR A 1 21 ? -6.275 -0.872 -0.371 1.00 0.15 21 TYR A C 13
ATOM 7328 O O . TYR A 1 21 ? -6.992 -0.938 -1.354 1.00 0.24 21 TYR A O 13
ATOM 7346 N N . ALA A 1 22 ? -4.960 -0.765 -0.460 1.00 0.12 22 ALA A N 13
ATOM 7347 C CA . ALA A 1 22 ? -4.282 -0.725 -1.756 1.00 0.15 22 ALA A CA 13
ATOM 7348 C C . ALA A 1 22 ? -4.411 -2.056 -2.478 1.00 0.19 22 ALA A C 13
ATOM 7349 O O . ALA A 1 22 ? -4.444 -2.104 -3.705 1.00 0.29 22 ALA A O 13
ATOM 7356 N N . LYS A 1 23 ? -4.475 -3.132 -1.711 1.00 0.19 23 LYS A N 13
ATOM 7357 C CA . LYS A 1 23 ? -4.575 -4.462 -2.285 1.00 0.24 23 LYS A CA 13
ATOM 7358 C C . LYS A 1 23 ? -5.997 -4.767 -2.755 1.00 0.25 23 LYS A C 13
ATOM 7359 O O . LYS A 1 23 ? -6.183 -5.440 -3.769 1.00 0.34 23 LYS A O 13
ATOM 7378 N N . HIS A 1 24 ? -7.003 -4.281 -2.031 1.00 0.25 24 HIS A N 13
ATOM 7379 C CA . HIS A 1 24 ? -8.382 -4.570 -2.388 1.00 0.32 24 HIS A CA 13
ATOM 7380 C C . HIS A 1 24 ? -9.044 -3.402 -3.136 1.00 0.33 24 HIS A C 13
ATOM 7381 O O . HIS A 1 24 ? -9.746 -3.617 -4.125 1.00 0.47 24 HIS A O 13
ATOM 7396 N N . LYS A 1 25 ? -8.821 -2.178 -2.671 1.00 0.27 25 LYS A N 13
ATOM 7397 C CA . LYS A 1 25 ? -9.425 -1.005 -3.278 1.00 0.30 25 LYS A CA 13
ATOM 7398 C C . LYS A 1 25 ? -8.449 -0.333 -4.247 1.00 0.33 25 LYS A C 13
ATOM 7399 O O . LYS A 1 25 ? -8.174 -0.881 -5.314 1.00 0.70 25 LYS A O 13
ATOM 7418 N N . VAL A 1 26 ? -7.891 0.821 -3.875 1.00 0.25 26 VAL A N 13
ATOM 7419 C CA . VAL A 1 26 ? -7.007 1.558 -4.779 1.00 0.23 26 VAL A CA 13
ATOM 7420 C C . VAL A 1 26 ? -6.082 2.523 -4.063 1.00 0.18 26 VAL A C 13
ATOM 7421 O O . VAL A 1 26 ? -5.502 3.387 -4.708 1.00 0.20 26 VAL A O 13
ATOM 7434 N N . GLU A 1 27 ? -5.911 2.366 -2.757 1.00 0.17 27 GLU A N 13
ATOM 7435 C CA . GLU A 1 27 ? -5.128 3.308 -1.952 1.00 0.17 27 GLU A CA 13
ATOM 7436 C C . GLU A 1 27 ? -3.697 3.489 -2.454 1.00 0.17 27 GLU A C 13
ATOM 7437 O O . GLU A 1 27 ? -2.986 4.388 -2.017 1.00 0.24 27 GLU A O 13
ATOM 7449 N N . LYS A 1 28 ? -3.297 2.644 -3.382 1.00 0.18 28 LYS A N 13
ATOM 7450 C CA . LYS A 1 28 ? -2.037 2.791 -4.092 1.00 0.20 28 LYS A CA 13
ATOM 7451 C C . LYS A 1 28 ? -1.876 4.189 -4.684 1.00 0.19 28 LYS A C 13
ATOM 7452 O O . LYS A 1 28 ? -0.767 4.707 -4.776 1.00 0.25 28 LYS A O 13
ATOM 7471 N N . HIS A 1 29 ? -2.993 4.800 -5.064 1.00 0.16 29 HIS A N 13
ATOM 7472 C CA . HIS A 1 29 ? -2.982 6.134 -5.663 1.00 0.19 29 HIS A CA 13
ATOM 7473 C C . HIS A 1 29 ? -2.617 7.219 -4.646 1.00 0.19 29 HIS A C 13
ATOM 7474 O O . HIS A 1 29 ? -2.505 8.390 -5.002 1.00 0.30 29 HIS A O 13
ATOM 7489 N N . LEU A 1 30 ? -2.443 6.836 -3.385 1.00 0.16 30 LEU A N 13
ATOM 7490 C CA . LEU A 1 30 ? -2.110 7.804 -2.348 1.00 0.21 30 LEU A CA 13
ATOM 7491 C C . LEU A 1 30 ? -0.602 7.897 -2.158 1.00 0.17 30 LEU A C 13
ATOM 7492 O O . LEU A 1 30 ? -0.104 8.911 -1.669 1.00 0.21 30 LEU A O 13
ATOM 7508 N N . PHE A 1 31 ? 0.139 6.865 -2.558 1.00 0.17 31 PHE A N 13
ATOM 7509 C CA . PHE A 1 31 ? 1.550 6.841 -2.249 1.00 0.21 31 PHE A CA 13
ATOM 7510 C C . PHE A 1 31 ? 2.430 6.364 -3.372 1.00 0.24 31 PHE A C 13
ATOM 7511 O O . PHE A 1 31 ? 2.005 5.597 -4.234 1.00 0.32 31 PHE A O 13
ATOM 7528 N N . LYS A 1 32 ? 3.667 6.861 -3.306 1.00 0.26 32 LYS A N 13
ATOM 7529 C CA . LYS A 1 32 ? 4.806 6.391 -4.081 1.00 0.30 32 LYS A CA 13
ATOM 7530 C C . LYS A 1 32 ? 6.003 7.304 -3.821 1.00 0.36 32 LYS A C 13
ATOM 7531 O O . LYS A 1 32 ? 6.186 8.307 -4.510 1.00 0.69 32 LYS A O 13
ATOM 7550 N N . CYS A 1 33 ? 6.802 6.970 -2.819 1.00 0.31 33 CYS A N 13
ATOM 7551 C CA . CYS A 1 33 ? 7.921 7.823 -2.428 1.00 0.34 33 CYS A CA 13
ATOM 7552 C C . CYS A 1 33 ? 9.233 7.038 -2.358 1.00 0.35 33 CYS A C 13
ATOM 7553 O O . CYS A 1 33 ? 10.318 7.622 -2.374 1.00 0.46 33 CYS A O 13
ATOM 7560 N N . ILE A 1 34 ? 9.133 5.720 -2.281 1.00 0.34 34 ILE A N 13
ATOM 7561 C CA . ILE A 1 34 ? 10.298 4.868 -2.138 1.00 0.39 34 ILE A CA 13
ATOM 7562 C C . ILE A 1 34 ? 10.608 4.186 -3.464 1.00 0.45 34 ILE A C 13
ATOM 7563 O O . ILE A 1 34 ? 11.631 4.535 -4.093 1.00 1.19 34 ILE A O 13
ATOM 7580 N N . GLY A 1 1 ? 11.915 -9.083 -1.256 1.00 3.14 1 GLY A N 14
ATOM 7581 C CA . GLY A 1 1 ? 10.726 -8.631 -2.016 1.00 2.37 1 GLY A CA 14
ATOM 7582 C C . GLY A 1 1 ? 10.078 -7.405 -1.405 1.00 1.97 1 GLY A C 14
ATOM 7583 O O . GLY A 1 1 ? 10.139 -6.316 -1.984 1.00 2.50 1 GLY A O 14
ATOM 7589 N N . LYS A 1 2 ? 9.457 -7.594 -0.235 1.00 1.39 2 LYS A N 14
ATOM 7590 C CA . LYS A 1 2 ? 8.735 -6.535 0.489 1.00 1.06 2 LYS A CA 14
ATOM 7591 C C . LYS A 1 2 ? 7.435 -6.166 -0.208 1.00 1.06 2 LYS A C 14
ATOM 7592 O O . LYS A 1 2 ? 6.350 -6.234 0.372 1.00 2.08 2 LYS A O 14
ATOM 7611 N N . GLU A 1 3 ? 7.564 -5.785 -1.454 1.00 0.55 3 GLU A N 14
ATOM 7612 C CA . GLU A 1 3 ? 6.469 -5.279 -2.245 1.00 0.36 3 GLU A CA 14
ATOM 7613 C C . GLU A 1 3 ? 5.594 -6.427 -2.736 1.00 0.37 3 GLU A C 14
ATOM 7614 O O . GLU A 1 3 ? 5.542 -6.705 -3.934 1.00 0.46 3 GLU A O 14
ATOM 7626 N N . LYS A 1 4 ? 4.933 -7.115 -1.807 1.00 0.38 4 LYS A N 14
ATOM 7627 C CA . LYS A 1 4 ? 4.043 -8.204 -2.181 1.00 0.45 4 LYS A CA 14
ATOM 7628 C C . LYS A 1 4 ? 2.953 -7.665 -3.101 1.00 0.39 4 LYS A C 14
ATOM 7629 O O . LYS A 1 4 ? 2.737 -8.181 -4.197 1.00 0.45 4 LYS A O 14
ATOM 7648 N N . GLU A 1 5 ? 2.269 -6.629 -2.646 1.00 0.33 5 GLU A N 14
ATOM 7649 C CA . GLU A 1 5 ? 1.339 -5.902 -3.486 1.00 0.31 5 GLU A CA 14
ATOM 7650 C C . GLU A 1 5 ? 1.926 -4.541 -3.870 1.00 0.26 5 GLU A C 14
ATOM 7651 O O . GLU A 1 5 ? 2.825 -4.444 -4.702 1.00 0.28 5 GLU A O 14
ATOM 7663 N N . LYS A 1 6 ? 1.412 -3.494 -3.227 1.00 0.22 6 LYS A N 14
ATOM 7664 C CA . LYS A 1 6 ? 1.849 -2.127 -3.456 1.00 0.20 6 LYS A CA 14
ATOM 7665 C C . LYS A 1 6 ? 2.763 -1.667 -2.324 1.00 0.17 6 LYS A C 14
ATOM 7666 O O . LYS A 1 6 ? 3.245 -0.539 -2.331 1.00 0.19 6 LYS A O 14
ATOM 7685 N N . LEU A 1 7 ? 2.992 -2.559 -1.369 1.00 0.16 7 LEU A N 14
ATOM 7686 C CA . LEU A 1 7 ? 3.590 -2.212 -0.077 1.00 0.16 7 LEU A CA 14
ATOM 7687 C C . LEU A 1 7 ? 4.820 -1.304 -0.173 1.00 0.13 7 LEU A C 14
ATOM 7688 O O . LEU A 1 7 ? 4.775 -0.136 0.211 1.00 0.15 7 LEU A O 14
ATOM 7704 N N . LYS A 1 8 ? 5.908 -1.865 -0.692 1.00 0.14 8 LYS A N 14
ATOM 7705 C CA . LYS A 1 8 ? 7.232 -1.231 -0.693 1.00 0.17 8 LYS A CA 14
ATOM 7706 C C . LYS A 1 8 ? 7.190 0.250 -1.090 1.00 0.15 8 LYS A C 14
ATOM 7707 O O . LYS A 1 8 ? 7.895 1.068 -0.504 1.00 0.16 8 LYS A O 14
ATOM 7726 N N . GLN A 1 9 ? 6.314 0.575 -2.042 1.00 0.16 9 GLN A N 14
ATOM 7727 C CA . GLN A 1 9 ? 6.313 1.862 -2.751 1.00 0.18 9 GLN A CA 14
ATOM 7728 C C . GLN A 1 9 ? 6.494 3.100 -1.861 1.00 0.17 9 GLN A C 14
ATOM 7729 O O . GLN A 1 9 ? 7.004 4.113 -2.332 1.00 0.26 9 GLN A O 14
ATOM 7743 N N . CYS A 1 10 ? 6.060 3.050 -0.606 1.00 0.15 10 CYS A N 14
ATOM 7744 C CA . CYS A 1 10 ? 6.208 4.205 0.285 1.00 0.16 10 CYS A CA 14
ATOM 7745 C C . CYS A 1 10 ? 5.791 3.859 1.712 1.00 0.17 10 CYS A C 14
ATOM 7746 O O . CYS A 1 10 ? 5.714 4.737 2.574 1.00 0.21 10 CYS A O 14
ATOM 7753 N N . PHE A 1 11 ? 5.518 2.582 1.953 1.00 0.15 11 PHE A N 14
ATOM 7754 C CA . PHE A 1 11 ? 4.820 2.151 3.171 1.00 0.16 11 PHE A CA 14
ATOM 7755 C C . PHE A 1 11 ? 5.496 2.627 4.463 1.00 0.18 11 PHE A C 14
ATOM 7756 O O . PHE A 1 11 ? 6.589 2.192 4.814 1.00 0.22 11 PHE A O 14
ATOM 7773 N N . LYS A 1 12 ? 4.858 3.573 5.148 1.00 0.19 12 LYS A N 14
ATOM 7774 C CA . LYS A 1 12 ? 5.298 3.945 6.487 1.00 0.22 12 LYS A CA 14
ATOM 7775 C C . LYS A 1 12 ? 4.377 3.364 7.567 1.00 0.21 12 LYS A C 14
ATOM 7776 O O . LYS A 1 12 ? 4.771 2.473 8.319 1.00 0.24 12 LYS A O 14
ATOM 7795 N N . ASP A 1 13 ? 3.148 3.865 7.630 1.00 0.23 13 ASP A N 14
ATOM 7796 C CA . ASP A 1 13 ? 2.108 3.273 8.478 1.00 0.24 13 ASP A CA 14
ATOM 7797 C C . ASP A 1 13 ? 0.993 2.719 7.602 1.00 0.22 13 ASP A C 14
ATOM 7798 O O . ASP A 1 13 ? 0.260 1.788 7.972 1.00 0.22 13 ASP A O 14
ATOM 7807 N N . MET A 1 14 ? 0.880 3.324 6.425 1.00 0.31 14 MET A N 14
ATOM 7808 C CA . MET A 1 14 ? -0.122 2.961 5.441 1.00 0.39 14 MET A CA 14
ATOM 7809 C C . MET A 1 14 ? -0.071 1.477 5.121 1.00 0.27 14 MET A C 14
ATOM 7810 O O . MET A 1 14 ? -1.075 0.902 4.738 1.00 0.31 14 MET A O 14
ATOM 7824 N N . THR A 1 15 ? 1.096 0.870 5.297 1.00 0.24 15 THR A N 14
ATOM 7825 C CA . THR A 1 15 ? 1.245 -0.572 5.142 1.00 0.25 15 THR A CA 14
ATOM 7826 C C . THR A 1 15 ? 0.075 -1.312 5.787 1.00 0.21 15 THR A C 14
ATOM 7827 O O . THR A 1 15 ? -0.614 -2.089 5.132 1.00 0.26 15 THR A O 14
ATOM 7838 N N . LEU A 1 16 ? -0.185 -1.025 7.050 1.00 0.17 16 LEU A N 14
ATOM 7839 C CA . LEU A 1 16 ? -1.249 -1.692 7.766 1.00 0.19 16 LEU A CA 14
ATOM 7840 C C . LEU A 1 16 ? -2.610 -1.361 7.160 1.00 0.17 16 LEU A C 14
ATOM 7841 O O . LEU A 1 16 ? -3.295 -2.238 6.627 1.00 0.20 16 LEU A O 14
ATOM 7857 N N . ALA A 1 17 ? -2.981 -0.091 7.187 1.00 0.15 17 ALA A N 14
ATOM 7858 C CA . ALA A 1 17 ? -4.330 0.286 6.785 1.00 0.18 17 ALA A CA 14
ATOM 7859 C C . ALA A 1 17 ? -4.430 0.498 5.288 1.00 0.15 17 ALA A C 14
ATOM 7860 O O . ALA A 1 17 ? -5.080 -0.269 4.589 1.00 0.16 17 ALA A O 14
ATOM 7867 N N . ALA A 1 18 ? -3.715 1.490 4.793 1.00 0.14 18 ALA A N 14
ATOM 7868 C CA . ALA A 1 18 ? -3.871 1.928 3.417 1.00 0.15 18 ALA A CA 14
ATOM 7869 C C . ALA A 1 18 ? -3.366 0.896 2.413 1.00 0.13 18 ALA A C 14
ATOM 7870 O O . ALA A 1 18 ? -3.710 0.970 1.244 1.00 0.18 18 ALA A O 14
ATOM 7877 N N . ILE A 1 19 ? -2.557 -0.063 2.849 1.00 0.12 19 ILE A N 14
ATOM 7878 C CA . ILE A 1 19 ? -2.100 -1.102 1.947 1.00 0.13 19 ILE A CA 14
ATOM 7879 C C . ILE A 1 19 ? -3.137 -2.206 1.836 1.00 0.13 19 ILE A C 14
ATOM 7880 O O . ILE A 1 19 ? -3.350 -2.754 0.757 1.00 0.16 19 ILE A O 14
ATOM 7896 N N . ASP A 1 20 ? -3.793 -2.514 2.948 1.00 0.13 20 ASP A N 14
ATOM 7897 C CA . ASP A 1 20 ? -4.931 -3.423 2.929 1.00 0.16 20 ASP A CA 14
ATOM 7898 C C . ASP A 1 20 ? -6.005 -2.872 1.989 1.00 0.15 20 ASP A C 14
ATOM 7899 O O . ASP A 1 20 ? -6.738 -3.622 1.339 1.00 0.24 20 ASP A O 14
ATOM 7908 N N . TYR A 1 21 ? -6.064 -1.546 1.894 1.00 0.12 21 TYR A N 14
ATOM 7909 C CA . TYR A 1 21 ? -6.954 -0.880 0.955 1.00 0.14 21 TYR A CA 14
ATOM 7910 C C . TYR A 1 21 ? -6.310 -0.734 -0.421 1.00 0.15 21 TYR A C 14
ATOM 7911 O O . TYR A 1 21 ? -6.996 -0.694 -1.427 1.00 0.24 21 TYR A O 14
ATOM 7929 N N . ALA A 1 22 ? -5.003 -0.619 -0.466 1.00 0.12 22 ALA A N 14
ATOM 7930 C CA . ALA A 1 22 ? -4.295 -0.490 -1.732 1.00 0.15 22 ALA A CA 14
ATOM 7931 C C . ALA A 1 22 ? -4.361 -1.782 -2.518 1.00 0.19 22 ALA A C 14
ATOM 7932 O O . ALA A 1 22 ? -4.476 -1.772 -3.739 1.00 0.29 22 ALA A O 14
ATOM 7939 N N . LYS A 1 23 ? -4.289 -2.891 -1.805 1.00 0.19 23 LYS A N 14
ATOM 7940 C CA . LYS A 1 23 ? -4.283 -4.195 -2.436 1.00 0.24 23 LYS A CA 14
ATOM 7941 C C . LYS A 1 23 ? -5.692 -4.625 -2.833 1.00 0.25 23 LYS A C 14
ATOM 7942 O O . LYS A 1 23 ? -5.886 -5.244 -3.878 1.00 0.34 23 LYS A O 14
ATOM 7961 N N . HIS A 1 24 ? -6.672 -4.286 -2.009 1.00 0.25 24 HIS A N 14
ATOM 7962 C CA . HIS A 1 24 ? -8.037 -4.732 -2.237 1.00 0.32 24 HIS A CA 14
ATOM 7963 C C . HIS A 1 24 ? -8.911 -3.638 -2.865 1.00 0.33 24 HIS A C 14
ATOM 7964 O O . HIS A 1 24 ? -9.779 -3.933 -3.685 1.00 0.47 24 HIS A O 14
ATOM 7979 N N . LYS A 1 25 ? -8.690 -2.386 -2.484 1.00 0.27 25 LYS A N 14
ATOM 7980 C CA . LYS A 1 25 ? -9.486 -1.282 -3.005 1.00 0.30 25 LYS A CA 14
ATOM 7981 C C . LYS A 1 25 ? -8.717 -0.544 -4.113 1.00 0.33 25 LYS A C 14
ATOM 7982 O O . LYS A 1 25 ? -8.625 -1.041 -5.234 1.00 0.70 25 LYS A O 14
ATOM 8001 N N . VAL A 1 26 ? -8.145 0.620 -3.790 1.00 0.25 26 VAL A N 14
ATOM 8002 C CA . VAL A 1 26 ? -7.348 1.390 -4.748 1.00 0.23 26 VAL A CA 14
ATOM 8003 C C . VAL A 1 26 ? -6.425 2.371 -4.047 1.00 0.18 26 VAL A C 14
ATOM 8004 O O . VAL A 1 26 ? -5.911 3.288 -4.682 1.00 0.20 26 VAL A O 14
ATOM 8017 N N . GLU A 1 27 ? -6.186 2.169 -2.753 1.00 0.17 27 GLU A N 14
ATOM 8018 C CA . GLU A 1 27 ? -5.427 3.134 -1.947 1.00 0.17 27 GLU A CA 14
ATOM 8019 C C . GLU A 1 27 ? -3.968 3.257 -2.383 1.00 0.17 27 GLU A C 14
ATOM 8020 O O . GLU A 1 27 ? -3.180 3.957 -1.760 1.00 0.24 27 GLU A O 14
ATOM 8032 N N . LYS A 1 28 ? -3.620 2.578 -3.452 1.00 0.18 28 LYS A N 14
ATOM 8033 C CA . LYS A 1 28 ? -2.320 2.744 -4.080 1.00 0.20 28 LYS A CA 14
ATOM 8034 C C . LYS A 1 28 ? -2.183 4.149 -4.654 1.00 0.19 28 LYS A C 14
ATOM 8035 O O . LYS A 1 28 ? -1.079 4.661 -4.829 1.00 0.25 28 LYS A O 14
ATOM 8054 N N . HIS A 1 29 ? -3.322 4.779 -4.918 1.00 0.16 29 HIS A N 14
ATOM 8055 C CA . HIS A 1 29 ? -3.357 6.151 -5.422 1.00 0.19 29 HIS A CA 14
ATOM 8056 C C . HIS A 1 29 ? -2.995 7.147 -4.329 1.00 0.19 29 HIS A C 14
ATOM 8057 O O . HIS A 1 29 ? -3.084 8.357 -4.514 1.00 0.30 29 HIS A O 14
ATOM 8072 N N . LEU A 1 30 ? -2.601 6.618 -3.194 1.00 0.16 30 LEU A N 14
ATOM 8073 C CA . LEU A 1 30 ? -2.314 7.419 -2.030 1.00 0.21 30 LEU A CA 14
ATOM 8074 C C . LEU A 1 30 ? -0.819 7.636 -1.860 1.00 0.17 30 LEU A C 14
ATOM 8075 O O . LEU A 1 30 ? -0.396 8.672 -1.346 1.00 0.21 30 LEU A O 14
ATOM 8091 N N . PHE A 1 31 ? -0.010 6.687 -2.316 1.00 0.17 31 PHE A N 14
ATOM 8092 C CA . PHE A 1 31 ? 1.378 6.678 -1.909 1.00 0.21 31 PHE A CA 14
ATOM 8093 C C . PHE A 1 31 ? 2.346 6.199 -2.977 1.00 0.24 31 PHE A C 14
ATOM 8094 O O . PHE A 1 31 ? 2.068 5.260 -3.723 1.00 0.32 31 PHE A O 14
ATOM 8111 N N . LYS A 1 32 ? 3.490 6.875 -2.987 1.00 0.26 32 LYS A N 14
ATOM 8112 C CA . LYS A 1 32 ? 4.688 6.502 -3.747 1.00 0.30 32 LYS A CA 14
ATOM 8113 C C . LYS A 1 32 ? 5.836 7.403 -3.300 1.00 0.36 32 LYS A C 14
ATOM 8114 O O . LYS A 1 32 ? 5.648 8.611 -3.153 1.00 0.69 32 LYS A O 14
ATOM 8133 N N . CYS A 1 33 ? 7.005 6.821 -3.067 1.00 0.31 33 CYS A N 14
ATOM 8134 C CA . CYS A 1 33 ? 8.177 7.599 -2.660 1.00 0.34 33 CYS A CA 14
ATOM 8135 C C . CYS A 1 33 ? 9.422 6.717 -2.592 1.00 0.35 33 CYS A C 14
ATOM 8136 O O . CYS A 1 33 ? 10.508 7.125 -3.005 1.00 0.46 33 CYS A O 14
ATOM 8143 N N . ILE A 1 34 ? 9.256 5.508 -2.081 1.00 0.34 34 ILE A N 14
ATOM 8144 C CA . ILE A 1 34 ? 10.360 4.580 -1.920 1.00 0.39 34 ILE A CA 14
ATOM 8145 C C . ILE A 1 34 ? 10.574 3.795 -3.208 1.00 0.45 34 ILE A C 14
ATOM 8146 O O . ILE A 1 34 ? 9.662 3.047 -3.611 1.00 1.19 34 ILE A O 14
ATOM 8163 N N . GLY A 1 1 ? 11.420 -10.845 0.955 1.00 3.14 1 GLY A N 15
ATOM 8164 C CA . GLY A 1 1 ? 11.573 -9.457 0.463 1.00 2.37 1 GLY A CA 15
ATOM 8165 C C . GLY A 1 1 ? 10.415 -8.589 0.891 1.00 1.97 1 GLY A C 15
ATOM 8166 O O . GLY A 1 1 ? 9.801 -8.836 1.929 1.00 2.50 1 GLY A O 15
ATOM 8172 N N . LYS A 1 2 ? 10.110 -7.574 0.100 1.00 1.39 2 LYS A N 15
ATOM 8173 C CA . LYS A 1 2 ? 8.982 -6.706 0.388 1.00 1.06 2 LYS A CA 15
ATOM 8174 C C . LYS A 1 2 ? 8.176 -6.469 -0.886 1.00 1.06 2 LYS A C 15
ATOM 8175 O O . LYS A 1 2 ? 8.404 -7.139 -1.896 1.00 2.08 2 LYS A O 15
ATOM 8194 N N . GLU A 1 3 ? 7.233 -5.531 -0.823 1.00 0.55 3 GLU A N 15
ATOM 8195 C CA . GLU A 1 3 ? 6.445 -5.136 -1.987 1.00 0.36 3 GLU A CA 15
ATOM 8196 C C . GLU A 1 3 ? 5.572 -6.293 -2.461 1.00 0.37 3 GLU A C 15
ATOM 8197 O O . GLU A 1 3 ? 5.469 -6.556 -3.660 1.00 0.46 3 GLU A O 15
ATOM 8209 N N . LYS A 1 4 ? 4.961 -6.994 -1.510 1.00 0.38 4 LYS A N 15
ATOM 8210 C CA . LYS A 1 4 ? 4.082 -8.111 -1.847 1.00 0.45 4 LYS A CA 15
ATOM 8211 C C . LYS A 1 4 ? 2.974 -7.637 -2.788 1.00 0.39 4 LYS A C 15
ATOM 8212 O O . LYS A 1 4 ? 2.772 -8.209 -3.858 1.00 0.45 4 LYS A O 15
ATOM 8231 N N . GLU A 1 5 ? 2.249 -6.606 -2.379 1.00 0.33 5 GLU A N 15
ATOM 8232 C CA . GLU A 1 5 ? 1.318 -5.931 -3.261 1.00 0.31 5 GLU A CA 15
ATOM 8233 C C . GLU A 1 5 ? 1.901 -4.587 -3.704 1.00 0.26 5 GLU A C 15
ATOM 8234 O O . GLU A 1 5 ? 2.815 -4.530 -4.522 1.00 0.28 5 GLU A O 15
ATOM 8246 N N . LYS A 1 6 ? 1.379 -3.508 -3.118 1.00 0.22 6 LYS A N 15
ATOM 8247 C CA . LYS A 1 6 ? 1.830 -2.157 -3.419 1.00 0.20 6 LYS A CA 15
ATOM 8248 C C . LYS A 1 6 ? 2.754 -1.660 -2.319 1.00 0.17 6 LYS A C 15
ATOM 8249 O O . LYS A 1 6 ? 3.274 -0.553 -2.396 1.00 0.19 6 LYS A O 15
ATOM 8268 N N . LEU A 1 7 ? 2.966 -2.513 -1.327 1.00 0.16 7 LEU A N 15
ATOM 8269 C CA . LEU A 1 7 ? 3.613 -2.144 -0.066 1.00 0.16 7 LEU A CA 15
ATOM 8270 C C . LEU A 1 7 ? 4.810 -1.199 -0.226 1.00 0.13 7 LEU A C 15
ATOM 8271 O O . LEU A 1 7 ? 4.740 -0.028 0.147 1.00 0.15 7 LEU A O 15
ATOM 8287 N N . LYS A 1 8 ? 5.890 -1.718 -0.796 1.00 0.14 8 LYS A N 15
ATOM 8288 C CA . LYS A 1 8 ? 7.195 -1.055 -0.784 1.00 0.17 8 LYS A CA 15
ATOM 8289 C C . LYS A 1 8 ? 7.131 0.416 -1.193 1.00 0.15 8 LYS A C 15
ATOM 8290 O O . LYS A 1 8 ? 7.853 1.232 -0.629 1.00 0.16 8 LYS A O 15
ATOM 8309 N N . GLN A 1 9 ? 6.228 0.741 -2.121 1.00 0.16 9 GLN A N 15
ATOM 8310 C CA . GLN A 1 9 ? 6.225 2.035 -2.816 1.00 0.18 9 GLN A CA 15
ATOM 8311 C C . GLN A 1 9 ? 6.417 3.248 -1.899 1.00 0.17 9 GLN A C 15
ATOM 8312 O O . GLN A 1 9 ? 6.936 4.263 -2.343 1.00 0.26 9 GLN A O 15
ATOM 8326 N N . CYS A 1 10 ? 5.999 3.166 -0.642 1.00 0.15 10 CYS A N 15
ATOM 8327 C CA . CYS A 1 10 ? 6.198 4.281 0.288 1.00 0.16 10 CYS A CA 15
ATOM 8328 C C . CYS A 1 10 ? 5.790 3.897 1.708 1.00 0.17 10 CYS A C 15
ATOM 8329 O O . CYS A 1 10 ? 5.736 4.750 2.596 1.00 0.21 10 CYS A O 15
ATOM 8336 N N . PHE A 1 11 ? 5.498 2.615 1.913 1.00 0.15 11 PHE A N 15
ATOM 8337 C CA . PHE A 1 11 ? 4.804 2.157 3.122 1.00 0.16 11 PHE A CA 15
ATOM 8338 C C . PHE A 1 11 ? 5.494 2.580 4.425 1.00 0.18 11 PHE A C 15
ATOM 8339 O O . PHE A 1 11 ? 6.574 2.100 4.768 1.00 0.22 11 PHE A O 15
ATOM 8356 N N . LYS A 1 12 ? 4.888 3.535 5.114 1.00 0.19 12 LYS A N 15
ATOM 8357 C CA . LYS A 1 12 ? 5.302 3.861 6.468 1.00 0.22 12 LYS A CA 15
ATOM 8358 C C . LYS A 1 12 ? 4.312 3.323 7.510 1.00 0.21 12 LYS A C 15
ATOM 8359 O O . LYS A 1 12 ? 4.641 2.425 8.281 1.00 0.24 12 LYS A O 15
ATOM 8378 N N . ASP A 1 13 ? 3.094 3.862 7.519 1.00 0.23 13 ASP A N 15
ATOM 8379 C CA . ASP A 1 13 ? 2.016 3.334 8.366 1.00 0.24 13 ASP A CA 15
ATOM 8380 C C . ASP A 1 13 ? 0.922 2.732 7.501 1.00 0.22 13 ASP A C 15
ATOM 8381 O O . ASP A 1 13 ? 0.241 1.765 7.880 1.00 0.22 13 ASP A O 15
ATOM 8390 N N . MET A 1 14 ? 0.757 3.336 6.330 1.00 0.31 14 MET A N 15
ATOM 8391 C CA . MET A 1 14 ? -0.238 2.917 5.365 1.00 0.39 14 MET A CA 15
ATOM 8392 C C . MET A 1 14 ? -0.151 1.425 5.086 1.00 0.27 14 MET A C 15
ATOM 8393 O O . MET A 1 14 ? -1.152 0.813 4.760 1.00 0.31 14 MET A O 15
ATOM 8407 N N . THR A 1 15 ? 1.041 0.854 5.234 1.00 0.24 15 THR A N 15
ATOM 8408 C CA . THR A 1 15 ? 1.226 -0.590 5.110 1.00 0.25 15 THR A CA 15
ATOM 8409 C C . THR A 1 15 ? 0.091 -1.349 5.792 1.00 0.21 15 THR A C 15
ATOM 8410 O O . THR A 1 15 ? -0.599 -2.144 5.162 1.00 0.26 15 THR A O 15
ATOM 8421 N N . LEU A 1 16 ? -0.138 -1.055 7.059 1.00 0.17 16 LEU A N 15
ATOM 8422 C CA . LEU A 1 16 ? -1.150 -1.753 7.820 1.00 0.19 16 LEU A CA 15
ATOM 8423 C C . LEU A 1 16 ? -2.540 -1.493 7.243 1.00 0.17 16 LEU A C 15
ATOM 8424 O O . LEU A 1 16 ? -3.179 -2.402 6.701 1.00 0.20 16 LEU A O 15
ATOM 8440 N N . ALA A 1 17 ? -2.972 -0.243 7.272 1.00 0.15 17 ALA A N 15
ATOM 8441 C CA . ALA A 1 17 ? -4.347 0.068 6.894 1.00 0.18 17 ALA A CA 15
ATOM 8442 C C . ALA A 1 17 ? -4.480 0.283 5.401 1.00 0.15 17 ALA A C 15
ATOM 8443 O O . ALA A 1 17 ? -5.131 -0.488 4.708 1.00 0.16 17 ALA A O 15
ATOM 8450 N N . ALA A 1 18 ? -3.803 1.297 4.900 1.00 0.14 18 ALA A N 15
ATOM 8451 C CA . ALA A 1 18 ? -4.000 1.746 3.535 1.00 0.15 18 ALA A CA 15
ATOM 8452 C C . ALA A 1 18 ? -3.493 0.740 2.506 1.00 0.13 18 ALA A C 15
ATOM 8453 O O . ALA A 1 18 ? -3.899 0.796 1.356 1.00 0.18 18 ALA A O 15
ATOM 8460 N N . ILE A 1 19 ? -2.615 -0.177 2.900 1.00 0.12 19 ILE A N 15
ATOM 8461 C CA . ILE A 1 19 ? -2.159 -1.200 1.981 1.00 0.13 19 ILE A CA 15
ATOM 8462 C C . ILE A 1 19 ? -3.202 -2.297 1.864 1.00 0.13 19 ILE A C 15
ATOM 8463 O O . ILE A 1 19 ? -3.403 -2.848 0.784 1.00 0.16 19 ILE A O 15
ATOM 8479 N N . ASP A 1 20 ? -3.878 -2.592 2.972 1.00 0.13 20 ASP A N 15
ATOM 8480 C CA . ASP A 1 20 ? -5.031 -3.481 2.939 1.00 0.16 20 ASP A CA 15
ATOM 8481 C C . ASP A 1 20 ? -6.055 -2.939 1.944 1.00 0.15 20 ASP A C 15
ATOM 8482 O O . ASP A 1 20 ? -6.765 -3.688 1.273 1.00 0.24 20 ASP A O 15
ATOM 8491 N N . TYR A 1 21 ? -6.098 -1.618 1.838 1.00 0.12 21 TYR A N 15
ATOM 8492 C CA . TYR A 1 21 ? -6.986 -0.944 0.903 1.00 0.14 21 TYR A CA 15
ATOM 8493 C C . TYR A 1 21 ? -6.347 -0.7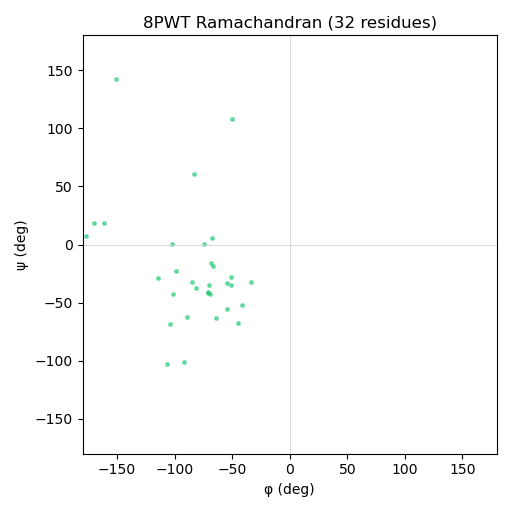75 -0.471 1.00 0.15 21 TYR A C 15
ATOM 8494 O O . TYR A 1 21 ? -7.035 -0.715 -1.477 1.00 0.24 21 TYR A O 15
ATOM 8512 N N . ALA A 1 22 ? -5.038 -0.662 -0.509 1.00 0.12 22 ALA A N 15
ATOM 8513 C CA . ALA A 1 22 ? -4.318 -0.533 -1.767 1.00 0.15 22 ALA A CA 15
ATOM 8514 C C . ALA A 1 22 ? -4.355 -1.835 -2.544 1.00 0.19 22 ALA A C 15
ATOM 8515 O O . ALA A 1 22 ? -4.289 -1.839 -3.771 1.00 0.29 22 ALA A O 15
ATOM 8522 N N . LYS A 1 23 ? -4.453 -2.936 -1.820 1.00 0.19 23 LYS A N 15
ATOM 8523 C CA . LYS A 1 23 ? -4.474 -4.246 -2.437 1.00 0.24 23 LYS A CA 15
ATOM 8524 C C . LYS A 1 23 ? -5.873 -4.608 -2.943 1.00 0.25 23 LYS A C 15
ATOM 8525 O O . LYS A 1 23 ? -6.015 -5.113 -4.055 1.00 0.34 23 LYS A O 15
ATOM 8544 N N . HIS A 1 24 ? -6.909 -4.348 -2.146 1.00 0.25 24 HIS A N 15
ATOM 8545 C CA . HIS A 1 24 ? -8.253 -4.731 -2.539 1.00 0.32 24 HIS A CA 15
ATOM 8546 C C . HIS A 1 24 ? -9.074 -3.555 -3.094 1.00 0.33 24 HIS A C 15
ATOM 8547 O O . HIS A 1 24 ? -9.906 -3.748 -3.980 1.00 0.47 24 HIS A O 15
ATOM 8562 N N . LYS A 1 25 ? -8.848 -2.345 -2.589 1.00 0.27 25 LYS A N 15
ATOM 8563 C CA . LYS A 1 25 ? -9.607 -1.187 -3.042 1.00 0.30 25 LYS A CA 15
ATOM 8564 C C . LYS A 1 25 ? -8.855 -0.440 -4.151 1.00 0.33 25 LYS A C 15
ATOM 8565 O O . LYS A 1 25 ? -8.888 -0.859 -5.306 1.00 0.70 25 LYS A O 15
ATOM 8584 N N . VAL A 1 26 ? -8.163 0.649 -3.796 1.00 0.25 26 VAL A N 15
ATOM 8585 C CA . VAL A 1 26 ? -7.385 1.439 -4.757 1.00 0.23 26 VAL A CA 15
ATOM 8586 C C . VAL A 1 26 ? -6.440 2.401 -4.056 1.00 0.18 26 VAL A C 15
ATOM 8587 O O . VAL A 1 26 ? -5.927 3.325 -4.682 1.00 0.20 26 VAL A O 15
ATOM 8600 N N . GLU A 1 27 ? -6.178 2.178 -2.770 1.00 0.17 27 GLU A N 15
ATOM 8601 C CA . GLU A 1 27 ? -5.470 3.162 -1.955 1.00 0.17 27 GLU A CA 15
ATOM 8602 C C . GLU A 1 27 ? -4.004 3.331 -2.361 1.00 0.17 27 GLU A C 15
ATOM 8603 O O . GLU A 1 27 ? -3.268 4.103 -1.751 1.00 0.24 27 GLU A O 15
ATOM 8615 N N . LYS A 1 28 ? -3.594 2.636 -3.408 1.00 0.18 28 LYS A N 15
ATOM 8616 C CA . LYS A 1 28 ? -2.242 2.756 -3.938 1.00 0.20 28 LYS A CA 15
ATOM 8617 C C . LYS A 1 28 ? -2.016 4.147 -4.525 1.00 0.19 28 LYS A C 15
ATOM 8618 O O . LYS A 1 28 ? -0.882 4.610 -4.643 1.00 0.25 28 LYS A O 15
ATOM 8637 N N . HIS A 1 29 ? -3.115 4.807 -4.874 1.00 0.16 29 HIS A N 15
ATOM 8638 C CA . HIS A 1 29 ? -3.079 6.156 -5.437 1.00 0.19 29 HIS A CA 15
ATOM 8639 C C . HIS A 1 29 ? -2.638 7.191 -4.397 1.00 0.19 29 HIS A C 15
ATOM 8640 O O . HIS A 1 29 ? -2.442 8.363 -4.720 1.00 0.30 29 HIS A O 15
ATOM 8655 N N . LEU A 1 30 ? -2.488 6.759 -3.152 1.00 0.16 30 LEU A N 15
ATOM 8656 C CA . LEU A 1 30 ? -2.125 7.670 -2.075 1.00 0.21 30 LEU A CA 15
ATOM 8657 C C . LEU A 1 30 ? -0.614 7.797 -1.956 1.00 0.17 30 LEU A C 15
ATOM 8658 O O . LEU A 1 30 ? -0.103 8.854 -1.582 1.00 0.21 30 LEU A O 15
ATOM 8674 N N . PHE A 1 31 ? 0.113 6.738 -2.293 1.00 0.17 31 PHE A N 15
ATOM 8675 C CA . PHE A 1 31 ? 1.513 6.684 -1.935 1.00 0.21 31 PHE A CA 15
ATOM 8676 C C . PHE A 1 31 ? 2.406 6.172 -3.040 1.00 0.24 31 PHE A C 15
ATOM 8677 O O . PHE A 1 31 ? 2.054 5.234 -3.751 1.00 0.32 31 PHE A O 15
ATOM 8694 N N . LYS A 1 32 ? 3.568 6.811 -3.118 1.00 0.26 32 LYS A N 15
ATOM 8695 C CA . LYS A 1 32 ? 4.700 6.422 -3.966 1.00 0.30 32 LYS A CA 15
ATOM 8696 C C . LYS A 1 32 ? 5.869 7.347 -3.651 1.00 0.36 32 LYS A C 15
ATOM 8697 O O . LYS A 1 32 ? 5.734 8.566 -3.741 1.00 0.69 32 LYS A O 15
ATOM 8716 N N . CYS A 1 33 ? 7.000 6.779 -3.281 1.00 0.31 33 CYS A N 15
ATOM 8717 C CA . CYS A 1 33 ? 8.161 7.580 -2.891 1.00 0.34 33 CYS A CA 15
ATOM 8718 C C . CYS A 1 33 ? 9.425 6.724 -2.802 1.00 0.35 33 CYS A C 15
ATOM 8719 O O . CYS A 1 33 ? 10.519 7.181 -3.126 1.00 0.46 33 CYS A O 15
ATOM 8726 N N . ILE A 1 34 ? 9.261 5.484 -2.360 1.00 0.34 34 ILE A N 15
ATOM 8727 C CA . ILE A 1 34 ? 10.372 4.563 -2.193 1.00 0.39 34 ILE A CA 15
ATOM 8728 C C . ILE A 1 34 ? 10.619 3.791 -3.487 1.00 0.45 34 ILE A C 15
ATOM 8729 O O . ILE A 1 34 ? 11.751 3.858 -4.013 1.00 1.19 34 ILE A O 15
#

B-factor: mean 0.73, std 0.67, range [0.12, 3.57]

Nearest PDB structures (foldseek):
  8pwt-assembly1_A  TM=9.965E-01  e=1.826E-05  Tetramorium bicarinatum
  8pwt-assembly1_A  TM=9.832E-01  e=2.458E-05  Tetramorium bicarinatum
  8pwt-assembly1_A  TM=1.009E+00  e=1.534E-05  Tetramorium bicarinatum
  8pwt-assembly1_A  TM=9.714E-01  e=1.704E-05  Tetramorium bicarinatum
  8pwt-assembly1_A  TM=1.030E+00  e=8.957E-07  Tetramorium bicarinatum